Protein AF-A0A368VPU4-F1 (afdb_monomer)

InterPro domains:
  IPR011051 RmlC-like cupin domain superfamily [SSF51182] (398-524)
  IPR011701 Major facilitator superfamily [PF07690] (20-214)
  IPR011701 Major facilitator superfamily [PF07690] (249-413)
  IPR013096 Cupin 2, conserved barrel [PF07883] (443-518)
  IPR014710 RmlC-like jelly roll fold [G3DSA:2.60.120.10] (418-542)
  IPR020846 Major facilitator superfamily domain [PS50850] (16-403)
  IPR036259 MFS transporter superfamily [G3DSA:1.20.1250.20] (12-404)
  IPR036259 MFS transporter superfamily [SSF103473] (14-403)

Structure (mmCIF, N/CA/C/O backbone):
data_AF-A0A368VPU4-F1
#
_entry.id   AF-A0A368VPU4-F1
#
loop_
_atom_site.group_PDB
_atom_site.id
_atom_site.type_symbol
_atom_site.label_atom_id
_atom_site.label_alt_id
_atom_site.label_comp_id
_atom_site.label_asym_id
_atom_site.label_entity_id
_atom_site.label_seq_id
_atom_site.pdbx_PDB_ins_code
_atom_site.Cartn_x
_atom_site.Cartn_y
_atom_site.Cartn_z
_atom_site.occupancy
_atom_site.B_iso_or_equiv
_atom_site.auth_seq_id
_atom_site.auth_comp_id
_atom_site.auth_asym_id
_atom_site.auth_atom_id
_atom_site.pdbx_PDB_model_num
ATOM 1 N N . MET A 1 1 ? -54.080 15.780 4.382 1.00 40.06 1 MET A N 1
ATOM 2 C CA . MET A 1 1 ? -53.018 16.771 4.091 1.00 40.06 1 MET A CA 1
ATOM 3 C C . MET A 1 1 ? -51.752 15.990 3.740 1.00 40.06 1 MET A C 1
ATOM 5 O O . MET A 1 1 ? -51.430 15.048 4.447 1.00 40.06 1 MET A O 1
ATOM 9 N N . ASN A 1 2 ? -51.154 16.267 2.579 1.00 31.62 2 ASN A N 1
ATOM 10 C CA . ASN A 1 2 ? -50.218 15.400 1.842 1.00 31.62 2 ASN A CA 1
ATOM 11 C C . ASN A 1 2 ? -48.952 14.969 2.616 1.00 31.62 2 ASN A C 1
ATOM 13 O O . ASN A 1 2 ? -48.070 15.789 2.865 1.00 31.62 2 ASN A O 1
ATOM 17 N N . ILE A 1 3 ? -48.799 13.660 2.850 1.00 39.38 3 ILE A N 1
ATOM 18 C CA . ILE A 1 3 ? -47.520 13.011 3.174 1.00 39.38 3 ILE A CA 1
ATOM 19 C C . ILE A 1 3 ? -46.849 12.678 1.841 1.00 39.38 3 ILE A C 1
ATOM 21 O O . ILE A 1 3 ? -47.060 11.616 1.267 1.00 39.38 3 ILE A O 1
ATOM 25 N N . ASN A 1 4 ? -46.083 13.619 1.295 1.00 35.97 4 ASN A N 1
ATOM 26 C CA . ASN A 1 4 ? -45.327 13.396 0.063 1.00 35.97 4 ASN A CA 1
ATOM 27 C C . ASN A 1 4 ? -43.886 13.886 0.234 1.00 35.97 4 ASN A C 1
ATOM 29 O O . ASN A 1 4 ? -43.395 14.747 -0.493 1.00 35.97 4 ASN A O 1
ATOM 33 N N . ASN A 1 5 ? -43.197 13.337 1.237 1.00 37.19 5 ASN A N 1
ATOM 34 C CA . ASN A 1 5 ? -41.771 13.560 1.421 1.00 37.19 5 ASN A CA 1
ATOM 35 C C . ASN A 1 5 ? -41.010 12.542 0.559 1.00 37.19 5 ASN A C 1
ATOM 37 O O . ASN A 1 5 ? -40.563 11.496 1.028 1.00 37.19 5 ASN A O 1
ATOM 41 N N . LYS A 1 6 ? -40.901 12.830 -0.746 1.00 39.28 6 LYS A N 1
ATOM 42 C CA . LYS A 1 6 ? -39.971 12.124 -1.634 1.00 39.28 6 LYS A CA 1
ATOM 43 C C . LYS A 1 6 ? -38.581 12.215 -1.001 1.00 39.28 6 LYS A C 1
ATOM 45 O O . LYS A 1 6 ? -37.962 13.278 -1.042 1.00 39.28 6 LYS A O 1
ATOM 50 N N . ARG A 1 7 ? -38.071 11.109 -0.442 1.00 38.50 7 ARG A N 1
ATOM 51 C CA . ARG A 1 7 ? -36.641 10.940 -0.152 1.00 38.50 7 ARG A CA 1
ATOM 52 C C . ARG A 1 7 ? -35.905 11.145 -1.476 1.00 38.50 7 ARG A C 1
ATOM 54 O O . ARG A 1 7 ? -35.788 10.218 -2.270 1.00 38.50 7 ARG A O 1
ATOM 61 N N . LYS A 1 8 ? -35.455 12.373 -1.758 1.00 38.94 8 LYS A N 1
ATOM 62 C CA . LYS A 1 8 ? -34.494 12.630 -2.832 1.00 38.94 8 LYS A CA 1
ATOM 63 C C . LYS A 1 8 ? -33.251 11.835 -2.456 1.00 38.94 8 LYS A C 1
ATOM 65 O O . LYS A 1 8 ? -32.478 12.262 -1.604 1.00 38.94 8 LYS A O 1
ATOM 70 N N . THR A 1 9 ? -33.082 10.662 -3.052 1.00 43.06 9 THR A N 1
ATOM 71 C CA . THR A 1 9 ? -31.816 9.940 -3.040 1.00 43.06 9 THR A CA 1
ATOM 72 C C . THR A 1 9 ? -30.791 10.871 -3.668 1.00 43.06 9 THR A C 1
ATOM 74 O O . THR A 1 9 ? -30.765 11.046 -4.886 1.00 43.06 9 THR A O 1
ATOM 77 N N . VAL A 1 10 ? -30.011 11.558 -2.835 1.00 54.53 10 VAL A N 1
ATOM 78 C CA . VAL A 1 10 ? -28.905 12.391 -3.299 1.00 54.53 10 VAL A CA 1
ATOM 79 C C . VAL A 1 10 ? -27.974 11.459 -4.066 1.00 54.53 10 VAL A C 1
ATOM 81 O O . VAL A 1 10 ? -27.393 10.547 -3.479 1.00 54.53 10 VAL A O 1
ATOM 84 N N . SER A 1 11 ? -27.901 11.635 -5.388 1.00 70.81 11 SER A N 1
ATOM 85 C CA . SER A 1 11 ? -26.999 10.855 -6.234 1.00 70.81 11 SER A CA 1
ATOM 86 C C . SER A 1 11 ? -25.580 10.994 -5.688 1.00 70.81 11 SER A C 1
ATOM 88 O O . SER A 1 11 ? -25.086 12.109 -5.515 1.00 70.81 11 SER A O 1
ATOM 90 N N . PHE A 1 12 ? -24.928 9.868 -5.390 1.00 80.31 12 PHE A N 1
ATOM 91 C CA . PHE A 1 12 ? -23.546 9.865 -4.899 1.00 80.31 12 PHE A CA 1
ATOM 92 C C . PHE A 1 12 ? -22.552 10.329 -5.982 1.00 80.31 12 PHE A C 1
ATOM 94 O O . PHE A 1 12 ? -21.440 10.745 -5.666 1.00 80.31 12 PHE A O 1
ATOM 101 N N . LEU A 1 13 ? -22.968 10.307 -7.254 1.00 86.56 13 LEU A N 1
ATOM 102 C CA . LEU A 1 13 ? -22.205 10.778 -8.407 1.00 86.56 13 LEU A CA 1
ATOM 103 C C . LEU A 1 13 ? -22.398 12.285 -8.594 1.00 86.56 13 LEU A C 1
ATOM 105 O O . LEU A 1 13 ? -23.125 12.743 -9.477 1.00 86.56 13 LEU A O 1
ATOM 109 N N . SER A 1 14 ? -21.744 13.077 -7.746 1.00 90.31 14 SER A N 1
ATOM 110 C CA . SER A 1 14 ? -21.662 14.518 -7.985 1.00 90.31 14 SER A CA 1
ATOM 111 C C . SER A 1 14 ? -20.741 14.817 -9.175 1.00 90.31 14 SER A C 1
ATOM 113 O O . SER A 1 14 ? -19.855 14.030 -9.513 1.00 90.31 14 SER A O 1
ATOM 115 N N . ARG A 1 15 ? -20.892 16.002 -9.779 1.00 90.19 15 ARG A N 1
ATOM 116 C CA . ARG A 1 15 ? -19.979 16.474 -10.835 1.00 90.19 15 ARG A CA 1
ATOM 117 C C . ARG A 1 15 ? -18.511 16.383 -10.407 1.00 90.19 15 ARG A C 1
ATOM 119 O O . ARG A 1 15 ? -17.682 15.980 -11.211 1.00 90.19 15 ARG A O 1
ATOM 126 N N . ASN A 1 16 ? -18.190 16.751 -9.166 1.00 91.19 16 ASN A N 1
ATOM 127 C CA . ASN A 1 16 ? -16.813 16.693 -8.675 1.00 91.19 16 ASN A CA 1
ATOM 128 C C . ASN A 1 16 ? -16.313 15.254 -8.554 1.00 91.19 16 ASN A C 1
ATOM 130 O O . ASN A 1 16 ? -15.166 15.014 -8.901 1.00 91.19 16 ASN A O 1
ATOM 134 N N . VAL A 1 17 ? -17.157 14.309 -8.125 1.00 94.00 17 VAL A N 1
ATOM 135 C CA . VAL A 1 17 ? -16.782 12.886 -8.081 1.00 94.00 17 VAL A CA 1
ATOM 136 C C . VAL A 1 17 ? -16.424 12.405 -9.484 1.00 94.00 17 VAL A C 1
ATOM 138 O O . VAL A 1 17 ? -15.311 11.944 -9.690 1.00 94.00 17 VAL A O 1
ATOM 141 N N . ILE A 1 18 ? -17.303 12.623 -10.467 1.00 95.38 18 ILE A N 1
ATOM 142 C CA . ILE A 1 18 ? -17.067 12.203 -11.858 1.00 95.38 18 ILE A CA 1
ATOM 143 C C . ILE A 1 18 ? -15.795 12.844 -12.424 1.00 95.38 18 ILE A C 1
ATOM 145 O O . ILE A 1 18 ? -14.941 12.147 -12.962 1.00 95.38 18 ILE A O 1
ATOM 149 N N . VAL A 1 19 ? -15.649 14.166 -12.288 1.00 95.94 19 VAL A N 1
ATOM 150 C CA . VAL A 1 19 ? -14.487 14.883 -12.829 1.00 95.94 19 VAL A CA 1
ATOM 151 C C . VAL A 1 19 ? -13.194 14.402 -12.171 1.00 95.94 19 VAL A C 1
ATOM 153 O O . VAL A 1 19 ? -12.248 14.087 -12.882 1.00 95.94 19 VAL A O 1
ATOM 156 N N . LEU A 1 20 ? -13.140 14.292 -10.840 1.00 95.06 20 LEU A N 1
ATOM 157 C CA . LEU A 1 20 ? -11.938 13.829 -10.137 1.00 95.06 20 LEU A CA 1
ATOM 158 C C . LEU A 1 20 ? -11.579 12.383 -10.507 1.00 95.06 20 LEU A C 1
ATOM 160 O O . LEU A 1 20 ? -10.395 12.084 -10.656 1.00 95.06 20 LEU A O 1
ATOM 164 N N . SER A 1 21 ? -12.578 11.522 -10.722 1.00 96.50 21 SER A N 1
ATOM 165 C CA . SER A 1 21 ? -12.373 10.154 -11.205 1.00 96.50 21 SER A CA 1
ATOM 166 C C . SER A 1 21 ? -11.826 10.117 -12.635 1.00 96.50 21 SER A C 1
ATOM 168 O O . SER A 1 21 ? -10.875 9.387 -12.886 1.00 96.50 21 SER A O 1
ATOM 170 N N . ILE A 1 22 ? -12.334 10.949 -13.553 1.00 97.31 22 ILE A N 1
ATOM 171 C CA . ILE A 1 22 ? -11.803 11.063 -14.928 1.00 97.31 22 ILE A CA 1
ATOM 172 C C . ILE A 1 22 ? -10.349 11.549 -14.920 1.00 97.31 22 ILE A C 1
ATOM 174 O O . ILE A 1 22 ? -9.497 10.985 -15.604 1.00 97.31 22 ILE A O 1
ATOM 178 N N . VAL A 1 23 ? -10.055 12.594 -14.141 1.00 96.56 23 VAL A N 1
ATOM 179 C CA . VAL A 1 23 ? -8.697 13.146 -14.028 1.00 96.56 23 VAL A CA 1
ATOM 180 C C . VAL A 1 23 ? -7.719 12.071 -13.550 1.00 96.56 23 VAL A C 1
ATOM 182 O O . VAL A 1 23 ? -6.613 11.942 -14.077 1.00 96.56 23 VAL A O 1
ATOM 185 N N . SER A 1 24 ? -8.127 11.297 -12.548 1.00 93.75 24 SER A N 1
ATOM 186 C CA . SER A 1 24 ? -7.280 10.279 -11.938 1.00 93.75 24 SER A CA 1
ATOM 187 C C . SER A 1 24 ? -7.116 9.051 -12.836 1.00 93.75 24 SER A C 1
ATOM 189 O O . SER A 1 24 ? -5.983 8.636 -13.046 1.00 93.75 24 SER A O 1
ATOM 191 N N . PHE A 1 25 ? -8.184 8.602 -13.509 1.00 97.69 25 PHE A N 1
ATOM 192 C CA . PHE A 1 25 ? -8.136 7.578 -14.562 1.00 97.69 25 PHE A CA 1
ATOM 193 C C . PHE A 1 25 ? -7.068 7.881 -15.619 1.00 97.69 25 PHE A C 1
ATOM 195 O O . PHE A 1 25 ? -6.172 7.071 -15.849 1.00 97.69 25 PHE A O 1
ATOM 202 N N . PHE A 1 26 ? -7.105 9.070 -16.230 1.00 98.25 26 PHE A N 1
ATOM 203 C CA . PHE A 1 26 ? -6.112 9.440 -17.241 1.00 98.25 26 PHE A CA 1
ATOM 204 C C . PHE A 1 26 ? -4.705 9.575 -16.651 1.00 98.25 26 PHE A C 1
ATOM 206 O O . PHE A 1 26 ? -3.722 9.164 -17.264 1.00 98.25 26 PHE A O 1
ATOM 213 N N . THR A 1 27 ? -4.581 10.120 -15.442 1.00 96.50 27 THR A N 1
ATOM 214 C CA . THR A 1 27 ? -3.265 10.261 -14.808 1.00 96.50 27 THR A CA 1
ATOM 215 C C . THR A 1 27 ? -2.631 8.909 -14.483 1.00 96.50 27 THR A C 1
ATOM 217 O O . THR A 1 27 ? -1.411 8.767 -14.608 1.00 96.50 27 THR A O 1
ATOM 220 N N . ASP A 1 28 ? -3.435 7.927 -14.083 1.00 95.62 28 ASP A N 1
ATOM 221 C CA . ASP A 1 28 ? -2.963 6.578 -13.787 1.00 95.62 28 ASP A CA 1
ATOM 222 C C . ASP A 1 28 ? -2.645 5.805 -15.072 1.00 95.62 28 ASP A C 1
ATOM 224 O O . ASP A 1 28 ? -1.607 5.154 -15.100 1.00 95.62 28 ASP A O 1
ATOM 228 N N . ILE A 1 29 ? -3.378 6.008 -16.183 1.00 97.94 29 ILE A N 1
ATOM 229 C CA . ILE A 1 29 ? -2.933 5.537 -17.515 1.00 97.94 29 ILE A CA 1
ATOM 230 C C . ILE A 1 29 ? -1.523 6.051 -17.811 1.00 97.94 29 ILE A C 1
ATOM 232 O O . ILE A 1 29 ? -0.619 5.265 -18.077 1.00 97.94 29 ILE A O 1
ATOM 236 N N . ALA A 1 30 ? -1.308 7.368 -17.725 1.00 96.94 30 ALA A N 1
ATOM 237 C CA . ALA A 1 30 ? -0.009 7.969 -18.028 1.00 96.94 30 ALA A CA 1
ATOM 238 C C . ALA A 1 30 ? 1.111 7.443 -17.114 1.00 96.94 30 ALA A C 1
ATOM 240 O O . ALA A 1 30 ? 2.269 7.367 -17.515 1.00 96.94 30 ALA A O 1
ATOM 241 N N . THR A 1 31 ? 0.786 7.146 -15.854 1.00 95.31 31 THR A N 1
ATOM 242 C CA . THR A 1 31 ? 1.756 6.681 -14.856 1.00 95.31 31 THR A CA 1
ATOM 243 C C . THR A 1 31 ? 2.115 5.218 -15.075 1.00 95.31 31 THR A C 1
ATOM 245 O O . THR A 1 31 ? 3.301 4.889 -15.103 1.00 95.31 31 THR A O 1
ATOM 248 N N . GLU A 1 32 ? 1.117 4.368 -15.292 1.00 95.12 32 GLU A N 1
ATOM 249 C CA . GLU A 1 32 ? 1.308 2.930 -15.466 1.00 95.12 32 GLU A CA 1
ATOM 250 C C . GLU A 1 32 ? 1.738 2.544 -16.885 1.00 95.12 32 GLU A C 1
ATOM 252 O O . GLU A 1 32 ? 2.310 1.477 -17.078 1.00 95.12 32 GLU A O 1
ATOM 257 N N . MET A 1 33 ? 1.598 3.433 -17.876 1.00 96.75 33 MET A N 1
ATOM 258 C CA . MET A 1 33 ? 2.313 3.280 -19.150 1.00 96.75 33 MET A CA 1
ATOM 259 C C . MET A 1 33 ? 3.836 3.234 -18.942 1.00 96.75 33 MET A C 1
ATOM 261 O O . MET A 1 33 ? 4.537 2.501 -19.637 1.00 96.75 33 MET A O 1
ATOM 265 N N . LEU A 1 34 ? 4.350 4.022 -17.990 1.00 95.44 34 LEU A N 1
ATOM 266 C CA . LEU A 1 34 ? 5.784 4.153 -17.735 1.00 95.44 34 LEU A CA 1
ATOM 267 C C . LEU A 1 34 ? 6.295 3.149 -16.709 1.00 95.44 34 LEU A C 1
ATOM 269 O O . LEU A 1 34 ? 7.399 2.637 -16.859 1.00 95.44 34 LEU A O 1
ATOM 273 N N . TYR A 1 35 ? 5.536 2.890 -15.645 1.00 93.62 35 TYR A N 1
ATOM 274 C CA . TYR A 1 35 ? 6.039 2.151 -14.488 1.00 93.62 35 TYR A CA 1
ATOM 275 C C . TYR A 1 35 ? 6.778 0.836 -14.830 1.00 93.62 35 TYR A C 1
ATOM 277 O O . TYR A 1 35 ? 7.925 0.707 -14.386 1.00 93.62 35 TYR A O 1
ATOM 285 N N . PRO A 1 36 ? 6.230 -0.086 -15.654 1.00 94.44 36 PRO A N 1
ATOM 286 C CA . PRO A 1 36 ? 6.902 -1.350 -15.952 1.00 94.44 36 PRO A CA 1
ATOM 287 C C . PRO A 1 36 ? 8.071 -1.228 -16.942 1.00 94.44 36 PRO A C 1
ATOM 289 O O . PRO A 1 36 ? 8.993 -2.037 -16.881 1.00 94.44 36 PRO A O 1
ATOM 292 N N . ILE A 1 37 ? 8.084 -0.215 -17.818 1.00 94.56 37 ILE A N 1
ATOM 293 C CA . ILE A 1 37 ? 9.183 -0.005 -18.780 1.00 94.56 37 ILE A CA 1
ATOM 294 C C . ILE A 1 37 ? 10.348 0.777 -18.181 1.00 94.56 37 ILE A C 1
ATOM 296 O O . ILE A 1 37 ? 11.486 0.599 -18.598 1.00 94.56 37 ILE A O 1
ATOM 300 N N . MET A 1 38 ? 10.096 1.649 -17.200 1.00 92.62 38 MET A N 1
ATOM 301 C CA . MET A 1 38 ? 11.127 2.532 -16.663 1.00 92.62 38 MET A CA 1
ATOM 302 C C . MET A 1 38 ? 12.357 1.800 -16.115 1.00 92.62 38 MET A C 1
ATOM 304 O O . MET A 1 38 ? 13.455 2.247 -16.429 1.00 92.62 38 MET A O 1
ATOM 308 N N . PRO A 1 39 ? 12.263 0.733 -15.299 1.00 93.81 39 PRO A N 1
ATOM 309 C CA . PRO A 1 39 ? 13.475 0.076 -14.809 1.00 93.81 39 PRO A CA 1
ATOM 310 C C . PRO A 1 39 ? 14.276 -0.606 -15.923 1.00 93.81 39 PRO A C 1
ATOM 312 O O . PRO A 1 39 ? 15.502 -0.593 -15.872 1.00 93.81 39 PRO A O 1
ATOM 315 N N . LEU A 1 40 ? 13.590 -1.132 -16.939 1.00 93.12 40 LEU A N 1
ATOM 316 C CA . LEU A 1 40 ? 14.185 -1.754 -18.121 1.00 93.12 40 LEU A CA 1
ATOM 317 C C . LEU A 1 40 ? 14.939 -0.699 -18.952 1.00 93.12 40 LEU A C 1
ATOM 319 O O . LEU A 1 40 ? 16.148 -0.797 -19.140 1.00 93.12 40 LEU A O 1
ATOM 323 N N . TYR A 1 41 ? 14.262 0.404 -19.282 1.00 91.38 41 TYR A N 1
ATOM 324 C CA . TYR A 1 41 ? 14.842 1.545 -19.991 1.00 91.38 41 TYR A CA 1
ATOM 325 C C . TYR A 1 41 ? 16.033 2.176 -19.258 1.00 91.38 41 TYR A C 1
ATOM 327 O O . TYR A 1 41 ? 17.060 2.475 -19.864 1.00 91.38 41 TYR A O 1
ATOM 335 N N . LEU A 1 42 ? 15.913 2.378 -17.940 1.00 91.38 42 LEU A N 1
ATOM 336 C CA . LEU A 1 42 ? 17.002 2.909 -17.119 1.00 91.38 42 LEU A CA 1
ATOM 337 C C . LEU A 1 42 ? 18.217 1.973 -17.151 1.00 91.38 42 LEU A C 1
ATOM 339 O O . LEU A 1 42 ? 19.346 2.447 -17.255 1.00 91.38 42 LEU A O 1
ATOM 343 N N . SER A 1 43 ? 17.994 0.658 -17.096 1.00 91.81 43 SER A N 1
ATOM 344 C CA . SER A 1 43 ? 19.070 -0.324 -17.227 1.00 91.81 43 SER A CA 1
ATOM 345 C C . SER A 1 43 ? 19.758 -0.231 -18.594 1.00 91.81 43 SER A C 1
ATOM 347 O O . SER A 1 43 ? 20.984 -0.289 -18.643 1.00 91.81 43 SER A O 1
ATOM 349 N N . ASP A 1 44 ? 19.007 -0.035 -19.682 1.00 90.56 44 ASP A N 1
ATOM 350 C CA . ASP A 1 44 ? 19.552 0.026 -21.050 1.00 90.56 44 ASP A CA 1
ATOM 351 C C . ASP A 1 44 ? 20.434 1.252 -21.282 1.00 90.56 44 ASP A C 1
ATOM 353 O O . ASP A 1 44 ? 21.484 1.165 -21.917 1.00 90.56 44 ASP A O 1
ATOM 357 N N . ILE A 1 45 ? 20.055 2.397 -20.714 1.00 88.44 45 ILE A N 1
ATOM 358 C CA . ILE A 1 45 ? 20.863 3.621 -20.790 1.00 88.44 45 ILE A CA 1
ATOM 359 C C . ILE A 1 45 ? 22.019 3.632 -19.773 1.00 88.44 45 ILE A C 1
ATOM 361 O O . ILE A 1 45 ? 22.724 4.635 -19.667 1.00 88.44 45 ILE A O 1
ATOM 365 N N . GLY A 1 46 ? 22.237 2.533 -19.038 1.00 88.50 46 GLY A N 1
ATOM 366 C CA . GLY A 1 46 ? 23.417 2.282 -18.203 1.00 88.50 46 GLY A CA 1
ATOM 367 C C . GLY A 1 46 ? 23.247 2.549 -16.704 1.00 88.50 46 GLY A C 1
ATOM 368 O O . GLY A 1 46 ? 24.241 2.627 -15.980 1.00 88.50 46 GLY A O 1
ATOM 369 N N . TYR A 1 47 ? 22.019 2.693 -16.194 1.00 90.94 47 TYR A N 1
ATOM 370 C CA . TYR A 1 47 ? 21.817 2.785 -14.747 1.00 90.94 47 TYR A CA 1
ATOM 371 C C . TYR A 1 47 ? 22.068 1.434 -14.083 1.00 90.94 47 TYR A C 1
ATOM 373 O O . TYR A 1 47 ? 21.406 0.441 -14.375 1.00 90.94 47 TYR A O 1
ATOM 381 N N . GLY A 1 48 ? 22.958 1.427 -13.093 1.00 92.44 48 GLY A N 1
ATOM 382 C CA . GLY A 1 48 ? 23.111 0.284 -12.201 1.00 92.44 48 GLY A CA 1
ATOM 383 C C . GLY A 1 48 ? 21.885 0.071 -11.306 1.00 92.44 48 GLY A C 1
ATOM 384 O O . GLY A 1 48 ? 21.152 1.006 -10.968 1.00 92.44 48 GLY A O 1
ATOM 385 N N . ILE A 1 49 ? 21.719 -1.165 -10.840 1.00 93.75 49 ILE A N 1
ATOM 386 C CA . ILE A 1 49 ? 20.605 -1.622 -9.990 1.00 93.75 49 ILE A CA 1
ATOM 387 C C . ILE A 1 49 ? 20.464 -0.775 -8.711 1.00 93.75 49 ILE A C 1
ATOM 389 O O . ILE A 1 49 ? 19.347 -0.460 -8.293 1.00 93.75 49 ILE A O 1
ATOM 393 N N . ILE A 1 50 ? 21.586 -0.350 -8.112 1.00 95.00 50 ILE A N 1
ATOM 394 C CA . ILE A 1 50 ? 21.602 0.546 -6.942 1.00 95.00 50 ILE A CA 1
ATOM 395 C C . ILE A 1 50 ? 20.919 1.874 -7.267 1.00 95.00 50 ILE A C 1
ATOM 397 O O . ILE A 1 50 ? 20.079 2.338 -6.499 1.00 95.00 50 ILE A O 1
ATOM 401 N N . LEU A 1 51 ? 21.263 2.487 -8.403 1.00 92.94 51 LEU A N 1
ATOM 402 C CA . LEU A 1 51 ? 20.731 3.792 -8.774 1.00 92.94 51 LEU A CA 1
ATOM 403 C C . LEU A 1 51 ? 19.245 3.689 -9.128 1.00 92.94 51 LEU A C 1
ATOM 405 O O . LEU A 1 51 ? 18.468 4.510 -8.658 1.00 92.94 51 LEU A O 1
ATOM 409 N N . ILE A 1 52 ? 18.821 2.649 -9.856 1.00 94.19 52 ILE A N 1
ATOM 410 C CA . ILE A 1 52 ? 17.394 2.386 -10.121 1.00 94.19 52 ILE A CA 1
ATOM 411 C C . ILE A 1 52 ? 16.610 2.273 -8.800 1.00 94.19 52 ILE A C 1
ATOM 413 O O . ILE A 1 52 ? 15.570 2.915 -8.628 1.00 94.19 52 ILE A O 1
ATOM 417 N N . GLY A 1 53 ? 17.145 1.514 -7.840 1.00 93.75 53 GLY A N 1
ATOM 418 C CA . GLY A 1 53 ? 16.578 1.355 -6.501 1.00 93.75 53 GLY A CA 1
ATOM 419 C C . GLY A 1 53 ? 16.501 2.641 -5.686 1.00 93.75 53 GLY A C 1
ATOM 420 O O . GLY A 1 53 ? 15.483 2.927 -5.051 1.00 93.75 53 GLY A O 1
ATOM 421 N N . LEU A 1 54 ? 17.575 3.430 -5.712 1.00 93.50 54 LEU A N 1
ATOM 422 C CA . LEU A 1 54 ? 17.664 4.712 -5.023 1.00 93.50 54 LEU A CA 1
ATOM 423 C C . LEU A 1 54 ? 16.645 5.704 -5.584 1.00 93.50 54 LEU A C 1
ATOM 425 O O . LEU A 1 54 ? 15.960 6.386 -4.826 1.00 93.50 54 LEU A O 1
ATOM 429 N N . ILE A 1 55 ? 16.510 5.751 -6.909 1.00 92.88 55 ILE A N 1
ATOM 430 C CA . ILE A 1 55 ? 15.527 6.592 -7.585 1.00 92.88 55 ILE A CA 1
ATOM 431 C C . ILE A 1 55 ? 14.120 6.220 -7.140 1.00 92.88 55 ILE A C 1
ATOM 433 O O . ILE A 1 55 ? 13.361 7.102 -6.740 1.00 92.88 55 ILE A O 1
ATOM 437 N N . GLU A 1 56 ? 13.776 4.932 -7.146 1.00 92.06 56 GLU A N 1
ATOM 438 C CA . GLU A 1 56 ? 12.466 4.493 -6.669 1.00 92.06 56 GLU A CA 1
ATOM 439 C C . GLU A 1 56 ? 12.244 4.885 -5.202 1.00 92.06 56 GLU A C 1
ATOM 441 O O . GLU A 1 56 ? 11.251 5.538 -4.878 1.00 92.06 56 GLU A O 1
ATOM 446 N N . GLY A 1 57 ? 13.207 4.591 -4.329 1.00 93.88 57 GLY A N 1
ATOM 447 C CA . GLY A 1 57 ? 13.132 4.926 -2.910 1.00 93.88 57 GLY A CA 1
ATOM 448 C C . GLY A 1 57 ? 12.915 6.421 -2.652 1.00 93.88 57 GLY A C 1
ATOM 449 O O . GLY A 1 57 ? 11.991 6.806 -1.931 1.00 93.88 57 GLY A O 1
ATOM 450 N N . ILE A 1 58 ? 13.725 7.282 -3.279 1.00 95.19 58 ILE A N 1
ATOM 451 C CA . ILE A 1 58 ? 13.623 8.740 -3.122 1.00 95.19 58 ILE A CA 1
ATOM 452 C C . ILE A 1 58 ? 12.291 9.235 -3.684 1.00 95.19 58 ILE A C 1
ATOM 454 O O . ILE A 1 58 ? 11.636 10.068 -3.060 1.00 95.19 58 ILE A O 1
ATOM 458 N N . THR A 1 59 ? 11.853 8.722 -4.834 1.00 93.31 59 THR A N 1
ATOM 459 C CA . THR A 1 59 ? 10.590 9.161 -5.437 1.00 93.31 59 THR A CA 1
ATOM 460 C C . THR A 1 59 ? 9.377 8.880 -4.553 1.00 93.31 59 THR A C 1
ATOM 462 O O . THR A 1 59 ? 8.498 9.739 -4.438 1.00 93.31 59 THR A O 1
ATOM 465 N N . GLN A 1 60 ? 9.341 7.726 -3.884 1.00 92.06 60 GLN A N 1
ATOM 466 C CA . GLN A 1 60 ? 8.274 7.385 -2.940 1.00 92.06 60 GLN A CA 1
ATOM 467 C C . GLN A 1 60 ? 8.341 8.252 -1.679 1.00 92.06 60 GLN A C 1
ATOM 469 O O . GLN A 1 60 ? 7.311 8.751 -1.215 1.00 92.06 60 GLN A O 1
ATOM 474 N N . LEU A 1 61 ? 9.550 8.508 -1.167 1.00 93.88 61 LEU A N 1
ATOM 475 C CA . LEU A 1 61 ? 9.756 9.396 -0.026 1.00 93.88 61 LEU A CA 1
ATOM 476 C C . LEU A 1 61 ? 9.290 10.826 -0.322 1.00 93.88 61 LEU A C 1
ATOM 478 O O . LEU A 1 61 ? 8.526 11.395 0.459 1.00 93.88 61 LEU A O 1
ATOM 482 N N . VAL A 1 62 ? 9.684 11.387 -1.468 1.00 95.25 62 VAL A N 1
ATOM 483 C CA . VAL A 1 62 ? 9.265 12.727 -1.904 1.00 95.25 62 VAL A CA 1
ATOM 484 C C . VAL A 1 62 ? 7.748 12.791 -2.050 1.00 95.25 62 VAL A C 1
ATOM 486 O O . VAL A 1 62 ? 7.126 13.688 -1.485 1.00 95.25 62 VAL A O 1
ATOM 489 N N . ALA A 1 63 ? 7.122 11.827 -2.731 1.00 93.06 63 ALA A N 1
ATOM 490 C CA . ALA A 1 63 ? 5.667 11.807 -2.872 1.00 93.06 63 ALA A CA 1
ATOM 491 C C . ALA A 1 63 ? 4.952 11.774 -1.507 1.00 93.06 63 ALA A C 1
ATOM 493 O O . ALA A 1 63 ? 3.975 12.499 -1.311 1.00 93.06 63 ALA A O 1
ATOM 494 N N . GLY A 1 64 ? 5.451 10.978 -0.555 1.00 90.00 64 GLY A N 1
ATOM 495 C CA . GLY A 1 64 ? 4.908 10.887 0.802 1.00 90.00 64 GLY A CA 1
ATOM 496 C C . GLY A 1 64 ? 5.052 12.185 1.602 1.00 90.00 64 GLY A C 1
ATOM 497 O O . GLY A 1 64 ? 4.068 12.690 2.146 1.00 90.00 64 GLY A O 1
ATOM 498 N N . VAL A 1 65 ? 6.253 12.769 1.633 1.00 90.62 65 VAL A N 1
ATOM 499 C CA . VAL A 1 65 ? 6.537 14.018 2.363 1.00 90.62 65 VAL A CA 1
ATOM 500 C C . VAL A 1 65 ? 5.743 15.189 1.785 1.00 90.62 65 VAL A C 1
ATOM 502 O O . VAL A 1 65 ? 5.109 15.941 2.528 1.00 90.62 65 VAL A O 1
ATOM 505 N N . ILE A 1 66 ? 5.712 15.324 0.458 1.00 94.06 66 ILE A N 1
ATOM 506 C CA . ILE A 1 66 ? 4.973 16.401 -0.208 1.00 94.06 66 ILE A CA 1
ATOM 507 C C . ILE A 1 66 ? 3.458 16.214 -0.051 1.00 94.06 66 ILE A C 1
ATOM 509 O O . ILE A 1 66 ? 2.741 17.202 0.092 1.00 94.06 66 ILE A O 1
ATOM 513 N N . LYS A 1 67 ? 2.950 14.975 0.012 1.00 90.75 67 LYS A N 1
ATOM 514 C CA . LYS A 1 67 ? 1.542 14.702 0.355 1.00 90.75 67 LYS A CA 1
ATOM 515 C C . LYS A 1 67 ? 1.183 15.204 1.754 1.00 90.75 67 LYS A C 1
ATOM 517 O O . LYS A 1 67 ? 0.141 15.830 1.924 1.00 90.75 67 LYS A O 1
ATOM 522 N N . LEU A 1 68 ? 2.041 14.959 2.744 1.00 86.19 68 LEU A N 1
ATOM 523 C CA . LEU A 1 68 ? 1.840 15.454 4.108 1.00 86.19 68 LEU A CA 1
ATOM 524 C C . LEU A 1 68 ? 1.847 16.990 4.158 1.00 86.19 68 LEU A C 1
ATOM 526 O O . LEU A 1 68 ? 0.951 17.596 4.743 1.00 86.19 68 LEU A O 1
ATOM 530 N N . ALA A 1 69 ? 2.826 17.622 3.504 1.00 88.00 69 ALA A N 1
ATOM 531 C CA . ALA A 1 69 ? 2.947 19.077 3.467 1.00 88.00 69 ALA A CA 1
ATOM 532 C C . ALA A 1 69 ? 1.788 19.750 2.710 1.00 88.00 69 ALA A C 1
ATOM 534 O O . ALA A 1 69 ? 1.239 20.747 3.180 1.00 88.00 69 ALA A O 1
ATOM 535 N N . SER A 1 70 ? 1.385 19.198 1.562 1.00 88.56 70 SER A N 1
ATOM 536 C CA . SER A 1 70 ? 0.295 19.745 0.747 1.00 88.56 70 SER A CA 1
ATOM 537 C C . SER A 1 70 ? -1.064 19.627 1.425 1.00 88.56 70 SER A C 1
ATOM 539 O O . SER A 1 70 ? -1.866 20.540 1.276 1.00 88.56 70 SER A O 1
ATOM 541 N N . GLY A 1 71 ? -1.312 18.573 2.213 1.00 85.19 71 GLY A N 1
ATOM 542 C CA . GLY A 1 71 ? -2.527 18.459 3.024 1.00 85.19 71 GLY A CA 1
ATOM 543 C C . GLY A 1 71 ? -2.661 19.624 4.005 1.00 85.19 71 GLY A C 1
ATOM 544 O O . GLY A 1 71 ? -3.647 20.352 3.970 1.00 85.19 71 GLY A O 1
ATOM 545 N N . VAL A 1 72 ? -1.607 19.884 4.785 1.00 82.88 72 VAL A N 1
ATOM 546 C CA . VAL A 1 72 ? -1.560 21.012 5.732 1.00 82.88 72 VAL A CA 1
ATOM 547 C C . VAL A 1 72 ? -1.742 22.349 5.023 1.00 82.88 72 VAL A C 1
ATOM 549 O O . VAL A 1 72 ? -2.532 23.185 5.454 1.00 82.88 72 VAL A O 1
ATOM 552 N N . TYR A 1 73 ? -1.007 22.557 3.931 1.00 84.00 73 TYR A N 1
ATOM 553 C CA . TYR A 1 73 ? -1.074 23.799 3.170 1.00 84.00 73 TYR A CA 1
ATOM 554 C C . TYR A 1 73 ? -2.466 24.023 2.563 1.00 84.00 73 TYR A C 1
ATOM 556 O O . TYR A 1 73 ? -3.004 25.127 2.604 1.00 84.00 73 TYR A O 1
ATOM 564 N N . SER A 1 74 ? -3.081 22.957 2.057 1.00 83.94 74 SER A N 1
ATOM 565 C CA . SER A 1 74 ? -4.427 22.968 1.493 1.00 83.94 74 SER A CA 1
ATOM 566 C C . SER A 1 74 ? -5.502 23.265 2.529 1.00 83.94 74 SER A C 1
ATOM 568 O O . SER A 1 74 ? -6.450 23.989 2.229 1.00 83.94 74 SER A O 1
ATOM 570 N N . ASP A 1 75 ? -5.369 22.721 3.736 1.00 81.00 75 ASP A N 1
ATOM 571 C CA . ASP A 1 75 ? -6.291 23.001 4.833 1.00 81.00 75 ASP A CA 1
ATOM 572 C C . ASP A 1 75 ? -6.120 24.435 5.352 1.00 81.00 75 ASP A C 1
ATOM 574 O O . ASP A 1 75 ? -7.100 25.081 5.712 1.00 81.00 75 ASP A O 1
ATOM 578 N N . HIS A 1 76 ? -4.903 24.986 5.314 1.00 75.44 76 HIS A N 1
ATOM 579 C CA . HIS A 1 76 ? -4.638 26.383 5.680 1.00 75.44 76 HIS A CA 1
ATOM 580 C C . HIS A 1 76 ? -5.210 27.378 4.671 1.00 75.44 76 HIS A C 1
ATOM 582 O O . HIS A 1 76 ? -5.824 28.367 5.063 1.00 75.44 76 HIS A O 1
ATOM 588 N N . LEU A 1 77 ? -5.026 27.121 3.374 1.00 75.31 77 LEU A N 1
ATOM 589 C CA . LEU A 1 77 ? -5.526 28.001 2.318 1.00 75.31 77 LEU A CA 1
ATOM 590 C C . LEU A 1 77 ? -7.025 27.851 2.053 1.00 75.31 77 LEU A C 1
ATOM 592 O O . LEU A 1 77 ? -7.621 28.753 1.467 1.00 75.31 77 LEU A O 1
ATOM 596 N N . GLN A 1 78 ? -7.620 26.706 2.409 1.00 74.81 78 GLN A N 1
ATOM 597 C CA . GLN A 1 78 ? -8.994 26.334 2.036 1.00 74.81 78 GLN A CA 1
ATOM 598 C C . GLN A 1 78 ? -9.245 26.424 0.511 1.00 74.81 78 GLN A C 1
ATOM 600 O O . GLN A 1 78 ? -10.376 26.578 0.056 1.00 74.81 78 GLN A O 1
ATOM 605 N N . GLN A 1 79 ? -8.178 26.329 -0.290 1.00 79.19 79 GLN A N 1
ATOM 606 C CA . GLN A 1 79 ? -8.202 26.344 -1.752 1.00 79.19 79 GLN A CA 1
ATOM 607 C C . GLN A 1 79 ? -7.595 25.041 -2.257 1.00 79.19 79 GLN A C 1
ATOM 609 O O . GLN A 1 79 ? -6.375 24.884 -2.339 1.00 79.19 79 GLN A O 1
ATOM 614 N N . ARG A 1 80 ? -8.459 24.077 -2.571 1.00 87.00 80 ARG A N 1
ATOM 615 C CA . ARG A 1 80 ? -8.052 22.708 -2.898 1.00 87.00 80 ARG A CA 1
ATOM 616 C C . ARG A 1 80 ? -7.880 22.538 -4.401 1.00 87.00 80 ARG A C 1
ATOM 618 O O . ARG A 1 80 ? -6.930 21.896 -4.844 1.00 87.00 80 ARG A O 1
ATOM 625 N N . LYS A 1 81 ? -8.738 23.175 -5.208 1.00 90.88 81 LYS A N 1
ATOM 626 C CA . LYS A 1 81 ? -8.721 23.062 -6.676 1.00 90.88 81 LYS A CA 1
ATOM 627 C C . LYS A 1 81 ? -7.374 23.472 -7.275 1.00 90.88 81 LYS A C 1
ATOM 629 O O . LYS A 1 81 ? -6.871 22.783 -8.161 1.00 90.88 81 LYS A O 1
ATOM 634 N N . GLY A 1 82 ? -6.814 24.595 -6.820 1.00 90.56 82 GLY A N 1
ATOM 635 C CA . GLY A 1 82 ? -5.557 25.133 -7.346 1.00 90.56 82 GLY A CA 1
ATOM 636 C C . GLY A 1 82 ? -4.405 24.144 -7.183 1.00 90.56 82 GLY A C 1
ATOM 637 O O . GLY A 1 82 ? -3.745 23.801 -8.160 1.00 90.56 82 GLY A O 1
ATOM 638 N N . LEU A 1 83 ? -4.234 23.611 -5.970 1.00 92.06 83 LEU A N 1
ATOM 639 C CA . LEU A 1 83 ? -3.206 22.615 -5.662 1.00 92.06 83 LEU A CA 1
ATOM 640 C C . LEU A 1 83 ? -3.397 21.323 -6.455 1.00 92.06 83 LEU A C 1
ATOM 642 O O . LEU A 1 83 ? -2.433 20.803 -7.013 1.00 92.06 83 LEU A O 1
ATOM 646 N N . VAL A 1 84 ? -4.639 20.840 -6.567 1.00 93.75 84 VAL A N 1
ATOM 647 C CA . VAL A 1 84 ? -4.952 19.660 -7.379 1.00 93.75 84 VAL A CA 1
ATOM 648 C C . VAL A 1 84 ? -4.515 19.862 -8.831 1.00 93.75 84 VAL A C 1
ATOM 650 O O . VAL A 1 84 ? -3.763 19.042 -9.356 1.00 93.75 84 VAL A O 1
ATOM 653 N N . ASN A 1 85 ? -4.924 20.964 -9.464 1.00 93.69 85 ASN A N 1
ATOM 654 C CA . ASN A 1 85 ? -4.595 21.229 -10.865 1.00 93.69 85 ASN A CA 1
ATOM 655 C C . ASN A 1 85 ? -3.098 21.462 -11.082 1.00 93.69 85 ASN A C 1
ATOM 657 O O . ASN A 1 85 ? -2.548 20.922 -12.035 1.00 93.69 85 ASN A O 1
ATOM 661 N N . ILE A 1 86 ? -2.425 22.200 -10.194 1.00 95.12 86 ILE A N 1
ATOM 662 C CA . ILE A 1 86 ? -0.970 22.398 -10.265 1.00 95.12 86 ILE A CA 1
ATOM 663 C C . ILE A 1 86 ? -0.248 21.052 -10.179 1.00 95.12 86 ILE A C 1
ATOM 665 O O . ILE A 1 86 ? 0.600 20.760 -11.018 1.00 95.12 86 ILE A O 1
ATOM 669 N N . GLY A 1 87 ? -0.605 20.207 -9.209 1.00 95.62 87 GLY A N 1
ATOM 670 C CA . GLY A 1 87 ? 0.025 18.899 -9.045 1.00 95.62 87 GLY A CA 1
ATOM 671 C C . GLY A 1 87 ? -0.185 17.986 -10.257 1.00 95.62 87 GLY A C 1
ATOM 672 O O . GLY A 1 87 ? 0.769 17.355 -10.711 1.00 95.62 87 GLY A O 1
ATOM 673 N N . TYR A 1 88 ? -1.394 17.957 -10.834 1.00 95.88 88 TYR A N 1
ATOM 674 C CA . TYR A 1 88 ? -1.656 17.217 -12.075 1.00 95.88 88 TYR A CA 1
ATOM 675 C C . TYR A 1 88 ? -0.867 17.768 -13.267 1.00 95.88 88 TYR A C 1
ATOM 677 O O . TYR A 1 88 ? -0.272 16.979 -13.997 1.00 95.88 88 TYR A O 1
ATOM 685 N N . SER A 1 89 ? -0.799 19.090 -13.442 1.00 96.75 89 SER A N 1
ATOM 686 C CA . SER A 1 89 ? -0.035 19.722 -14.525 1.00 96.75 89 SER A CA 1
ATOM 687 C C . SER A 1 89 ? 1.460 19.432 -14.431 1.00 96.75 89 SER A C 1
ATOM 689 O O . SER A 1 89 ? 2.083 19.103 -15.437 1.00 96.75 89 SER A O 1
ATOM 691 N N . ILE A 1 90 ? 2.029 19.498 -13.223 1.00 97.31 90 ILE A N 1
ATOM 692 C CA . ILE A 1 90 ? 3.435 19.158 -12.982 1.00 97.31 90 ILE A CA 1
ATOM 693 C C . ILE A 1 90 ? 3.700 17.700 -13.385 1.00 97.31 90 ILE A C 1
ATOM 695 O O . ILE A 1 90 ? 4.628 17.438 -14.148 1.00 97.31 90 ILE A O 1
ATOM 699 N N . SER A 1 91 ? 2.868 16.755 -12.932 1.00 95.75 91 SER A N 1
ATOM 700 C CA . SER A 1 91 ? 3.014 15.339 -13.296 1.00 95.75 91 SER A CA 1
ATOM 701 C C . SER A 1 91 ? 2.816 15.080 -14.793 1.00 95.75 91 SER A C 1
ATOM 703 O O . SER A 1 91 ? 3.532 14.261 -15.366 1.00 95.75 91 SER A O 1
ATOM 705 N N . ALA A 1 92 ? 1.854 15.750 -15.431 1.00 95.94 92 ALA A N 1
ATOM 706 C CA . ALA A 1 92 ? 1.567 15.601 -16.857 1.00 95.94 92 ALA A CA 1
ATOM 707 C C . ALA A 1 92 ? 2.712 16.120 -17.736 1.00 95.94 92 ALA A C 1
ATOM 709 O O . ALA A 1 92 ? 3.031 15.497 -18.743 1.00 95.94 92 ALA A O 1
ATOM 710 N N . LEU A 1 93 ? 3.352 17.225 -17.340 1.00 96.38 93 LEU A N 1
ATOM 711 C CA . LEU A 1 93 ? 4.495 17.783 -18.057 1.00 96.38 93 LEU A CA 1
ATOM 712 C C . LEU A 1 93 ? 5.769 16.961 -17.830 1.00 96.38 93 LEU A C 1
ATOM 714 O O . LEU A 1 93 ? 6.523 16.738 -18.767 1.00 96.38 93 LEU A O 1
ATOM 718 N N . ALA A 1 94 ? 6.012 16.491 -16.605 1.00 96.62 94 ALA A N 1
ATOM 719 C CA . ALA A 1 94 ? 7.256 15.808 -16.255 1.00 96.62 94 ALA A CA 1
ATOM 720 C C . ALA A 1 94 ? 7.475 14.491 -17.024 1.00 96.62 94 ALA A C 1
ATOM 722 O O . ALA A 1 94 ? 8.602 14.180 -17.401 1.00 96.62 94 ALA A O 1
ATOM 723 N N . LYS A 1 95 ? 6.409 13.726 -17.281 1.00 95.06 95 LYS A N 1
ATOM 724 C CA . LYS A 1 95 ? 6.475 12.414 -17.948 1.00 95.06 95 LYS A CA 1
ATOM 725 C C . LYS A 1 95 ? 7.073 12.445 -19.364 1.00 95.06 95 LYS A C 1
ATOM 727 O O . LYS A 1 95 ? 8.104 11.804 -19.556 1.00 95.06 95 LYS A O 1
ATOM 732 N N . PRO A 1 96 ? 6.528 13.202 -20.336 1.00 94.88 96 PRO A N 1
ATOM 733 C CA . PRO A 1 96 ? 7.092 13.253 -21.686 1.00 94.88 96 PRO A CA 1
ATOM 734 C C . PRO A 1 96 ? 8.507 13.850 -21.718 1.00 94.88 96 PRO A C 1
ATOM 736 O O . PRO A 1 96 ? 9.310 13.482 -22.574 1.00 94.88 96 PRO A O 1
ATOM 739 N N . MET A 1 97 ? 8.860 14.717 -20.759 1.00 94.38 97 MET A N 1
ATOM 740 C CA . MET A 1 97 ? 10.210 15.285 -20.671 1.00 94.38 97 MET A CA 1
ATOM 741 C C . MET A 1 97 ? 11.288 14.227 -20.396 1.00 94.38 97 MET A C 1
ATOM 743 O O . MET A 1 97 ? 12.423 14.403 -20.832 1.00 94.38 97 MET A O 1
ATOM 747 N N . MET A 1 98 ? 10.946 13.100 -19.755 1.00 91.12 98 MET A N 1
ATOM 748 C CA . MET A 1 98 ? 11.885 11.981 -19.573 1.00 91.12 98 MET A CA 1
ATOM 749 C C . MET A 1 98 ? 12.318 11.355 -20.908 1.00 91.12 98 MET A C 1
ATOM 751 O O . MET A 1 98 ? 13.423 10.828 -21.002 1.00 91.12 98 MET A O 1
ATOM 755 N N . GLY A 1 99 ? 11.463 11.418 -21.935 1.00 87.38 99 GLY A N 1
ATOM 756 C CA . GLY A 1 99 ? 11.754 10.903 -23.275 1.00 87.38 99 GLY A CA 1
ATOM 757 C C . GLY A 1 99 ? 12.485 11.920 -24.149 1.00 87.38 99 GLY A C 1
ATOM 758 O O . GLY A 1 99 ? 13.340 11.543 -24.942 1.00 87.38 99 GLY A O 1
ATOM 759 N N . LEU A 1 100 ? 12.190 13.213 -23.974 1.00 88.44 100 LEU A N 1
ATOM 760 C CA . LEU A 1 100 ? 12.851 14.298 -24.711 1.00 88.44 100 LEU A CA 1
ATOM 761 C C . LEU A 1 100 ? 14.287 14.555 -24.241 1.00 88.44 100 LEU A C 1
ATOM 763 O O . LEU A 1 100 ? 15.128 14.968 -25.036 1.00 88.44 100 LEU A O 1
ATOM 767 N N . PHE A 1 101 ? 14.572 14.305 -22.962 1.00 89.19 101 PHE A N 1
ATOM 768 C CA . PHE A 1 101 ? 15.888 14.514 -22.364 1.00 89.19 101 PHE A CA 1
ATOM 769 C C . PHE A 1 101 ? 16.422 13.202 -21.766 1.00 89.19 101 PHE A C 1
ATOM 771 O O . PHE A 1 101 ? 16.414 13.039 -20.543 1.00 89.19 101 PHE A O 1
ATOM 778 N N . PRO A 1 102 ? 16.911 12.261 -22.596 1.00 81.31 102 PRO A N 1
ATOM 779 C CA . PRO A 1 102 ? 17.320 10.924 -22.166 1.00 81.31 102 PRO A CA 1
ATOM 780 C C . PRO A 1 102 ? 18.719 10.921 -21.518 1.00 81.31 102 PRO A C 1
ATOM 782 O O . PRO A 1 102 ? 19.609 10.179 -21.917 1.00 81.31 102 PRO A O 1
ATOM 785 N N . THR A 1 103 ? 18.945 11.786 -20.527 1.00 86.69 103 THR A N 1
ATOM 786 C CA . THR A 1 103 ? 20.194 11.831 -19.750 1.00 86.69 103 THR A CA 1
ATOM 787 C C . THR A 1 103 ? 19.950 11.439 -18.299 1.00 86.69 103 THR A C 1
ATOM 789 O O . THR A 1 103 ? 18.842 11.607 -17.778 1.00 86.69 103 THR A O 1
ATOM 792 N N . TYR A 1 104 ? 21.010 10.976 -17.626 1.00 84.06 104 TYR A N 1
ATOM 793 C CA . TYR A 1 104 ? 20.926 10.461 -16.259 1.00 84.06 104 TYR A CA 1
ATOM 794 C C . TYR A 1 104 ? 20.229 11.431 -15.281 1.00 84.06 104 TYR A C 1
ATOM 796 O O . TYR A 1 104 ? 19.324 11.088 -14.514 1.00 84.06 104 TYR A O 1
ATOM 804 N N . TRP A 1 105 ? 20.650 12.692 -15.315 1.00 87.00 105 TRP A N 1
ATOM 805 C CA . TRP A 1 105 ? 20.155 13.710 -14.394 1.00 87.00 105 TRP A CA 1
ATOM 806 C C . TRP A 1 105 ? 18.789 14.257 -14.792 1.00 87.00 105 TRP A C 1
ATOM 808 O O . TRP A 1 105 ? 17.986 14.577 -13.915 1.00 87.00 105 TRP A O 1
ATOM 818 N N . ALA A 1 106 ? 18.493 14.314 -16.092 1.00 91.38 106 ALA A N 1
ATOM 819 C CA . ALA A 1 106 ? 17.196 14.765 -16.571 1.00 91.38 106 ALA A CA 1
ATOM 820 C C . ALA A 1 106 ? 16.088 13.776 -16.194 1.00 91.38 106 ALA A C 1
ATOM 822 O O . ALA A 1 106 ? 15.105 14.182 -15.578 1.00 91.38 106 ALA A O 1
ATOM 823 N N . ILE A 1 107 ? 16.260 12.476 -16.468 1.00 90.69 107 ILE A N 1
ATOM 824 C CA . ILE A 1 107 ? 15.251 11.464 -16.114 1.00 90.69 107 ILE A CA 1
ATOM 825 C C . ILE A 1 107 ? 15.039 11.429 -14.600 1.00 90.69 107 ILE A C 1
ATOM 827 O O . ILE A 1 107 ? 13.898 11.407 -14.141 1.00 90.69 107 ILE A O 1
ATOM 831 N N . PHE A 1 108 ? 16.118 11.487 -13.813 1.00 91.06 108 PHE A N 1
ATOM 832 C CA . PHE A 1 108 ? 16.016 11.574 -12.358 1.00 91.06 108 PHE A CA 1
ATOM 833 C C . PHE A 1 108 ? 15.208 12.799 -11.908 1.00 91.06 108 PHE A C 1
ATOM 835 O O . PHE A 1 108 ? 14.234 12.656 -11.168 1.00 91.06 108 PHE A O 1
ATOM 842 N N . GLY A 1 109 ? 15.572 13.991 -12.390 1.00 94.88 109 GLY A N 1
ATOM 843 C CA . GLY A 1 109 ? 14.906 15.244 -12.040 1.00 94.88 109 GLY A CA 1
ATOM 844 C C . GLY A 1 109 ? 13.430 15.256 -12.434 1.00 94.88 109 GLY A C 1
ATOM 845 O O . GLY A 1 109 ? 12.575 15.596 -11.616 1.00 94.88 109 GLY A O 1
ATOM 846 N N . PHE A 1 110 ? 13.101 14.809 -13.646 1.00 95.81 110 PHE A N 1
ATOM 847 C CA . PHE A 1 110 ? 11.716 14.723 -14.101 1.00 95.81 110 PHE A CA 1
ATOM 848 C C . PHE A 1 110 ? 10.924 13.647 -13.356 1.00 95.81 110 PHE A C 1
ATOM 850 O O . PHE A 1 110 ? 9.749 13.854 -13.059 1.00 95.81 110 PHE A O 1
ATOM 857 N N . ARG A 1 111 ? 11.538 12.524 -12.970 1.00 94.06 111 ARG A N 1
ATOM 858 C CA . ARG A 1 111 ? 10.862 11.512 -12.147 1.00 94.06 111 ARG A CA 1
ATOM 859 C C . ARG A 1 111 ? 10.586 12.031 -10.739 1.00 94.06 111 ARG A C 1
ATOM 861 O O . ARG A 1 111 ? 9.501 11.794 -10.214 1.00 94.06 111 ARG A O 1
ATOM 868 N N . LEU A 1 112 ? 11.499 12.798 -10.143 1.00 96.00 112 LEU A N 1
ATOM 869 C CA . LEU A 1 112 ? 11.220 13.510 -8.894 1.00 96.00 112 LEU A CA 1
ATOM 870 C C . LEU A 1 112 ? 10.103 14.541 -9.067 1.00 96.00 112 LEU A C 1
ATOM 872 O O . LEU A 1 112 ? 9.220 14.617 -8.216 1.00 96.00 112 LEU A O 1
ATOM 876 N N . LEU A 1 113 ? 10.102 15.288 -10.171 1.00 97.00 113 LEU A N 1
ATOM 877 C CA . LEU A 1 113 ? 9.084 16.293 -10.466 1.00 97.00 113 LEU A CA 1
ATOM 878 C C . LEU A 1 113 ? 7.690 15.668 -10.639 1.00 97.00 113 LEU A C 1
ATOM 880 O O . LEU A 1 113 ? 6.720 16.161 -10.065 1.00 97.00 113 LEU A O 1
ATOM 884 N N . ASP A 1 114 ? 7.590 14.531 -11.334 1.00 96.25 114 ASP A N 1
ATOM 885 C CA . ASP A 1 114 ? 6.354 13.745 -11.441 1.00 96.25 114 ASP A CA 1
ATOM 886 C C . ASP A 1 114 ? 5.794 13.385 -10.055 1.00 96.25 114 ASP A C 1
ATOM 888 O O . ASP A 1 114 ? 4.596 13.508 -9.782 1.00 96.25 114 ASP A O 1
ATOM 892 N N . ARG A 1 115 ? 6.682 12.981 -9.146 1.00 95.62 115 ARG A N 1
ATOM 893 C CA . ARG A 1 115 ? 6.337 12.447 -7.822 1.00 95.62 115 ARG A CA 1
ATOM 894 C C . ARG A 1 115 ? 6.047 13.560 -6.829 1.00 95.62 115 ARG A C 1
ATOM 896 O O . ARG A 1 115 ? 5.140 13.424 -6.010 1.00 95.62 115 ARG A O 1
ATOM 903 N N . PHE A 1 116 ? 6.721 14.695 -6.983 1.00 96.88 116 PHE A N 1
ATOM 904 C CA . PHE A 1 116 ? 6.357 15.959 -6.362 1.00 96.88 116 PHE A CA 1
ATOM 905 C C . PHE A 1 116 ? 4.930 16.361 -6.759 1.00 96.88 116 PHE A C 1
ATOM 907 O O . PHE A 1 116 ? 4.101 16.581 -5.879 1.00 96.88 116 PHE A O 1
ATOM 914 N N . GLY A 1 117 ? 4.597 16.353 -8.057 1.00 96.62 117 GLY A N 1
ATOM 915 C CA . GLY A 1 117 ? 3.241 16.631 -8.549 1.00 96.62 117 GLY A CA 1
ATOM 916 C C . GLY A 1 117 ? 2.180 15.700 -7.946 1.00 96.62 117 GLY A C 1
ATOM 917 O O . GLY A 1 117 ? 1.154 16.168 -7.442 1.00 96.62 117 GLY A O 1
ATOM 918 N N . LYS A 1 118 ? 2.467 14.388 -7.880 1.00 94.94 118 LYS A N 1
ATOM 919 C CA . LYS A 1 118 ? 1.632 13.386 -7.183 1.00 94.94 118 LYS A CA 1
ATOM 920 C C . LYS A 1 118 ? 1.443 13.724 -5.699 1.00 94.94 118 LYS A C 1
ATOM 922 O O . LYS A 1 118 ? 0.324 13.638 -5.191 1.00 94.94 118 LYS A O 1
ATOM 927 N N . GLY A 1 119 ? 2.508 14.134 -5.014 1.00 93.44 119 GLY A N 1
ATOM 928 C CA . GLY A 1 119 ? 2.452 14.592 -3.629 1.00 93.44 119 GLY A CA 1
ATOM 929 C C . GLY A 1 119 ? 1.547 15.813 -3.454 1.00 93.44 119 GLY A C 1
ATOM 930 O O . GLY A 1 119 ? 0.692 15.805 -2.575 1.00 93.44 119 GLY A O 1
ATOM 931 N N . VAL A 1 120 ? 1.676 16.826 -4.317 1.00 95.12 120 VAL A N 1
ATOM 932 C CA . VAL A 1 120 ? 0.902 18.079 -4.235 1.00 95.12 120 VAL A CA 1
ATOM 933 C C . VAL A 1 120 ? -0.598 17.843 -4.430 1.00 95.12 120 VAL A C 1
ATOM 935 O O . VAL A 1 120 ? -1.405 18.466 -3.747 1.00 95.12 120 VAL A O 1
ATOM 938 N N . ARG A 1 121 ? -0.991 16.946 -5.345 1.00 94.00 121 ARG A N 1
ATOM 939 C CA . ARG A 1 121 ? -2.408 16.748 -5.700 1.00 94.00 121 ARG A CA 1
ATOM 940 C C . ARG A 1 121 ? -3.175 15.797 -4.786 1.00 94.00 121 ARG A C 1
ATOM 942 O O . ARG A 1 121 ? -4.380 15.972 -4.635 1.00 94.00 121 ARG A O 1
ATOM 949 N N . ASN A 1 122 ? -2.531 14.781 -4.207 1.00 92.12 122 ASN A N 1
ATOM 950 C CA . ASN A 1 122 ? -3.251 13.655 -3.597 1.00 92.12 122 ASN A CA 1
ATOM 951 C C . ASN A 1 122 ? -4.070 14.045 -2.360 1.00 92.12 122 ASN A C 1
ATOM 953 O O . ASN A 1 122 ? -5.264 13.763 -2.318 1.00 92.12 122 ASN A O 1
ATOM 957 N N . ALA A 1 123 ? -3.461 14.705 -1.368 1.00 89.75 123 ALA A N 1
ATOM 958 C CA . ALA A 1 123 ? -4.190 15.097 -0.159 1.00 89.75 123 ALA A CA 1
ATOM 959 C C . ALA A 1 123 ? -5.317 16.117 -0.452 1.00 89.75 123 ALA A C 1
ATOM 961 O O . ALA A 1 123 ? -6.449 15.869 -0.032 1.00 89.75 123 ALA A O 1
ATOM 962 N N . PRO A 1 124 ? -5.090 17.185 -1.245 1.00 90.38 124 PRO A N 1
ATOM 963 C CA . PRO A 1 124 ? -6.160 18.112 -1.630 1.00 90.38 124 PRO A CA 1
ATOM 964 C C . PRO A 1 124 ? -7.289 17.455 -2.444 1.00 90.38 124 PRO A C 1
ATOM 966 O O . PRO A 1 124 ? -8.462 17.781 -2.253 1.00 90.38 124 PRO A O 1
ATOM 969 N N . ARG A 1 125 ? -6.961 16.500 -3.328 1.00 93.44 125 ARG A N 1
ATOM 970 C CA . ARG A 1 125 ? -7.939 15.714 -4.103 1.00 93.44 125 ARG A CA 1
ATOM 971 C C . ARG A 1 125 ? -8.830 14.880 -3.189 1.00 93.44 125 ARG A C 1
ATOM 973 O O . ARG A 1 125 ? -10.051 14.920 -3.328 1.00 93.44 125 ARG A O 1
ATOM 980 N N . ASP A 1 126 ? -8.224 14.135 -2.267 1.00 91.12 126 ASP A N 1
ATOM 981 C CA . ASP A 1 126 ? -8.956 13.278 -1.332 1.00 91.12 126 ASP A CA 1
ATOM 982 C C . ASP A 1 126 ? -9.878 14.126 -0.437 1.00 91.12 126 ASP A C 1
ATOM 984 O O . ASP A 1 126 ? -11.011 13.736 -0.152 1.00 91.12 126 ASP A O 1
ATOM 988 N N . ALA A 1 127 ? -9.442 15.335 -0.077 1.00 87.56 127 ALA A N 1
ATOM 989 C CA . ALA A 1 127 ? -10.242 16.290 0.679 1.00 87.56 127 ALA A CA 1
ATOM 990 C C . ALA A 1 127 ? -11.440 16.842 -0.130 1.00 87.56 127 ALA A C 1
ATOM 992 O O . ALA A 1 127 ? -12.554 16.901 0.389 1.00 87.56 127 ALA A O 1
ATOM 993 N N . LEU A 1 128 ? -11.270 17.151 -1.425 1.00 90.19 128 LEU A N 1
ATOM 994 C CA . LEU A 1 128 ? -12.387 17.529 -2.312 1.00 90.19 128 LEU A CA 1
ATOM 995 C C . LEU A 1 128 ? -13.434 16.417 -2.466 1.00 90.19 128 LEU A C 1
ATOM 997 O O . LEU A 1 128 ? -14.629 16.710 -2.525 1.00 90.19 128 LEU A O 1
ATOM 1001 N N . LEU A 1 129 ? -13.006 15.150 -2.533 1.00 90.88 129 LEU A N 1
ATOM 1002 C CA . LEU A 1 129 ? -13.916 13.997 -2.538 1.00 90.88 129 LEU A CA 1
ATOM 1003 C C . LEU A 1 129 ? -14.648 13.862 -1.199 1.00 90.88 129 LEU A C 1
ATOM 1005 O O . LEU A 1 129 ? -15.853 13.601 -1.173 1.00 90.88 129 LEU A O 1
ATOM 1009 N N . ALA A 1 130 ? -13.939 14.075 -0.088 1.00 87.75 130 ALA A N 1
ATOM 1010 C CA . ALA A 1 130 ? -14.523 14.033 1.244 1.00 87.75 130 ALA A CA 1
ATOM 1011 C C . ALA A 1 130 ? -15.587 15.126 1.450 1.00 87.75 130 ALA A C 1
ATOM 1013 O O . ALA A 1 130 ? -16.628 14.833 2.039 1.00 87.75 130 ALA A O 1
ATOM 1014 N N . ASP A 1 131 ? -15.380 16.334 0.920 1.00 86.06 131 ASP A N 1
ATOM 1015 C CA . ASP A 1 131 ? -16.309 17.468 1.055 1.00 86.06 131 ASP A CA 1
ATOM 1016 C C . ASP A 1 131 ? -17.666 17.249 0.387 1.00 86.06 131 ASP A C 1
ATOM 1018 O O . ASP A 1 131 ? -18.691 17.741 0.867 1.00 86.06 131 ASP A O 1
ATOM 1022 N N . VAL A 1 132 ? -17.678 16.523 -0.733 1.00 87.00 132 VAL A N 1
ATOM 1023 C CA . VAL A 1 132 ? -18.902 16.184 -1.475 1.00 87.00 132 VAL A CA 1
ATOM 1024 C C . VAL A 1 132 ? -19.520 14.863 -1.011 1.00 87.00 132 VAL A C 1
ATOM 1026 O O . VAL A 1 132 ? -20.527 14.426 -1.570 1.00 87.00 132 VAL A O 1
ATOM 1029 N N . SER A 1 133 ? -18.931 14.235 0.011 1.00 86.69 133 SER A N 1
ATOM 1030 C CA . SER A 1 133 ? -19.411 12.997 0.619 1.00 86.69 133 SER A CA 1
ATOM 1031 C C . SER A 1 133 ? -20.130 13.240 1.949 1.00 86.69 133 SER A C 1
ATOM 1033 O O . SER A 1 133 ? -19.821 14.163 2.700 1.00 86.69 133 SER A O 1
ATOM 1035 N N . THR A 1 134 ? -21.078 12.367 2.268 1.00 85.44 134 THR A N 1
ATOM 1036 C CA . THR A 1 134 ? -21.710 12.233 3.584 1.00 85.44 134 THR A CA 1
ATOM 1037 C C . THR A 1 134 ? -21.187 10.968 4.270 1.00 85.44 134 THR A C 1
ATOM 1039 O O . THR A 1 134 ? -20.707 10.067 3.577 1.00 85.44 134 THR A O 1
ATOM 1042 N N . PRO A 1 135 ? -21.313 10.824 5.604 1.00 78.25 135 PRO A N 1
ATOM 1043 C CA . PRO A 1 135 ? -20.931 9.588 6.295 1.00 78.25 135 PRO A CA 1
ATOM 1044 C C . PRO A 1 135 ? -21.554 8.323 5.678 1.00 78.25 135 PRO A C 1
ATOM 1046 O O . PRO A 1 135 ? -20.898 7.291 5.602 1.00 78.25 135 PRO A O 1
ATOM 1049 N N . VAL A 1 136 ? -22.780 8.434 5.150 1.00 83.31 136 VAL A N 1
ATOM 1050 C CA . VAL A 1 136 ? -23.528 7.326 4.534 1.00 83.31 136 VAL A CA 1
ATOM 1051 C C . VAL A 1 136 ? -23.009 6.958 3.137 1.00 83.31 136 VAL A C 1
ATOM 1053 O O . VAL A 1 136 ? -23.009 5.786 2.772 1.00 83.31 136 VAL A O 1
ATOM 1056 N N . ASN A 1 137 ? -22.573 7.929 2.323 1.00 87.25 137 ASN A N 1
ATOM 1057 C CA . ASN A 1 137 ? -22.170 7.675 0.930 1.00 87.25 137 ASN A CA 1
ATOM 1058 C C . ASN A 1 137 ? -20.650 7.725 0.684 1.00 87.25 137 ASN A C 1
ATOM 1060 O O . ASN A 1 137 ? -20.215 7.404 -0.423 1.00 87.25 137 ASN A O 1
ATOM 1064 N N . ARG A 1 138 ? -19.841 8.073 1.695 1.00 83.75 138 ARG A N 1
ATOM 1065 C CA . ARG A 1 138 ? -18.382 8.228 1.583 1.00 83.75 138 ARG A CA 1
ATOM 1066 C C . ARG A 1 138 ? -17.701 6.997 0.996 1.00 83.75 138 ARG A C 1
ATOM 1068 O O . ARG A 1 138 ? -16.901 7.140 0.077 1.00 83.75 138 ARG A O 1
ATOM 1075 N N . GLY A 1 139 ? -18.072 5.798 1.445 1.00 83.81 139 GLY A N 1
ATOM 1076 C CA . GLY A 1 139 ? -17.539 4.552 0.886 1.00 83.81 139 GLY A CA 1
ATOM 1077 C C . GLY A 1 139 ? -17.814 4.401 -0.615 1.00 83.81 139 GLY A C 1
ATOM 1078 O O . GLY A 1 139 ? -16.917 4.040 -1.367 1.00 83.81 139 GLY A O 1
ATOM 1079 N N . ARG A 1 140 ? -19.018 4.764 -1.082 1.00 87.88 140 ARG A N 1
ATOM 1080 C CA . ARG A 1 140 ? -19.387 4.701 -2.509 1.00 87.88 140 ARG A CA 1
ATOM 1081 C C . ARG A 1 140 ? -18.637 5.735 -3.347 1.00 87.88 140 ARG A C 1
ATOM 1083 O O . ARG A 1 140 ? -18.204 5.416 -4.447 1.00 87.88 140 ARG A O 1
ATOM 1090 N N . VAL A 1 141 ? -18.461 6.950 -2.824 1.00 91.38 141 VAL A N 1
ATOM 1091 C CA . VAL A 1 141 ? -17.713 8.025 -3.498 1.00 91.38 141 VAL A CA 1
ATOM 1092 C C . VAL A 1 141 ? -16.246 7.638 -3.686 1.00 91.38 141 VAL A C 1
ATOM 1094 O O . VAL A 1 141 ? -15.742 7.665 -4.807 1.00 91.38 141 VAL A O 1
ATOM 1097 N N . PHE A 1 142 ? -15.572 7.235 -2.606 1.00 89.81 142 PHE A N 1
ATOM 1098 C CA . PHE A 1 142 ? -14.174 6.809 -2.677 1.00 89.81 142 PHE A CA 1
ATOM 1099 C C . PHE A 1 142 ? -14.009 5.497 -3.453 1.00 89.81 142 PHE A C 1
ATOM 1101 O O . PHE A 1 142 ? -13.015 5.341 -4.153 1.00 89.81 142 PHE A O 1
ATOM 1108 N N . GLY A 1 143 ? -14.985 4.586 -3.380 1.00 88.75 143 GLY A N 1
ATOM 1109 C CA . GLY A 1 143 ? -15.000 3.344 -4.153 1.00 88.75 143 GLY A CA 1
ATOM 1110 C C . GLY A 1 143 ? -15.108 3.582 -5.660 1.00 88.75 143 GLY A C 1
ATOM 1111 O O . GLY A 1 143 ? -14.322 3.022 -6.416 1.00 88.75 143 GLY A O 1
ATOM 1112 N N . PHE A 1 144 ? -16.014 4.463 -6.102 1.00 93.69 144 PHE A N 1
ATOM 1113 C CA . PHE A 1 144 ? -16.126 4.845 -7.515 1.00 93.69 144 PHE A CA 1
ATOM 1114 C C . PHE A 1 144 ? -14.843 5.508 -8.024 1.00 93.69 144 PHE A C 1
ATOM 1116 O O . PHE A 1 144 ? -14.333 5.153 -9.084 1.00 93.69 144 PHE A O 1
ATOM 1123 N N . HIS A 1 145 ? -14.285 6.428 -7.232 1.00 94.12 145 HIS A N 1
ATOM 1124 C CA . HIS A 1 145 ? -13.010 7.065 -7.548 1.00 94.12 145 HIS A CA 1
ATOM 1125 C C . HIS A 1 145 ? -11.870 6.049 -7.669 1.00 94.12 145 HIS A C 1
ATOM 1127 O O . HIS A 1 145 ? -11.129 6.063 -8.646 1.00 94.12 145 HIS A O 1
ATOM 1133 N N . ARG A 1 146 ? -11.768 5.120 -6.715 1.00 90.62 146 ARG A N 1
ATOM 1134 C CA . ARG A 1 146 ? -10.759 4.058 -6.738 1.00 90.62 146 ARG A CA 1
ATOM 1135 C C . ARG A 1 146 ? -10.919 3.131 -7.942 1.00 90.62 146 ARG A C 1
ATOM 1137 O O . ARG A 1 146 ? -9.914 2.726 -8.508 1.00 90.62 146 ARG A O 1
ATOM 1144 N N . ALA A 1 147 ? -12.147 2.814 -8.347 1.00 91.06 147 ALA A N 1
ATOM 1145 C CA . ALA A 1 147 ? -12.386 2.003 -9.537 1.00 91.06 147 ALA A CA 1
ATOM 1146 C C . ALA A 1 147 ? -11.833 2.681 -10.802 1.00 91.06 147 ALA A C 1
ATOM 1148 O O . ALA A 1 147 ? -11.236 2.011 -11.640 1.00 91.06 147 ALA A O 1
ATOM 1149 N N . ALA A 1 148 ? -11.971 4.005 -10.917 1.00 94.56 148 ALA A N 1
ATOM 1150 C CA . ALA A 1 148 ? -11.382 4.766 -12.017 1.00 94.56 148 ALA A CA 1
ATOM 1151 C C . ALA A 1 148 ? -9.840 4.731 -11.994 1.00 94.56 148 ALA A C 1
ATOM 1153 O O . ALA A 1 148 ? -9.235 4.513 -13.042 1.00 94.56 148 ALA A O 1
ATOM 1154 N N . ASP A 1 149 ? -9.220 4.864 -10.814 1.00 90.75 149 ASP A N 1
ATOM 1155 C CA . ASP A 1 149 ? -7.764 4.708 -10.629 1.00 90.75 149 ASP A CA 1
ATOM 1156 C C . ASP A 1 149 ? -7.300 3.319 -11.108 1.00 90.75 149 ASP A C 1
ATOM 1158 O O . ASP A 1 149 ? -6.415 3.199 -11.952 1.00 90.75 149 ASP A O 1
ATOM 1162 N N . THR A 1 150 ? -7.960 2.254 -10.641 1.00 90.56 150 THR A N 1
ATOM 1163 C CA . THR A 1 150 ? -7.628 0.866 -11.000 1.00 90.56 150 THR A CA 1
ATOM 1164 C C . THR A 1 150 ? -7.817 0.577 -12.490 1.00 90.56 150 THR A C 1
ATOM 1166 O O . THR A 1 150 ? -6.984 -0.098 -13.096 1.00 90.56 150 THR A O 1
ATOM 1169 N N . LEU A 1 151 ? -8.878 1.101 -13.110 1.00 93.25 151 LEU A N 1
ATOM 1170 C CA . LEU A 1 151 ? -9.090 0.967 -14.554 1.00 93.25 151 LEU A CA 1
ATOM 1171 C C . LEU A 1 151 ? -7.971 1.651 -15.343 1.00 93.25 151 LEU A C 1
ATOM 1173 O O . LEU A 1 151 ? -7.449 1.065 -16.290 1.00 93.25 151 LEU A O 1
ATOM 1177 N N . GLY A 1 152 ? -7.572 2.860 -14.939 1.00 95.06 152 GLY A N 1
ATOM 1178 C CA . GLY A 1 152 ? -6.463 3.566 -15.573 1.00 95.06 152 GLY A CA 1
ATOM 1179 C C . GLY A 1 152 ? -5.142 2.815 -15.413 1.00 95.06 152 GLY A C 1
ATOM 1180 O O . GLY A 1 152 ? -4.421 2.613 -16.390 1.00 95.06 152 GLY A O 1
ATOM 1181 N N . ALA A 1 153 ? -4.883 2.315 -14.204 1.00 91.62 153 ALA A N 1
ATOM 1182 C CA . ALA A 1 153 ? -3.697 1.533 -13.885 1.00 91.62 153 ALA A CA 1
ATOM 1183 C C . ALA A 1 153 ? -3.620 0.191 -14.632 1.00 91.62 153 ALA A C 1
ATOM 1185 O O . ALA A 1 153 ? -2.536 -0.293 -14.931 1.00 91.62 153 ALA A O 1
ATOM 1186 N N . THR A 1 154 ? -4.767 -0.392 -14.986 1.00 92.12 154 THR A N 1
ATOM 1187 C CA . THR A 1 154 ? -4.837 -1.615 -15.801 1.00 92.12 154 THR A CA 1
ATOM 1188 C C . THR A 1 154 ? -4.630 -1.314 -17.287 1.00 92.12 154 THR A C 1
ATOM 1190 O O . THR A 1 154 ? -3.935 -2.050 -17.986 1.00 92.12 154 THR A O 1
ATOM 1193 N N . LEU A 1 155 ? -5.222 -0.226 -17.793 1.00 95.75 155 LEU A N 1
ATOM 1194 C CA . LEU A 1 155 ? -5.125 0.145 -19.206 1.00 95.75 155 LEU A CA 1
ATOM 1195 C C . LEU A 1 155 ? -3.743 0.679 -19.593 1.00 95.75 155 LEU A C 1
ATOM 1197 O O . LEU A 1 155 ? -3.314 0.443 -20.718 1.00 95.75 155 LEU A O 1
ATOM 1201 N N . GLY A 1 156 ? -3.034 1.369 -18.695 1.00 96.75 156 GLY A N 1
ATOM 1202 C CA . GLY A 1 156 ? -1.702 1.917 -18.975 1.00 96.75 156 GLY A CA 1
ATOM 1203 C C . GLY A 1 156 ? -0.698 0.866 -19.481 1.00 96.75 156 GLY A C 1
ATOM 1204 O O . GLY A 1 156 ? -0.209 1.000 -20.604 1.00 96.75 156 GLY A O 1
ATOM 1205 N N . PRO A 1 157 ? -0.438 -0.219 -18.730 1.00 95.94 157 PRO A N 1
ATOM 1206 C CA . PRO A 1 157 ? 0.473 -1.283 -19.143 1.00 95.94 157 PRO A CA 1
ATOM 1207 C C . PRO A 1 157 ? -0.011 -2.037 -20.389 1.00 95.94 157 PRO A C 1
ATOM 1209 O O . PRO A 1 157 ? 0.813 -2.464 -21.193 1.00 95.94 157 PRO A O 1
ATOM 1212 N N . LEU A 1 158 ? -1.330 -2.161 -20.598 1.00 96.38 158 LEU A N 1
ATOM 1213 C CA . LEU A 1 158 ? -1.902 -2.741 -21.822 1.00 96.38 158 LEU A CA 1
ATOM 1214 C C . LEU A 1 158 ? -1.627 -1.873 -23.058 1.00 96.38 158 LEU A C 1
ATOM 1216 O O . LEU A 1 158 ? -1.284 -2.403 -24.113 1.00 96.38 158 LEU A O 1
ATOM 1220 N N . ILE A 1 159 ? -1.742 -0.547 -22.932 1.00 96.75 159 ILE A N 1
ATOM 1221 C CA . ILE A 1 159 ? -1.387 0.403 -23.996 1.00 96.75 159 ILE A CA 1
ATOM 1222 C C . ILE A 1 159 ? 0.110 0.303 -24.301 1.00 96.75 159 ILE A C 1
ATOM 1224 O O . ILE A 1 159 ? 0.487 0.205 -25.466 1.00 96.75 159 ILE A O 1
ATOM 1228 N N . THR A 1 160 ? 0.955 0.272 -23.270 1.00 96.94 160 THR A N 1
ATOM 1229 C CA . THR A 1 160 ? 2.402 0.065 -23.417 1.00 96.94 160 THR A CA 1
ATOM 1230 C C . THR A 1 160 ? 2.708 -1.235 -24.152 1.00 96.94 160 THR A C 1
ATOM 1232 O O . THR A 1 160 ? 3.455 -1.216 -25.127 1.00 96.94 160 THR A O 1
ATOM 1235 N N . LEU A 1 161 ? 2.079 -2.343 -23.754 1.00 95.75 161 LEU A N 1
ATOM 1236 C CA . LEU A 1 161 ? 2.259 -3.643 -24.394 1.00 95.75 161 LEU A CA 1
ATOM 1237 C C . LEU A 1 161 ? 1.846 -3.619 -25.875 1.00 95.75 161 LEU A C 1
ATOM 1239 O O . LEU A 1 161 ? 2.578 -4.120 -26.726 1.00 95.75 161 LEU A O 1
ATOM 1243 N N . ALA A 1 162 ? 0.709 -2.994 -26.195 1.00 95.94 162 ALA A N 1
ATOM 1244 C CA . ALA A 1 162 ? 0.248 -2.844 -27.571 1.00 95.94 162 ALA A CA 1
ATOM 1245 C C . ALA A 1 162 ? 1.231 -2.015 -28.413 1.00 95.94 162 ALA A C 1
ATOM 1247 O O . ALA A 1 162 ? 1.589 -2.420 -29.517 1.00 95.94 162 ALA A O 1
ATOM 1248 N N . ILE A 1 163 ? 1.711 -0.882 -27.891 1.00 95.81 163 ILE A N 1
ATOM 1249 C CA . ILE A 1 163 ? 2.679 -0.042 -28.607 1.00 95.81 163 ILE A CA 1
ATOM 1250 C C . ILE A 1 163 ? 3.986 -0.805 -28.829 1.00 95.81 163 ILE A C 1
ATOM 1252 O O . ILE A 1 163 ? 4.522 -0.770 -29.932 1.00 95.81 163 ILE A O 1
ATOM 1256 N N . MET A 1 164 ? 4.483 -1.527 -27.825 1.00 94.81 164 MET A N 1
ATOM 1257 C CA . MET A 1 164 ? 5.703 -2.322 -27.971 1.00 94.81 164 MET A CA 1
ATOM 1258 C C . MET A 1 164 ? 5.574 -3.395 -29.046 1.00 94.81 164 MET A C 1
ATOM 1260 O O . MET A 1 164 ? 6.489 -3.550 -29.851 1.00 94.81 164 MET A O 1
ATOM 1264 N N . TYR A 1 165 ? 4.428 -4.076 -29.099 1.00 94.56 165 TYR A N 1
ATOM 1265 C CA . TYR A 1 165 ? 4.153 -5.092 -30.108 1.00 94.56 165 TYR A CA 1
ATOM 1266 C C . TYR A 1 165 ? 4.071 -4.511 -31.530 1.00 94.56 165 TYR A C 1
ATOM 1268 O O . TYR A 1 165 ? 4.662 -5.064 -32.454 1.00 94.56 165 TYR A O 1
ATOM 1276 N N . PHE A 1 166 ? 3.365 -3.390 -31.721 1.00 95.62 166 PHE A N 1
ATOM 1277 C CA . PHE A 1 166 ? 3.133 -2.817 -33.056 1.00 95.62 166 PHE A CA 1
ATOM 1278 C C . PHE A 1 166 ? 4.247 -1.887 -33.559 1.00 95.62 166 PHE A C 1
ATOM 1280 O O . PHE A 1 166 ? 4.373 -1.697 -34.767 1.00 95.62 166 PHE A O 1
ATOM 1287 N N . TYR A 1 167 ? 5.043 -1.297 -32.665 1.00 93.31 167 TYR A N 1
ATOM 1288 C CA . TYR A 1 167 ? 6.056 -0.284 -32.992 1.00 93.31 167 TYR A CA 1
ATOM 1289 C C . TYR A 1 167 ? 7.469 -0.696 -32.557 1.00 93.31 167 TYR A C 1
ATOM 1291 O O . TYR A 1 167 ? 8.274 0.164 -32.198 1.00 93.31 167 TYR A O 1
ATOM 1299 N N . SER A 1 168 ? 7.772 -1.997 -32.589 1.00 89.25 168 SER A N 1
ATOM 1300 C CA . SER A 1 168 ? 9.117 -2.549 -32.360 1.00 89.25 168 SER A CA 1
ATOM 1301 C C . SER A 1 168 ? 9.780 -2.037 -31.076 1.00 89.25 168 SER A C 1
ATOM 1303 O O . SER A 1 168 ? 10.916 -1.571 -31.102 1.00 89.25 168 SER A O 1
ATOM 1305 N N . GLU A 1 169 ? 9.043 -2.071 -29.963 1.00 89.06 169 GLU A N 1
ATOM 1306 C CA . GLU A 1 169 ? 9.545 -1.683 -28.635 1.00 89.06 169 GLU A CA 1
ATOM 1307 C C . GLU A 1 169 ? 10.074 -0.233 -28.541 1.00 89.06 169 GLU A C 1
ATOM 1309 O O . GLU A 1 169 ? 10.974 0.076 -27.764 1.00 89.06 169 GLU A O 1
ATOM 1314 N N . ASN A 1 170 ? 9.501 0.704 -29.309 1.00 89.44 170 ASN A N 1
ATOM 1315 C CA . ASN A 1 170 ? 9.907 2.114 -29.296 1.00 89.44 170 ASN A CA 1
ATOM 1316 C C . ASN A 1 170 ? 9.563 2.826 -27.965 1.00 89.44 170 ASN A C 1
ATOM 1318 O O . ASN A 1 170 ? 8.511 3.453 -27.814 1.00 89.44 170 ASN A O 1
ATOM 1322 N N . ILE A 1 171 ? 10.479 2.754 -26.994 1.00 90.12 171 ILE A N 1
ATOM 1323 C CA . ILE A 1 171 ? 10.341 3.361 -25.661 1.00 90.12 171 ILE A CA 1
ATOM 1324 C C . ILE A 1 171 ? 10.154 4.892 -25.709 1.00 90.12 171 ILE A C 1
ATOM 1326 O O . ILE A 1 171 ? 9.235 5.383 -25.043 1.00 90.12 171 ILE A O 1
ATOM 1330 N N . PRO A 1 172 ? 10.930 5.678 -26.489 1.00 90.06 172 PRO A N 1
ATOM 1331 C CA . PRO A 1 172 ? 10.709 7.123 -26.597 1.00 90.06 172 PRO A CA 1
ATOM 1332 C C . PRO A 1 172 ? 9.293 7.494 -27.053 1.00 90.06 172 PRO A C 1
ATOM 1334 O O . PRO A 1 172 ? 8.718 8.451 -26.531 1.00 90.06 172 PRO A O 1
ATOM 1337 N N . LEU A 1 173 ? 8.703 6.721 -27.975 1.00 92.19 173 LEU A N 1
ATOM 1338 C CA . LEU A 1 173 ? 7.316 6.907 -28.403 1.00 92.19 173 LEU A CA 1
ATOM 1339 C C . LEU A 1 173 ? 6.342 6.682 -27.240 1.00 92.19 173 LEU A C 1
ATOM 1341 O O . LEU A 1 173 ? 5.464 7.512 -27.023 1.00 92.19 173 LEU A O 1
ATOM 1345 N N . ILE A 1 174 ? 6.514 5.608 -26.463 1.00 95.31 174 ILE A N 1
ATOM 1346 C CA . ILE A 1 174 ? 5.660 5.314 -25.298 1.00 95.31 174 ILE A CA 1
ATOM 1347 C C . ILE A 1 174 ? 5.745 6.451 -24.277 1.00 95.31 174 ILE A C 1
ATOM 1349 O O . ILE A 1 174 ? 4.712 6.935 -23.810 1.00 95.31 174 ILE A O 1
ATOM 1353 N N . ILE A 1 175 ? 6.961 6.929 -23.981 1.00 93.81 175 ILE A N 1
ATOM 1354 C CA . ILE A 1 175 ? 7.170 8.051 -23.061 1.00 93.81 175 ILE A CA 1
ATOM 1355 C C . ILE A 1 175 ? 6.515 9.329 -23.592 1.00 93.81 175 ILE A C 1
ATOM 1357 O O . ILE A 1 175 ? 5.802 10.006 -22.850 1.00 93.81 175 ILE A O 1
ATOM 1361 N N . GLY A 1 176 ? 6.697 9.644 -24.875 1.00 93.56 176 GLY A N 1
ATOM 1362 C CA . GLY A 1 176 ? 6.086 10.808 -25.515 1.00 93.56 176 GLY A CA 1
ATOM 1363 C C . GLY A 1 176 ? 4.557 10.762 -25.491 1.00 93.56 176 GLY A C 1
ATOM 1364 O O . GLY A 1 176 ? 3.916 11.755 -25.146 1.00 93.56 176 GLY A O 1
ATOM 1365 N N . LEU A 1 177 ? 3.961 9.599 -25.769 1.00 95.94 177 LEU A N 1
ATOM 1366 C CA . LEU A 1 177 ? 2.508 9.417 -25.812 1.00 95.94 177 LEU A CA 1
ATOM 1367 C C . LEU A 1 177 ? 1.825 9.604 -24.454 1.00 95.94 177 LEU A C 1
ATOM 1369 O O . LEU A 1 177 ? 0.626 9.881 -24.428 1.00 95.94 177 LEU A O 1
ATOM 1373 N N . THR A 1 178 ? 2.559 9.565 -23.335 1.00 96.75 178 THR A N 1
ATOM 1374 C CA . THR A 1 178 ? 2.002 9.900 -22.009 1.00 96.75 178 THR A CA 1
ATOM 1375 C C . THR A 1 178 ? 1.467 11.330 -21.909 1.00 96.75 178 THR A C 1
ATOM 1377 O O . THR A 1 178 ? 0.633 11.617 -21.044 1.00 96.75 178 THR A O 1
ATOM 1380 N N . VAL A 1 179 ? 1.879 12.224 -22.817 1.00 96.44 179 VAL A N 1
ATOM 1381 C CA . VAL A 1 179 ? 1.353 13.590 -22.900 1.00 96.44 179 VAL A CA 1
ATOM 1382 C C . VAL A 1 179 ? -0.151 13.612 -23.184 1.00 96.44 179 VAL A C 1
ATOM 1384 O O . VAL A 1 179 ? -0.846 14.485 -22.676 1.00 96.44 179 VAL A O 1
ATOM 1387 N N . ILE A 1 180 ? -0.675 12.639 -23.940 1.00 97.44 180 ILE A N 1
ATOM 1388 C CA . ILE A 1 180 ? -2.090 12.579 -24.330 1.00 97.44 180 ILE A CA 1
ATOM 1389 C C . ILE A 1 180 ? -2.985 12.404 -23.091 1.00 97.44 180 ILE A C 1
ATOM 1391 O O . ILE A 1 180 ? -3.766 13.315 -22.798 1.00 97.44 180 ILE A O 1
ATOM 1395 N N . PRO A 1 181 ? -2.863 11.313 -22.304 1.00 97.75 181 PRO A N 1
ATOM 1396 C CA . PRO A 1 181 ? -3.622 11.183 -21.068 1.00 97.75 181 PRO A CA 1
ATOM 1397 C C . PRO A 1 181 ? -3.286 12.299 -20.061 1.00 97.75 181 PRO A C 1
ATOM 1399 O O . PRO A 1 181 ? -4.179 12.771 -19.359 1.00 97.75 181 PRO A O 1
ATOM 1402 N N . GLY A 1 182 ? -2.045 12.799 -20.027 1.00 96.56 182 GLY A N 1
ATOM 1403 C CA . GLY A 1 182 ? -1.668 13.946 -19.193 1.00 96.56 182 GLY A CA 1
ATOM 1404 C C . GLY A 1 182 ? -2.479 15.216 -19.492 1.00 96.56 182 GLY A C 1
ATOM 1405 O O . GLY A 1 182 ? -3.038 15.822 -18.577 1.00 96.56 182 GLY A O 1
ATOM 1406 N N . ILE A 1 183 ? -2.606 15.596 -20.767 1.00 97.06 183 ILE A N 1
ATOM 1407 C CA . ILE A 1 183 ? -3.420 16.740 -21.204 1.00 97.06 183 ILE A CA 1
ATOM 1408 C C . ILE A 1 183 ? -4.895 16.494 -20.884 1.00 97.06 183 ILE A C 1
ATOM 1410 O O . ILE A 1 183 ? -5.548 17.381 -20.335 1.00 97.06 183 ILE A O 1
ATOM 1414 N N . CYS A 1 184 ? -5.419 15.293 -21.159 1.00 97.56 184 CYS A N 1
ATOM 1415 C CA . CYS A 1 184 ? -6.800 14.941 -20.822 1.00 97.56 184 CYS A CA 1
ATOM 1416 C C . CYS A 1 184 ? -7.087 15.127 -19.324 1.00 97.56 184 CYS A C 1
ATOM 1418 O O . CYS A 1 184 ? -8.111 15.711 -18.964 1.00 97.56 184 CYS A O 1
ATOM 1420 N N . ALA A 1 185 ? -6.169 14.698 -18.451 1.00 96.25 185 ALA A N 1
ATOM 1421 C CA . ALA A 1 185 ? -6.281 14.886 -17.008 1.00 96.25 185 ALA A CA 1
ATOM 1422 C C . ALA A 1 185 ? -6.270 16.372 -16.610 1.00 96.25 185 ALA A C 1
ATOM 1424 O O . ALA A 1 185 ? -7.124 16.809 -15.838 1.00 96.25 185 ALA A O 1
ATOM 1425 N N . VAL A 1 186 ? -5.348 17.172 -17.153 1.00 96.06 186 VAL A N 1
ATOM 1426 C CA . VAL A 1 186 ? -5.243 18.610 -16.840 1.00 96.06 186 VAL A CA 1
ATOM 1427 C C . VAL A 1 186 ? -6.486 19.376 -17.297 1.00 96.06 186 VAL A C 1
ATOM 1429 O O . VAL A 1 186 ? -7.054 20.149 -16.521 1.00 96.06 186 VAL A O 1
ATOM 1432 N N . VAL A 1 187 ? -6.958 19.116 -18.519 1.00 96.38 187 VAL A N 1
ATOM 1433 C CA . VAL A 1 187 ? -8.172 19.731 -19.075 1.00 96.38 187 VAL A CA 1
ATOM 1434 C C . VAL A 1 187 ? -9.399 19.339 -18.253 1.00 96.38 187 VAL A C 1
ATOM 1436 O O . VAL A 1 187 ? -10.187 20.206 -17.874 1.00 96.38 187 VAL A O 1
ATOM 1439 N N . ALA A 1 188 ? -9.546 18.057 -17.901 1.00 95.25 188 ALA A N 1
ATOM 1440 C CA . ALA A 1 188 ? -10.620 17.607 -17.018 1.00 95.25 188 ALA A CA 1
ATOM 1441 C C . ALA A 1 188 ? -10.550 18.302 -15.641 1.00 95.25 188 ALA A C 1
ATOM 1443 O O . ALA A 1 188 ? -11.578 18.728 -15.107 1.00 95.25 188 ALA A O 1
ATOM 1444 N N . GLY A 1 189 ? -9.345 18.516 -15.102 1.00 92.75 189 GLY A N 1
ATOM 1445 C CA . GLY A 1 189 ? -9.111 19.189 -13.821 1.00 92.75 189 GLY A CA 1
ATOM 1446 C C . GLY A 1 189 ? -9.631 20.630 -13.767 1.00 92.75 189 GLY A C 1
ATOM 1447 O O . GLY A 1 189 ? -10.088 21.114 -12.725 1.00 92.75 189 GLY A O 1
ATOM 1448 N N . TRP A 1 190 ? -9.683 21.338 -14.897 1.00 91.81 190 TRP A N 1
ATOM 1449 C CA . TRP A 1 190 ? -10.267 22.683 -14.944 1.00 91.81 190 TRP A CA 1
ATOM 1450 C C . TRP A 1 190 ? -11.762 22.706 -14.611 1.00 91.81 190 TRP A C 1
ATOM 1452 O O . TRP A 1 190 ? -12.250 23.692 -14.041 1.00 91.81 190 TRP A O 1
ATOM 1462 N N . PHE A 1 191 ? -12.472 21.603 -14.861 1.00 93.62 191 PHE A N 1
ATOM 1463 C CA . PHE A 1 191 ? -13.899 21.462 -14.573 1.00 93.62 191 PHE A CA 1
ATOM 1464 C C . PHE A 1 191 ? -14.219 21.119 -13.114 1.00 93.62 191 PHE A C 1
ATOM 1466 O O . PHE A 1 191 ? -15.411 21.105 -12.768 1.00 93.62 191 PHE A O 1
ATOM 1473 N N . ILE A 1 192 ? -13.202 20.897 -12.269 1.00 92.50 192 ILE A N 1
ATOM 1474 C CA . ILE A 1 192 ? -13.350 20.746 -10.817 1.00 92.50 192 ILE A CA 1
ATOM 1475 C C . ILE A 1 192 ? -13.956 22.033 -10.251 1.00 92.50 192 ILE A C 1
ATOM 1477 O O . ILE A 1 192 ? -13.523 23.147 -10.575 1.00 92.50 192 ILE A O 1
ATOM 1481 N N . LYS A 1 193 ? -14.971 21.897 -9.395 1.00 89.31 193 LYS A N 1
ATOM 1482 C CA . LYS A 1 193 ? -15.528 23.018 -8.633 1.00 89.31 193 LYS A CA 1
ATOM 1483 C C . LYS A 1 193 ? -14.907 23.058 -7.245 1.00 89.31 193 LYS A C 1
ATOM 1485 O O . LYS A 1 193 ? -14.833 22.028 -6.582 1.00 89.31 193 LYS A O 1
ATOM 1490 N N . GLU A 1 194 ? -14.505 24.250 -6.819 1.00 86.31 194 GLU A N 1
ATOM 1491 C CA . GLU A 1 194 ? -14.012 24.463 -5.459 1.00 86.31 194 GLU A CA 1
ATOM 1492 C C . GLU A 1 194 ? -15.131 24.213 -4.442 1.00 86.31 194 GLU A C 1
ATOM 1494 O O . GLU A 1 194 ? -16.292 24.578 -4.671 1.00 86.31 194 GLU A O 1
ATOM 1499 N N . SER A 1 195 ? -14.776 23.582 -3.326 1.00 72.56 195 SER A N 1
ATOM 1500 C CA . SER A 1 195 ? -15.696 23.381 -2.213 1.00 72.56 195 SER A CA 1
ATOM 1501 C C . SER A 1 195 ? -15.845 24.694 -1.445 1.00 72.56 195 SER A C 1
ATOM 1503 O O . SER A 1 195 ? -14.871 25.256 -0.961 1.00 72.56 195 SER A O 1
ATOM 1505 N N . LYS A 1 196 ? -17.072 25.219 -1.340 1.00 65.50 196 LYS A N 1
ATOM 1506 C CA . LYS A 1 196 ? -17.351 26.470 -0.605 1.00 65.50 196 LYS A CA 1
ATOM 1507 C C . LYS A 1 196 ? -17.520 26.267 0.906 1.00 65.50 196 LYS A C 1
ATOM 1509 O O . LYS A 1 196 ? -17.804 27.234 1.611 1.00 65.50 196 LYS A O 1
ATOM 1514 N N . LYS A 1 197 ? -17.404 25.034 1.413 1.00 62.56 197 LYS A N 1
ATOM 1515 C CA . LYS A 1 197 ? -17.498 24.764 2.852 1.00 62.56 197 LYS A CA 1
ATOM 1516 C C . LYS A 1 197 ? -16.225 25.271 3.526 1.00 62.56 197 LYS A C 1
ATOM 1518 O O . LYS A 1 197 ? -15.208 24.594 3.492 1.00 62.56 197 LYS A O 1
ATOM 1523 N N . LYS A 1 198 ? -16.296 26.448 4.153 1.00 55.69 198 LYS A N 1
ATOM 1524 C CA . LYS A 1 198 ? -15.313 26.839 5.166 1.00 55.69 198 LYS A CA 1
ATOM 1525 C C . LYS A 1 198 ? -15.499 25.903 6.354 1.00 55.69 198 LYS A C 1
ATOM 1527 O O . LYS A 1 198 ? -16.536 25.948 7.010 1.00 55.69 198 LYS A O 1
ATOM 1532 N N . THR A 1 199 ? -14.541 25.021 6.590 1.00 56.75 199 THR A N 1
ATOM 1533 C CA . THR A 1 199 ? -14.438 24.324 7.873 1.00 56.75 199 THR A CA 1
ATOM 1534 C C . THR A 1 199 ? -13.745 25.256 8.854 1.00 56.75 199 THR A C 1
ATOM 1536 O O . THR A 1 199 ? -12.606 25.651 8.606 1.00 56.75 199 THR A O 1
ATOM 1539 N N . ASP A 1 200 ? -14.409 25.605 9.955 1.00 48.78 200 ASP A N 1
ATOM 1540 C CA . ASP A 1 200 ? -13.741 26.238 11.092 1.00 48.78 200 ASP A CA 1
ATOM 1541 C C . ASP A 1 200 ? -12.803 25.206 11.726 1.00 48.78 200 ASP A C 1
ATOM 1543 O O . ASP A 1 200 ? -13.221 24.344 12.496 1.00 48.78 200 ASP A O 1
ATOM 1547 N N . LEU A 1 201 ? -11.528 25.241 11.332 1.00 54.56 201 LEU A N 1
ATOM 1548 C CA . LEU A 1 201 ? -10.507 24.368 11.903 1.00 54.56 201 LEU A CA 1
ATOM 1549 C C . LEU A 1 201 ? -10.203 24.837 13.342 1.00 54.56 201 LEU A C 1
ATOM 1551 O O . LEU A 1 201 ? -9.879 26.021 13.532 1.00 54.56 201 LEU A O 1
ATOM 1555 N N . PRO A 1 202 ? -10.275 23.962 14.364 1.00 49.00 202 PRO A N 1
ATOM 1556 C CA . PRO A 1 202 ? -9.897 24.317 15.729 1.00 49.00 202 PRO A CA 1
ATOM 1557 C C . PRO A 1 202 ? -8.455 24.850 15.799 1.00 49.00 202 PRO A C 1
ATOM 1559 O O . PRO A 1 202 ? -7.584 24.471 15.017 1.00 49.00 202 PRO A O 1
ATOM 1562 N N . ALA A 1 203 ? -8.174 25.741 16.759 1.00 46.12 203 ALA A N 1
ATOM 1563 C CA . ALA A 1 203 ? -6.916 26.500 16.853 1.00 46.12 203 ALA A CA 1
ATOM 1564 C C . ALA A 1 203 ? -5.630 25.637 16.857 1.00 46.12 203 ALA A C 1
ATOM 1566 O O . ALA A 1 203 ? -4.575 26.108 16.429 1.00 46.12 203 ALA A O 1
ATOM 1567 N N . ALA A 1 204 ? -5.720 24.366 17.263 1.00 47.03 204 ALA A N 1
ATOM 1568 C CA . ALA A 1 204 ? -4.629 23.390 17.214 1.00 47.03 204 ALA A CA 1
ATOM 1569 C C . ALA A 1 204 ? -4.191 22.999 15.781 1.00 47.03 204 ALA A C 1
ATOM 1571 O O . ALA A 1 204 ? -3.060 22.553 15.582 1.00 47.03 204 ALA A O 1
ATOM 1572 N N . GLU A 1 205 ? -5.041 23.200 14.769 1.00 51.69 205 GLU A N 1
ATOM 1573 C CA . GLU A 1 205 ? -4.772 22.876 13.357 1.00 51.69 205 GLU A CA 1
ATOM 1574 C C . GLU A 1 205 ? -4.123 24.035 12.577 1.00 51.69 205 GLU A C 1
ATOM 1576 O O . GLU A 1 205 ? -3.658 23.867 11.449 1.00 51.69 205 GLU A O 1
ATOM 1581 N N . LYS A 1 206 ? -3.963 25.204 13.212 1.00 54.66 206 LYS A N 1
ATOM 1582 C CA . LYS A 1 206 ? -3.305 26.386 12.626 1.00 54.66 206 LYS A CA 1
ATOM 1583 C C . LYS A 1 206 ? -1.769 26.335 12.660 1.00 54.66 206 LYS A C 1
ATOM 1585 O O . LYS A 1 206 ? -1.117 27.230 12.138 1.00 54.66 206 LYS A O 1
ATOM 1590 N N . GLY A 1 207 ? -1.162 25.293 13.237 1.00 61.50 207 GLY A N 1
ATOM 1591 C CA . GLY A 1 207 ? 0.294 25.202 13.446 1.00 61.50 207 GLY A CA 1
ATOM 1592 C C . GLY A 1 207 ? 1.151 24.902 12.205 1.00 61.50 207 GLY A C 1
ATOM 1593 O O . GLY A 1 207 ? 2.370 24.756 12.329 1.00 61.50 207 GLY A O 1
ATOM 1594 N N . GLY A 1 208 ? 0.550 24.754 11.022 1.00 76.94 208 GLY A N 1
ATOM 1595 C CA . GLY A 1 208 ? 1.266 24.452 9.781 1.00 76.94 208 GLY A CA 1
ATOM 1596 C C . GLY A 1 208 ? 2.061 23.145 9.879 1.00 76.94 208 GLY A C 1
ATOM 1597 O O . GLY A 1 208 ? 1.674 22.213 10.586 1.00 76.94 208 GLY A O 1
ATOM 1598 N N . ILE A 1 209 ? 3.206 23.076 9.191 1.00 78.00 209 ILE A N 1
ATOM 1599 C CA . ILE A 1 209 ? 4.075 21.883 9.181 1.00 78.00 209 ILE A CA 1
ATOM 1600 C C . ILE A 1 209 ? 4.568 21.537 10.598 1.00 78.00 209 ILE A C 1
ATOM 1602 O O . ILE A 1 209 ? 4.619 20.363 10.964 1.00 78.00 209 ILE A O 1
ATOM 1606 N N . LYS A 1 210 ? 4.872 22.545 11.431 1.00 81.50 210 LYS A N 1
ATOM 1607 C CA . LYS A 1 210 ? 5.281 22.334 12.833 1.00 81.50 210 LYS A CA 1
ATOM 1608 C C . LYS A 1 210 ? 4.157 21.695 13.657 1.00 81.50 210 LYS A C 1
ATOM 1610 O O . LYS A 1 210 ? 4.415 20.788 14.446 1.00 81.50 210 LYS A O 1
ATOM 1615 N N . GLY A 1 211 ? 2.914 22.132 13.445 1.00 78.88 211 GLY A N 1
ATOM 1616 C CA . GLY A 1 211 ? 1.721 21.547 14.059 1.00 78.88 211 GLY A CA 1
ATOM 1617 C C . GLY A 1 211 ? 1.496 20.096 13.634 1.00 78.88 211 GLY A C 1
ATOM 1618 O O . GLY A 1 211 ? 1.254 19.244 14.487 1.00 78.88 211 GLY A O 1
ATOM 1619 N N . LEU A 1 212 ? 1.661 19.788 12.342 1.00 79.56 212 LEU A N 1
ATOM 1620 C CA . LEU A 1 212 ? 1.586 18.415 11.836 1.00 79.56 212 LEU A CA 1
ATOM 1621 C C . LEU A 1 212 ? 2.662 17.519 12.461 1.00 79.56 212 LEU A C 1
ATOM 1623 O O . LEU A 1 212 ? 2.342 16.446 12.966 1.00 79.56 212 LEU A O 1
ATOM 1627 N N . TYR A 1 213 ? 3.922 17.960 12.469 1.00 81.50 213 TYR A N 1
ATOM 1628 C CA . TYR A 1 213 ? 5.017 17.206 13.083 1.00 81.50 213 TYR A CA 1
ATOM 1629 C C . TYR A 1 213 ? 4.734 16.909 14.561 1.00 81.50 213 TYR A C 1
ATOM 1631 O O . TYR A 1 213 ? 4.878 15.770 15.012 1.00 81.50 213 TYR A O 1
ATOM 1639 N N . ARG A 1 214 ? 4.252 17.909 15.311 1.00 83.00 214 ARG A N 1
ATOM 1640 C CA . ARG A 1 214 ? 3.841 17.728 16.706 1.00 83.00 214 ARG A CA 1
ATOM 1641 C C . ARG A 1 214 ? 2.710 16.704 16.829 1.00 83.00 214 ARG A C 1
ATOM 1643 O O . ARG A 1 214 ? 2.819 15.806 17.647 1.00 83.00 214 ARG A O 1
ATOM 1650 N N . ARG A 1 215 ? 1.671 16.768 15.990 1.00 81.44 215 ARG A N 1
ATOM 1651 C CA . ARG A 1 215 ? 0.561 15.795 15.997 1.00 81.44 215 ARG A CA 1
ATOM 1652 C C . ARG A 1 215 ? 1.033 14.363 15.748 1.00 81.44 215 ARG A C 1
ATOM 1654 O O . ARG A 1 215 ? 0.670 13.469 16.504 1.00 81.44 215 ARG A O 1
ATOM 1661 N N . LEU A 1 216 ? 1.849 14.149 14.715 1.00 84.06 216 LEU A N 1
ATOM 1662 C CA . LEU A 1 216 ? 2.356 12.818 14.363 1.00 84.06 216 LEU A CA 1
ATOM 1663 C C . LEU A 1 216 ? 3.245 12.245 15.476 1.00 84.06 216 LEU A C 1
ATOM 1665 O O . LEU A 1 216 ? 3.098 11.084 15.854 1.00 84.06 216 LEU A O 1
ATOM 1669 N N . THR A 1 217 ? 4.132 13.067 16.041 1.00 82.56 217 THR A N 1
ATOM 1670 C CA . THR A 1 217 ? 5.029 12.641 17.128 1.00 82.56 217 THR A CA 1
ATOM 1671 C C . THR A 1 217 ? 4.293 12.419 18.448 1.00 82.56 217 THR A C 1
ATOM 1673 O O . THR A 1 217 ? 4.576 11.438 19.134 1.00 82.56 217 THR A O 1
ATOM 1676 N N . THR A 1 218 ? 3.326 13.271 18.797 1.00 84.50 218 THR A N 1
ATOM 1677 C CA . THR A 1 218 ? 2.464 13.083 19.972 1.00 84.50 218 THR A CA 1
ATOM 1678 C C . THR A 1 218 ? 1.640 11.806 19.841 1.00 84.50 218 THR A C 1
ATOM 1680 O O . THR A 1 218 ? 1.654 11.002 20.770 1.00 84.50 218 THR A O 1
ATOM 1683 N N . HIS A 1 219 ? 1.011 11.570 18.685 1.00 84.69 219 HIS A N 1
ATOM 1684 C CA . HIS A 1 219 ? 0.249 10.346 18.442 1.00 84.69 219 HIS A CA 1
ATOM 1685 C C . HIS A 1 219 ? 1.135 9.101 18.571 1.00 84.69 219 HIS A C 1
ATOM 1687 O O . HIS A 1 219 ? 0.810 8.201 19.334 1.00 84.69 219 HIS A O 1
ATOM 1693 N N . TYR A 1 220 ? 2.303 9.066 17.915 1.00 85.06 220 TYR A N 1
ATOM 1694 C CA . TYR A 1 220 ? 3.219 7.924 18.028 1.00 85.06 220 TYR A CA 1
ATOM 1695 C C . TYR A 1 220 ? 3.633 7.634 19.481 1.00 85.06 220 TYR A C 1
ATOM 1697 O O . TYR A 1 220 ? 3.705 6.474 19.887 1.00 85.06 220 TYR A O 1
ATOM 1705 N N . ARG A 1 221 ? 3.883 8.674 20.289 1.00 85.38 221 ARG A N 1
ATOM 1706 C CA . AR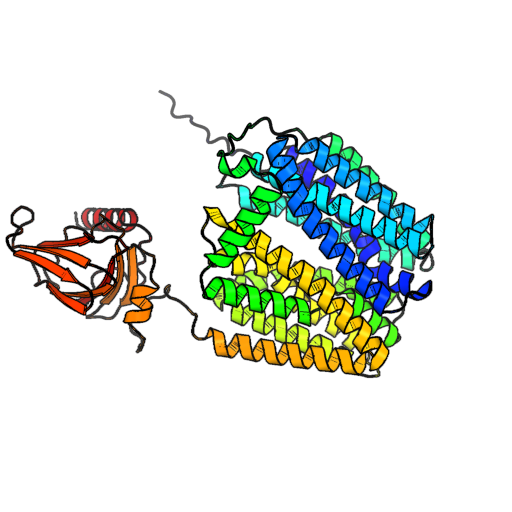G A 1 221 ? 4.240 8.511 21.707 1.00 85.38 221 ARG A CA 1
ATOM 1707 C C . ARG A 1 221 ? 3.079 7.938 22.521 1.00 85.38 221 ARG A C 1
ATOM 1709 O O . ARG A 1 221 ? 3.294 6.956 23.230 1.00 85.38 221 ARG A O 1
ATOM 1716 N N . ALA A 1 222 ? 1.883 8.503 22.365 1.00 83.19 222 ALA A N 1
ATOM 1717 C CA . ALA A 1 222 ? 0.671 8.113 23.088 1.00 83.19 222 ALA A CA 1
ATOM 1718 C C . ALA A 1 222 ? 0.029 6.804 22.588 1.00 83.19 222 ALA A C 1
ATOM 1720 O O . ALA A 1 222 ? -0.826 6.245 23.269 1.00 83.19 222 ALA A O 1
ATOM 1721 N N . ALA A 1 223 ? 0.428 6.304 21.415 1.00 83.38 223 ALA A N 1
ATOM 1722 C CA . ALA A 1 223 ? -0.180 5.127 20.813 1.00 83.38 223 ALA A CA 1
ATOM 1723 C C . ALA A 1 223 ? 0.009 3.849 21.647 1.00 83.38 223 ALA A C 1
ATOM 1725 O O . ALA A 1 223 ? 1.061 3.633 22.270 1.00 83.38 223 ALA A O 1
ATOM 1726 N N . SER A 1 224 ? -1.005 2.981 21.582 1.00 82.19 224 SER A N 1
ATOM 1727 C CA . SER A 1 224 ? -1.050 1.703 22.291 1.00 82.19 224 SER A CA 1
ATOM 1728 C C . SER A 1 224 ? 0.092 0.760 21.869 1.00 82.19 224 SER A C 1
ATOM 1730 O O . SER A 1 224 ? 0.606 0.858 20.744 1.00 82.19 224 SER A O 1
ATOM 1732 N N . PRO A 1 225 ? 0.493 -0.191 22.733 1.00 81.88 225 PRO A N 1
ATOM 1733 C CA . PRO A 1 225 ? 1.472 -1.218 22.373 1.00 81.88 225 PRO A CA 1
ATOM 1734 C C . PRO A 1 225 ? 1.082 -2.006 21.111 1.00 81.88 225 PRO A C 1
ATOM 1736 O O . PRO A 1 225 ? 1.933 -2.252 20.256 1.00 81.88 225 PRO A O 1
ATOM 1739 N N . ASN A 1 226 ? -0.209 -2.313 20.940 1.00 81.75 226 ASN A N 1
ATOM 1740 C CA . ASN A 1 226 ? -0.724 -3.044 19.777 1.00 81.75 226 ASN A CA 1
ATOM 1741 C C . ASN A 1 226 ? -0.568 -2.253 18.472 1.00 81.75 226 ASN A C 1
ATOM 1743 O O . ASN A 1 226 ? -0.086 -2.800 17.479 1.00 81.75 226 ASN A O 1
ATOM 1747 N N . TYR A 1 227 ? -0.872 -0.949 18.485 1.00 86.69 227 TYR A N 1
ATOM 1748 C CA . TYR A 1 227 ? -0.617 -0.071 17.340 1.00 86.69 227 TYR A CA 1
ATOM 1749 C C . TYR A 1 227 ? 0.868 -0.077 16.950 1.00 86.69 227 TYR A C 1
ATOM 1751 O O . TYR A 1 227 ? 1.208 -0.247 15.779 1.00 86.69 227 TYR A O 1
ATOM 1759 N N . LYS A 1 228 ? 1.772 0.065 17.930 1.00 89.81 228 LYS A N 1
ATOM 1760 C CA . LYS A 1 228 ? 3.226 0.086 17.691 1.00 89.81 228 LYS A CA 1
ATOM 1761 C C . LYS A 1 228 ? 3.732 -1.252 17.144 1.00 89.81 228 LYS A C 1
ATOM 1763 O O . LYS A 1 228 ? 4.561 -1.255 16.236 1.00 89.81 228 LYS A O 1
ATOM 1768 N N . ARG A 1 229 ? 3.203 -2.377 17.639 1.00 89.44 229 ARG A N 1
ATOM 1769 C CA . ARG A 1 229 ? 3.508 -3.721 17.125 1.00 89.44 229 ARG A CA 1
ATOM 1770 C C . ARG A 1 229 ? 3.084 -3.872 15.664 1.00 89.44 229 ARG A C 1
ATOM 1772 O O . ARG A 1 229 ? 3.889 -4.305 14.848 1.00 89.44 229 ARG A O 1
ATOM 1779 N N . ILE A 1 230 ? 1.861 -3.476 15.311 1.00 90.88 230 ILE A N 1
ATOM 1780 C CA . ILE A 1 230 ? 1.363 -3.560 13.926 1.00 90.88 230 ILE A CA 1
ATOM 1781 C C . ILE A 1 230 ? 2.148 -2.622 13.005 1.00 90.88 230 ILE A C 1
ATOM 1783 O O . ILE A 1 230 ? 2.549 -3.028 11.916 1.00 90.88 230 ILE A O 1
ATOM 1787 N N . LEU A 1 231 ? 2.448 -1.402 13.458 1.00 94.31 231 LEU A N 1
ATOM 1788 C CA . LEU A 1 231 ? 3.301 -0.464 12.730 1.00 94.31 231 LEU A CA 1
ATOM 1789 C C . LEU A 1 231 ? 4.681 -1.062 12.440 1.00 94.31 231 LEU A C 1
ATOM 1791 O O . LEU A 1 231 ? 5.161 -0.975 11.309 1.00 94.31 231 LEU A O 1
ATOM 1795 N N . TYR A 1 232 ? 5.308 -1.687 13.440 1.00 94.38 232 TYR A N 1
ATOM 1796 C CA . TYR A 1 232 ? 6.582 -2.380 13.270 1.00 94.38 232 TYR A CA 1
ATOM 1797 C C . TYR A 1 232 ? 6.475 -3.501 12.230 1.00 94.38 232 TYR A C 1
ATOM 1799 O O . TYR A 1 232 ? 7.304 -3.566 11.326 1.00 94.38 232 TYR A O 1
ATOM 1807 N N . LEU A 1 233 ? 5.424 -4.324 12.290 1.00 93.56 233 LEU A N 1
ATOM 1808 C CA . LEU A 1 233 ? 5.209 -5.410 11.329 1.00 93.56 233 LEU A CA 1
ATOM 1809 C C . LEU A 1 233 ? 5.008 -4.900 9.901 1.00 93.56 233 LEU A C 1
ATOM 1811 O O . LEU A 1 233 ? 5.646 -5.407 8.985 1.00 93.56 233 LEU A O 1
ATOM 1815 N N . ILE A 1 234 ? 4.185 -3.869 9.703 1.00 94.81 234 ILE A N 1
ATOM 1816 C CA . ILE A 1 234 ? 3.983 -3.241 8.388 1.00 94.81 234 ILE A CA 1
ATOM 1817 C C . ILE A 1 234 ? 5.299 -2.651 7.871 1.00 94.81 234 ILE A C 1
ATOM 1819 O O . ILE A 1 234 ? 5.631 -2.809 6.696 1.00 94.81 234 ILE A O 1
ATOM 1823 N N . THR A 1 235 ? 6.075 -2.000 8.738 1.00 95.56 235 THR A N 1
ATOM 1824 C CA . THR A 1 235 ? 7.390 -1.442 8.384 1.00 95.56 235 THR A CA 1
ATOM 1825 C C . THR A 1 235 ? 8.354 -2.550 7.959 1.00 95.56 235 THR A C 1
ATOM 1827 O O . THR A 1 235 ? 8.999 -2.431 6.920 1.00 95.56 235 THR A O 1
ATOM 1830 N N . LEU A 1 236 ? 8.396 -3.658 8.704 1.00 95.12 236 LEU A N 1
ATOM 1831 C CA . LEU A 1 236 ? 9.224 -4.821 8.395 1.00 95.12 236 LEU A CA 1
ATOM 1832 C C . LEU A 1 236 ? 8.805 -5.488 7.078 1.00 95.12 236 LEU A C 1
ATOM 1834 O O . LEU A 1 236 ? 9.661 -5.757 6.241 1.00 95.12 236 LEU A O 1
ATOM 1838 N N . ILE A 1 237 ? 7.501 -5.680 6.847 1.00 95.31 237 ILE A N 1
ATOM 1839 C CA . ILE A 1 237 ? 6.972 -6.161 5.560 1.00 95.31 237 ILE A CA 1
ATOM 1840 C C . ILE A 1 237 ? 7.449 -5.257 4.426 1.00 95.31 237 ILE A C 1
ATOM 1842 O O . ILE A 1 237 ? 7.908 -5.742 3.400 1.00 95.31 237 ILE A O 1
ATOM 1846 N N . THR A 1 238 ? 7.361 -3.940 4.614 1.00 95.00 238 THR A N 1
ATOM 1847 C CA . THR A 1 238 ? 7.757 -2.957 3.598 1.00 95.00 238 THR A CA 1
ATOM 1848 C C . THR A 1 238 ? 9.248 -3.035 3.278 1.00 95.00 238 THR A C 1
ATOM 1850 O O . THR A 1 238 ? 9.626 -2.920 2.115 1.00 95.00 238 THR A O 1
ATOM 1853 N N . LEU A 1 239 ? 10.080 -3.269 4.296 1.00 93.88 239 LEU A N 1
ATOM 1854 C CA . LEU A 1 239 ? 11.519 -3.459 4.145 1.00 93.88 239 LEU A CA 1
ATOM 1855 C C . LEU A 1 239 ? 11.845 -4.744 3.361 1.00 93.88 239 LEU A C 1
ATOM 1857 O O . LEU A 1 239 ? 12.706 -4.715 2.488 1.00 93.88 239 LEU A O 1
ATOM 1861 N N . ILE A 1 240 ? 11.145 -5.849 3.658 1.00 92.81 240 ILE A N 1
ATOM 1862 C CA . ILE A 1 240 ? 11.362 -7.167 3.034 1.00 92.81 240 ILE A CA 1
ATOM 1863 C C . ILE A 1 240 ? 10.856 -7.187 1.588 1.00 92.81 240 ILE A C 1
ATOM 1865 O O . ILE A 1 240 ? 11.585 -7.607 0.694 1.00 92.81 240 ILE A O 1
ATOM 1869 N N . LYS A 1 241 ? 9.614 -6.743 1.343 1.00 86.00 241 LYS A N 1
ATOM 1870 C CA . LYS A 1 241 ? 8.943 -6.908 0.040 1.00 86.00 241 LYS A CA 1
ATOM 1871 C C . LYS A 1 241 ? 9.637 -6.174 -1.100 1.00 86.00 241 LYS A C 1
ATOM 1873 O O . LYS A 1 241 ? 9.462 -6.555 -2.244 1.00 86.00 241 LYS A O 1
ATOM 1878 N N . SER A 1 242 ? 10.358 -5.100 -0.780 1.00 74.81 242 SER A N 1
ATOM 1879 C CA . SER A 1 242 ? 10.948 -4.187 -1.754 1.00 74.81 242 SER A CA 1
ATOM 1880 C C . SER A 1 242 ? 9.942 -3.611 -2.760 1.00 74.81 242 SER A C 1
ATOM 1882 O O . SER A 1 242 ? 8.778 -3.361 -2.417 1.00 74.81 242 SER A O 1
ATOM 1884 N N . THR A 1 243 ? 10.408 -3.261 -3.956 1.00 86.44 243 THR A N 1
ATOM 1885 C CA . THR A 1 243 ? 9.609 -2.634 -5.012 1.00 86.44 243 THR A CA 1
ATOM 1886 C C . THR A 1 243 ? 9.521 -3.551 -6.218 1.00 86.44 243 THR A C 1
ATOM 1888 O O . THR A 1 243 ? 10.475 -4.257 -6.550 1.00 86.44 243 THR A O 1
ATOM 1891 N N . ASP A 1 244 ? 8.384 -3.487 -6.910 1.00 89.12 244 ASP A N 1
ATOM 1892 C CA . ASP A 1 244 ? 8.061 -4.379 -8.027 1.00 89.12 244 ASP A CA 1
ATOM 1893 C C . ASP A 1 244 ? 9.094 -4.297 -9.168 1.00 89.12 244 ASP A C 1
ATOM 1895 O O . ASP A 1 244 ? 9.292 -5.248 -9.918 1.00 89.12 244 ASP A O 1
ATOM 1899 N N . ILE A 1 245 ? 9.831 -3.186 -9.246 1.00 93.25 245 ILE A N 1
ATOM 1900 C CA . ILE A 1 245 ? 10.957 -2.970 -10.160 1.00 93.25 245 ILE A CA 1
ATOM 1901 C C . ILE A 1 245 ? 11.982 -4.113 -10.121 1.00 93.25 245 ILE A C 1
ATOM 1903 O O . ILE A 1 245 ? 12.480 -4.521 -11.169 1.00 93.25 245 ILE A O 1
ATOM 1907 N N . TYR A 1 246 ? 12.292 -4.655 -8.944 1.00 95.00 246 TYR A N 1
ATOM 1908 C CA . TYR A 1 246 ? 13.279 -5.728 -8.825 1.00 95.00 246 TYR A CA 1
ATOM 1909 C C . TYR A 1 246 ? 12.794 -7.053 -9.409 1.00 95.00 246 TYR A C 1
ATOM 1911 O O . TYR A 1 246 ? 13.605 -7.800 -9.949 1.00 95.00 246 TYR A O 1
ATOM 1919 N N . LEU A 1 247 ? 11.486 -7.326 -9.360 1.00 95.44 247 LEU A N 1
ATOM 1920 C CA . LEU A 1 247 ? 10.888 -8.491 -10.018 1.00 95.44 247 LEU A CA 1
ATOM 1921 C C . LEU A 1 247 ? 11.036 -8.380 -11.540 1.00 95.44 247 LEU A C 1
ATOM 1923 O O . LEU A 1 247 ? 11.396 -9.357 -12.194 1.00 95.44 247 LEU A O 1
ATOM 1927 N N . LEU A 1 248 ? 10.825 -7.179 -12.092 1.00 96.38 248 LEU A N 1
ATOM 1928 C CA . LEU A 1 248 ? 10.977 -6.905 -13.526 1.00 96.38 248 LEU A CA 1
ATOM 1929 C C . LEU A 1 248 ? 12.434 -7.063 -13.980 1.00 96.38 248 LEU A C 1
ATOM 1931 O O . LEU A 1 248 ? 12.704 -7.757 -14.957 1.00 96.38 248 LEU A O 1
ATOM 1935 N N . LEU A 1 249 ? 13.383 -6.486 -13.237 1.00 96.44 249 LEU A N 1
ATOM 1936 C CA . LEU A 1 249 ? 14.814 -6.636 -13.524 1.00 96.44 249 LEU A CA 1
ATOM 1937 C C . LEU A 1 249 ? 15.271 -8.094 -13.397 1.00 96.44 249 LEU A C 1
ATOM 1939 O O . LEU A 1 249 ? 16.063 -8.566 -14.210 1.00 96.44 249 LEU A O 1
ATOM 1943 N N . ARG A 1 250 ? 14.738 -8.835 -12.417 1.00 96.50 250 ARG A N 1
ATOM 1944 C CA . ARG A 1 250 ? 15.077 -10.249 -12.244 1.00 96.50 250 ARG A CA 1
ATOM 1945 C C . ARG A 1 250 ? 14.546 -11.109 -13.384 1.00 96.50 250 ARG A C 1
ATOM 1947 O O . ARG A 1 250 ? 15.253 -11.997 -13.845 1.00 96.50 250 ARG A O 1
ATOM 1954 N N . ALA A 1 251 ? 13.334 -10.837 -13.859 1.00 96.50 251 ALA A N 1
ATOM 1955 C CA . ALA A 1 251 ? 12.782 -11.507 -15.031 1.00 96.50 251 ALA A CA 1
ATOM 1956 C C . ALA A 1 251 ? 13.667 -11.296 -16.273 1.00 96.50 251 ALA A C 1
ATOM 1958 O O . ALA A 1 251 ? 13.879 -12.237 -17.037 1.00 96.50 251 ALA A O 1
ATOM 1959 N N . ARG A 1 252 ? 14.251 -10.100 -16.426 1.00 95.31 252 ARG A N 1
ATOM 1960 C CA . ARG A 1 252 ? 15.213 -9.804 -17.496 1.00 95.31 252 ARG A CA 1
ATOM 1961 C C . ARG A 1 252 ? 16.511 -10.606 -17.359 1.00 95.31 252 ARG A C 1
ATOM 1963 O O . ARG A 1 252 ? 16.959 -11.193 -18.336 1.00 95.31 252 ARG A O 1
ATOM 1970 N N . GLU A 1 253 ? 17.089 -10.696 -16.157 1.00 95.44 253 GLU A N 1
ATOM 1971 C CA . GLU A 1 253 ? 18.280 -11.533 -15.905 1.00 95.44 253 GLU A CA 1
ATOM 1972 C C . GLU A 1 253 ? 18.035 -13.031 -16.146 1.00 95.44 253 GLU A C 1
ATOM 1974 O O . GLU A 1 253 ? 18.969 -13.760 -16.465 1.00 95.44 253 GLU A O 1
ATOM 1979 N N . LEU A 1 254 ? 16.788 -13.494 -16.005 1.00 96.06 254 LEU A N 1
ATOM 1980 C CA . LEU A 1 254 ? 16.372 -14.859 -16.349 1.00 96.06 254 LEU A CA 1
ATOM 1981 C C . LEU A 1 254 ? 16.168 -15.066 -17.864 1.00 96.06 254 LEU A C 1
ATOM 1983 O O . LEU A 1 254 ? 15.789 -16.159 -18.282 1.00 96.06 254 LEU A O 1
ATOM 1987 N N . GLY A 1 255 ? 16.415 -14.041 -18.685 1.00 94.06 255 GLY A N 1
ATOM 1988 C CA . GLY A 1 255 ? 16.407 -14.123 -20.145 1.00 94.06 255 GLY A CA 1
ATOM 1989 C C . GLY A 1 255 ? 15.065 -13.814 -20.812 1.00 94.06 255 GLY A C 1
ATOM 1990 O O . GLY A 1 255 ? 14.909 -14.093 -22.000 1.00 94.06 255 GLY A O 1
ATOM 1991 N N . LEU A 1 256 ? 14.083 -13.253 -20.096 1.00 96.00 256 LEU A N 1
ATOM 1992 C CA . LEU A 1 256 ? 12.829 -12.829 -20.727 1.00 96.00 256 LEU A CA 1
ATOM 1993 C C . LEU A 1 256 ? 13.044 -11.558 -21.559 1.00 96.00 256 LEU A C 1
ATOM 1995 O O . LEU A 1 256 ? 13.685 -10.612 -21.110 1.00 96.00 256 LEU A O 1
ATOM 1999 N N . SER A 1 257 ? 12.427 -11.511 -22.743 1.00 95.25 257 SER A N 1
ATOM 2000 C CA . SER A 1 257 ? 12.291 -10.279 -23.531 1.00 95.25 257 SER A CA 1
ATOM 2001 C C . SER A 1 257 ? 11.404 -9.261 -22.809 1.00 95.25 257 SER A C 1
ATOM 2003 O O . SER A 1 257 ? 10.431 -9.662 -22.162 1.00 95.25 257 SER A O 1
ATOM 2005 N N . ASP A 1 258 ? 11.630 -7.966 -23.019 1.00 95.06 258 ASP A N 1
ATOM 2006 C CA . ASP A 1 258 ? 10.874 -6.890 -22.364 1.00 95.06 258 ASP A CA 1
ATOM 2007 C C . ASP A 1 258 ? 9.357 -6.986 -22.591 1.00 95.06 258 ASP A C 1
ATOM 2009 O O . ASP A 1 258 ? 8.575 -6.804 -21.653 1.00 95.06 258 ASP A O 1
ATOM 2013 N N . LEU A 1 259 ? 8.926 -7.382 -23.795 1.00 95.38 259 LEU A N 1
ATOM 2014 C CA . LEU A 1 259 ? 7.514 -7.633 -24.106 1.00 95.38 259 LEU A CA 1
ATOM 2015 C C . LEU A 1 259 ? 6.879 -8.678 -23.164 1.00 95.38 259 LEU A C 1
ATOM 2017 O O . LEU A 1 259 ? 5.758 -8.498 -22.680 1.00 95.38 259 LEU A O 1
ATOM 2021 N N . LEU A 1 260 ? 7.597 -9.767 -22.868 1.00 96.50 260 LEU A N 1
ATOM 2022 C CA . LEU A 1 260 ? 7.137 -10.827 -21.962 1.00 96.50 260 LEU A CA 1
ATOM 2023 C C . LEU A 1 260 ? 7.147 -10.370 -20.501 1.00 96.50 260 LEU A C 1
ATOM 2025 O O . LEU A 1 260 ? 6.229 -10.716 -19.760 1.00 96.50 260 LEU A O 1
ATOM 2029 N N . ILE A 1 261 ? 8.131 -9.566 -20.092 1.00 96.56 261 ILE A N 1
ATOM 2030 C CA . ILE A 1 261 ? 8.198 -8.993 -18.738 1.00 96.56 261 ILE A CA 1
ATOM 2031 C C . ILE A 1 261 ? 6.974 -8.106 -18.479 1.00 96.56 261 ILE A C 1
ATOM 2033 O O . ILE A 1 261 ? 6.310 -8.230 -17.449 1.00 96.56 261 ILE A O 1
ATOM 2037 N N . ILE A 1 262 ? 6.623 -7.250 -19.438 1.00 95.62 262 ILE A N 1
ATOM 2038 C CA . ILE A 1 262 ? 5.466 -6.352 -19.326 1.00 95.62 262 ILE A CA 1
ATOM 2039 C C . ILE A 1 262 ? 4.159 -7.137 -19.413 1.00 95.62 262 ILE A C 1
ATOM 2041 O O . ILE A 1 262 ? 3.216 -6.833 -18.685 1.00 95.62 262 ILE A O 1
ATOM 2045 N N . SER A 1 263 ? 4.114 -8.201 -20.217 1.00 96.44 263 SER A N 1
ATOM 2046 C CA . SER A 1 263 ? 2.982 -9.136 -20.233 1.00 96.44 263 SER A CA 1
ATOM 2047 C C . SER A 1 263 ? 2.775 -9.809 -18.868 1.00 96.44 263 SER A C 1
ATOM 2049 O O . SER A 1 263 ? 1.643 -9.895 -18.390 1.00 96.44 263 SER A O 1
ATOM 2051 N N . ALA A 1 264 ? 3.851 -10.239 -18.201 1.00 96.12 264 ALA A N 1
ATOM 2052 C CA . ALA A 1 264 ? 3.784 -10.807 -16.854 1.00 96.12 264 ALA A CA 1
ATOM 2053 C C . ALA A 1 264 ? 3.326 -9.765 -15.818 1.00 96.12 264 ALA A C 1
ATOM 2055 O O . ALA A 1 264 ? 2.491 -10.069 -14.966 1.00 96.12 264 ALA A O 1
ATOM 2056 N N . TYR A 1 265 ? 3.795 -8.518 -15.932 1.00 95.62 265 TYR A N 1
ATOM 2057 C CA . TYR A 1 265 ? 3.347 -7.400 -15.096 1.00 95.62 265 TYR A CA 1
ATOM 2058 C C . TYR A 1 265 ? 1.853 -7.079 -15.279 1.00 95.62 265 TYR A C 1
ATOM 2060 O O . TYR A 1 265 ? 1.134 -6.863 -14.301 1.00 95.62 265 TYR A O 1
ATOM 2068 N N . VAL A 1 266 ? 1.357 -7.090 -16.519 1.00 95.31 266 VAL A N 1
ATOM 2069 C CA . VAL A 1 266 ? -0.076 -6.954 -16.832 1.00 95.31 266 VAL A CA 1
ATOM 2070 C C . VAL A 1 266 ? -0.874 -8.085 -16.179 1.00 95.31 266 VAL A C 1
ATOM 2072 O O . VAL A 1 266 ? -1.879 -7.829 -15.515 1.00 95.31 266 VAL A O 1
ATOM 2075 N N . ALA A 1 267 ? -0.418 -9.332 -16.327 1.00 94.94 267 ALA A N 1
ATOM 2076 C CA . ALA A 1 267 ? -1.091 -10.500 -15.764 1.00 94.94 267 ALA A CA 1
ATOM 2077 C C . ALA A 1 267 ? -1.151 -10.446 -14.226 1.00 94.94 267 ALA A C 1
ATOM 2079 O O . ALA A 1 267 ? -2.196 -10.731 -13.636 1.00 94.94 267 ALA A O 1
ATOM 2080 N N . TYR A 1 268 ? -0.066 -10.007 -13.583 1.00 92.88 268 TYR A N 1
ATOM 2081 C CA . TYR A 1 268 ? 0.006 -9.729 -12.147 1.00 92.88 268 TYR A CA 1
ATOM 2082 C C . TYR A 1 268 ? -1.047 -8.699 -11.694 1.00 92.88 268 TYR A C 1
ATOM 2084 O O . TYR A 1 268 ? -1.832 -8.990 -10.790 1.00 92.88 268 TYR A O 1
ATOM 2092 N N . ASN A 1 269 ? -1.135 -7.536 -12.351 1.00 91.81 269 ASN A N 1
ATOM 2093 C CA . ASN A 1 269 ? -2.086 -6.476 -11.980 1.00 91.81 269 ASN A CA 1
ATOM 2094 C C . ASN A 1 269 ? -3.551 -6.882 -12.185 1.00 91.81 269 ASN A C 1
ATOM 2096 O O . ASN A 1 269 ? -4.405 -6.622 -11.330 1.00 91.81 269 ASN A O 1
ATOM 2100 N N . LEU A 1 270 ? -3.847 -7.541 -13.310 1.00 93.25 270 LEU A N 1
ATOM 2101 C CA . LEU A 1 270 ? -5.182 -8.069 -13.598 1.00 93.25 270 LEU A CA 1
ATOM 2102 C C . LEU A 1 270 ? -5.598 -9.092 -12.543 1.00 93.25 270 LEU A C 1
ATOM 2104 O O . LEU A 1 270 ? -6.697 -9.006 -11.996 1.00 93.25 270 LEU A O 1
ATOM 2108 N N . THR A 1 271 ? -4.699 -10.017 -12.208 1.00 94.81 271 THR A N 1
ATOM 2109 C CA . THR A 1 271 ? -4.938 -11.013 -11.160 1.00 94.81 271 THR A CA 1
ATOM 2110 C C . THR A 1 271 ? -5.230 -10.332 -9.833 1.00 94.81 271 THR A C 1
ATOM 2112 O O . THR A 1 271 ? -6.253 -10.629 -9.220 1.00 94.81 271 THR A O 1
ATOM 2115 N N . GLY A 1 272 ? -4.389 -9.379 -9.419 1.00 92.31 272 GLY A N 1
ATOM 2116 C CA . GLY A 1 272 ? -4.564 -8.654 -8.162 1.00 92.31 272 GLY A CA 1
ATOM 2117 C C . GLY A 1 272 ? -5.919 -7.948 -8.073 1.00 92.31 272 GLY A C 1
ATOM 2118 O O . GLY A 1 272 ? -6.649 -8.087 -7.090 1.00 92.31 272 GLY A O 1
ATOM 2119 N N . THR A 1 273 ? -6.314 -7.283 -9.159 1.00 89.88 273 THR A N 1
ATOM 2120 C CA . THR A 1 273 ? -7.612 -6.602 -9.273 1.00 89.88 273 THR A CA 1
ATOM 2121 C C . THR A 1 273 ? -8.794 -7.564 -9.119 1.00 89.88 273 THR A C 1
ATOM 2123 O O . THR A 1 273 ? -9.785 -7.221 -8.476 1.00 89.88 273 THR A O 1
ATOM 2126 N N . LEU A 1 274 ? -8.700 -8.777 -9.670 1.00 91.56 274 LEU A N 1
ATOM 2127 C CA . LEU A 1 274 ? -9.765 -9.781 -9.582 1.00 91.56 274 LEU A CA 1
ATOM 2128 C C . LEU A 1 274 ? -9.864 -10.417 -8.189 1.00 91.56 274 LEU A C 1
ATOM 2130 O O . LEU A 1 274 ? -10.966 -10.722 -7.728 1.00 91.56 274 LEU A O 1
ATOM 2134 N N . ILE A 1 275 ? -8.733 -10.620 -7.508 1.00 94.69 275 ILE A N 1
ATOM 2135 C CA . ILE A 1 275 ? -8.698 -11.350 -6.232 1.00 94.69 275 ILE A CA 1
ATOM 2136 C C . ILE A 1 275 ? -8.873 -10.457 -4.997 1.00 94.69 275 ILE A C 1
ATOM 2138 O O . ILE A 1 275 ? -9.248 -10.969 -3.942 1.00 94.69 275 ILE A O 1
ATOM 2142 N N . ILE A 1 276 ? -8.645 -9.140 -5.095 1.00 90.31 276 ILE A N 1
ATOM 2143 C CA . ILE A 1 276 ? -8.636 -8.231 -3.933 1.00 90.31 276 ILE A CA 1
ATOM 2144 C C . ILE A 1 276 ? -9.934 -8.273 -3.111 1.00 90.31 276 ILE A C 1
ATOM 2146 O O . ILE A 1 276 ? -9.886 -8.257 -1.882 1.00 90.31 276 ILE A O 1
ATOM 2150 N N . TYR A 1 277 ? -11.094 -8.403 -3.766 1.00 89.19 277 TYR A N 1
ATOM 2151 C CA . TYR A 1 277 ? -12.389 -8.521 -3.086 1.00 89.19 277 TYR A CA 1
ATOM 2152 C C .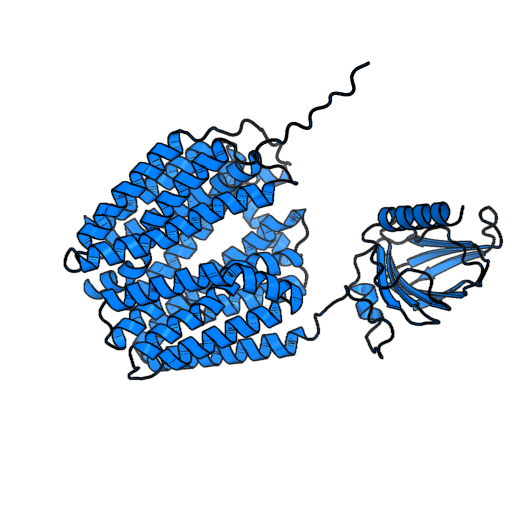 TYR A 1 277 ? -12.485 -9.799 -2.236 1.00 89.19 277 TYR A C 1
ATOM 2154 O O . TYR A 1 277 ? -12.925 -9.770 -1.081 1.00 89.19 277 TYR A O 1
ATOM 2162 N N . TYR A 1 278 ? -12.033 -10.925 -2.792 1.00 92.88 278 TYR A N 1
ATOM 2163 C CA . TYR A 1 278 ? -12.037 -12.212 -2.101 1.00 92.88 278 TYR A CA 1
ATOM 2164 C C . TYR A 1 278 ? -11.043 -12.229 -0.941 1.00 92.88 278 TYR A C 1
ATOM 2166 O O . TYR A 1 278 ? -11.360 -12.757 0.121 1.00 92.88 278 TYR A O 1
ATOM 2174 N N . LEU A 1 279 ? -9.873 -11.607 -1.108 1.00 92.38 279 LEU A N 1
ATOM 2175 C CA . LEU A 1 279 ? -8.865 -11.498 -0.050 1.00 92.38 279 LEU A CA 1
ATOM 2176 C C . LEU A 1 279 ? -9.321 -10.581 1.092 1.00 92.38 279 LEU A C 1
ATOM 2178 O O . LEU A 1 279 ? -9.063 -10.891 2.253 1.00 92.38 279 LEU A O 1
ATOM 2182 N N . GLY A 1 280 ? -10.066 -9.512 0.791 1.00 86.81 280 GLY A N 1
ATOM 2183 C CA . GLY A 1 280 ? -10.744 -8.709 1.813 1.00 86.81 280 GLY A CA 1
ATOM 2184 C C . GLY A 1 280 ? -11.753 -9.536 2.609 1.00 86.81 280 GLY A C 1
ATOM 2185 O O . GLY A 1 280 ? -11.658 -9.617 3.832 1.00 86.81 280 GLY A O 1
ATOM 2186 N N . SER A 1 281 ? -12.627 -10.262 1.909 1.00 85.19 281 SER A N 1
ATOM 2187 C CA . SER A 1 281 ? -13.611 -11.157 2.538 1.00 85.19 281 SER A CA 1
ATOM 2188 C C . SER A 1 281 ? -12.957 -12.280 3.356 1.00 85.19 281 SER A C 1
ATOM 2190 O O . SER A 1 281 ? -13.481 -12.697 4.387 1.00 85.19 281 SER A O 1
ATOM 2192 N N . LEU A 1 282 ? -11.804 -12.789 2.910 1.00 86.81 282 LEU A N 1
ATOM 2193 C CA . LEU A 1 282 ? -11.004 -13.755 3.659 1.00 86.81 282 LEU A CA 1
ATOM 2194 C C . LEU A 1 282 ? -10.477 -13.130 4.954 1.00 86.81 282 LEU A C 1
ATOM 2196 O O . LEU A 1 282 ? -10.594 -13.749 6.011 1.00 86.81 282 LEU A O 1
ATOM 2200 N N . SER A 1 283 ? -9.970 -11.897 4.892 1.00 87.06 283 SER A N 1
ATOM 2201 C CA . SER A 1 283 ? -9.463 -11.185 6.068 1.00 87.06 283 SER A CA 1
ATOM 2202 C C . SER A 1 283 ? -10.521 -10.934 7.132 1.00 87.06 283 SER A C 1
ATOM 2204 O O . SER A 1 283 ? -10.222 -11.068 8.318 1.00 87.06 283 SER A O 1
ATOM 2206 N N . ASP A 1 284 ? -11.768 -10.709 6.722 1.00 83.25 284 ASP A N 1
ATOM 2207 C CA . ASP A 1 284 ? -12.894 -10.580 7.644 1.00 83.25 284 ASP A CA 1
ATOM 2208 C C . ASP A 1 284 ? -13.223 -11.910 8.352 1.00 83.25 284 ASP A C 1
ATOM 2210 O O . ASP A 1 284 ? -13.725 -11.907 9.474 1.00 83.25 284 ASP A O 1
ATOM 2214 N N . ARG A 1 285 ? -12.919 -13.061 7.729 1.00 83.31 285 ARG A N 1
ATOM 2215 C CA . ARG A 1 285 ? -13.217 -14.404 8.265 1.00 83.31 285 ARG A CA 1
ATOM 2216 C C . ARG A 1 285 ? -12.115 -14.978 9.150 1.00 83.31 285 ARG A C 1
ATOM 2218 O O . ARG A 1 285 ? -12.414 -15.570 10.184 1.00 83.31 285 ARG A O 1
ATOM 2225 N N . ILE A 1 286 ? -10.857 -14.876 8.716 1.00 84.19 286 ILE A N 1
ATOM 2226 C CA . ILE A 1 286 ? -9.706 -15.496 9.403 1.00 84.19 286 ILE A CA 1
ATOM 2227 C C . ILE A 1 286 ? -8.808 -14.481 10.121 1.00 84.19 286 ILE A C 1
ATOM 2229 O O . ILE A 1 286 ? -7.858 -14.880 10.797 1.00 84.19 286 ILE A O 1
ATOM 2233 N N . GLY A 1 287 ? -9.088 -13.186 9.968 1.00 85.62 287 GLY A N 1
ATOM 2234 C CA . GLY A 1 287 ? -8.314 -12.085 10.529 1.00 85.62 287 GLY A CA 1
ATOM 2235 C C . GLY A 1 287 ? -7.226 -11.541 9.611 1.00 85.62 287 GLY A C 1
ATOM 2236 O O . GLY A 1 287 ? -6.703 -12.224 8.722 1.00 85.62 287 GLY A O 1
ATOM 2237 N N . PHE A 1 288 ? -6.817 -10.303 9.899 1.00 87.88 288 PHE A N 1
ATOM 2238 C CA . PHE A 1 288 ? -5.763 -9.614 9.160 1.00 87.88 288 PHE A CA 1
ATOM 2239 C C . PHE A 1 288 ? -4.417 -10.336 9.247 1.00 87.88 288 PHE A C 1
ATOM 2241 O O . PHE A 1 288 ? -3.840 -10.606 8.201 1.00 87.88 288 PHE A O 1
ATOM 2248 N N . ALA A 1 289 ? -3.919 -10.727 10.426 1.00 90.19 289 ALA A N 1
ATOM 2249 C CA . ALA A 1 289 ? -2.583 -11.331 10.492 1.00 90.19 289 ALA A CA 1
ATOM 2250 C C . ALA A 1 289 ? -2.462 -12.673 9.778 1.00 90.19 289 ALA A C 1
ATOM 2252 O O . ALA A 1 289 ? -1.464 -12.886 9.097 1.00 90.19 289 ALA A O 1
ATOM 2253 N N . LYS A 1 290 ? -3.464 -13.558 9.869 1.00 91.62 290 LYS A N 1
ATOM 2254 C CA . LYS A 1 290 ? -3.444 -14.816 9.104 1.00 91.62 290 LYS A CA 1
ATOM 2255 C C . LYS A 1 290 ? -3.492 -14.543 7.603 1.00 91.62 290 LYS A C 1
ATOM 2257 O O . LYS A 1 290 ? -2.792 -15.200 6.840 1.00 91.62 290 LYS A O 1
ATOM 2262 N N . THR A 1 291 ? -4.245 -13.528 7.185 1.00 94.25 291 THR A N 1
ATOM 2263 C CA . THR A 1 291 ? -4.271 -13.097 5.782 1.00 94.25 291 THR A CA 1
ATOM 2264 C C . THR A 1 291 ? -2.916 -12.535 5.346 1.00 94.25 291 THR A C 1
ATOM 2266 O O . THR A 1 291 ? -2.383 -12.950 4.323 1.00 94.25 291 THR A O 1
ATOM 2269 N N . PHE A 1 292 ? -2.282 -11.680 6.151 1.00 95.25 292 PHE A N 1
ATOM 2270 C CA . PHE A 1 292 ? -0.918 -11.203 5.904 1.00 95.25 292 PHE A CA 1
ATOM 2271 C C . PHE A 1 292 ? 0.123 -12.330 5.936 1.00 95.25 292 PHE A C 1
ATOM 2273 O O . PHE A 1 292 ? 1.090 -12.256 5.185 1.00 95.25 292 PHE A O 1
ATOM 2280 N N . ALA A 1 293 ? -0.075 -13.389 6.726 1.00 95.69 293 ALA A N 1
ATOM 2281 C CA . ALA A 1 293 ? 0.778 -14.577 6.707 1.00 95.69 293 ALA A CA 1
ATOM 2282 C C . ALA A 1 293 ? 0.666 -15.330 5.371 1.00 95.69 293 ALA A C 1
ATOM 2284 O O . ALA A 1 293 ? 1.689 -15.685 4.794 1.00 95.69 293 ALA A O 1
ATOM 2285 N N . ILE A 1 294 ? -0.549 -15.504 4.832 1.00 96.50 294 ILE A N 1
ATOM 2286 C CA . ILE A 1 294 ? -0.765 -16.057 3.480 1.00 96.50 294 ILE A CA 1
ATOM 2287 C C . ILE A 1 294 ? -0.068 -15.182 2.432 1.00 96.50 294 ILE A C 1
ATOM 2289 O O . ILE A 1 294 ? 0.648 -15.694 1.572 1.00 96.50 294 ILE A O 1
ATOM 2293 N N . GLY A 1 295 ? -0.215 -13.859 2.545 1.00 96.50 295 GLY A N 1
ATOM 2294 C CA . GLY A 1 295 ? 0.512 -12.908 1.710 1.00 96.50 295 GLY A CA 1
ATOM 2295 C C . GLY A 1 295 ? 2.026 -13.119 1.797 1.00 96.50 295 GLY A C 1
ATOM 2296 O O . GLY A 1 295 ? 2.683 -13.295 0.776 1.00 96.50 295 GLY A O 1
ATOM 2297 N N . ALA A 1 296 ? 2.592 -13.165 3.000 1.00 97.00 296 ALA A N 1
ATOM 2298 C CA . ALA A 1 296 ? 4.023 -13.364 3.210 1.00 97.00 296 ALA A CA 1
ATOM 2299 C C . ALA A 1 296 ? 4.524 -14.723 2.674 1.00 97.00 296 ALA A C 1
ATOM 2301 O O . ALA A 1 296 ? 5.614 -14.782 2.110 1.00 97.00 296 ALA A O 1
ATOM 2302 N N . LEU A 1 297 ? 3.721 -15.794 2.742 1.00 97.69 297 LEU A N 1
ATOM 2303 C CA . LEU A 1 297 ? 4.037 -17.067 2.078 1.00 97.69 297 LEU A CA 1
ATOM 2304 C C . LEU A 1 297 ? 4.062 -16.930 0.554 1.00 97.69 297 LEU A C 1
ATOM 2306 O O . LEU A 1 297 ? 4.975 -17.449 -0.083 1.00 97.69 297 LEU A O 1
ATOM 2310 N N . SER A 1 298 ? 3.101 -16.215 -0.039 1.00 97.81 298 SER A N 1
ATOM 2311 C CA . SER A 1 298 ? 3.089 -15.978 -1.489 1.00 97.81 298 SER A CA 1
ATOM 2312 C C . SER A 1 298 ? 4.279 -15.122 -1.952 1.00 97.81 298 SER A C 1
ATOM 2314 O O . SER A 1 298 ? 4.891 -15.419 -2.981 1.00 97.81 298 SER A O 1
ATOM 2316 N N . LEU A 1 299 ? 4.695 -14.135 -1.148 1.00 97.44 299 LEU A N 1
ATOM 2317 C CA . LEU A 1 299 ? 5.936 -13.384 -1.358 1.00 97.44 299 LEU A CA 1
ATOM 2318 C C . LEU A 1 299 ? 7.155 -14.316 -1.295 1.00 97.44 299 LEU A C 1
ATOM 2320 O O . LEU A 1 299 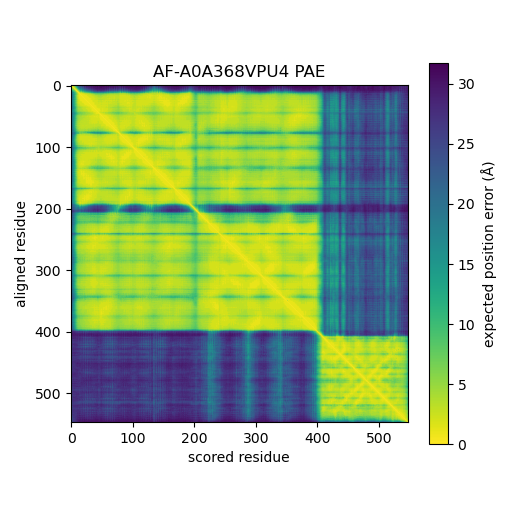? 7.978 -14.321 -2.208 1.00 97.44 299 LEU A O 1
ATOM 2324 N N . GLY A 1 300 ? 7.238 -15.150 -0.254 1.00 97.50 300 GLY A N 1
ATOM 2325 C CA . GLY A 1 300 ? 8.311 -1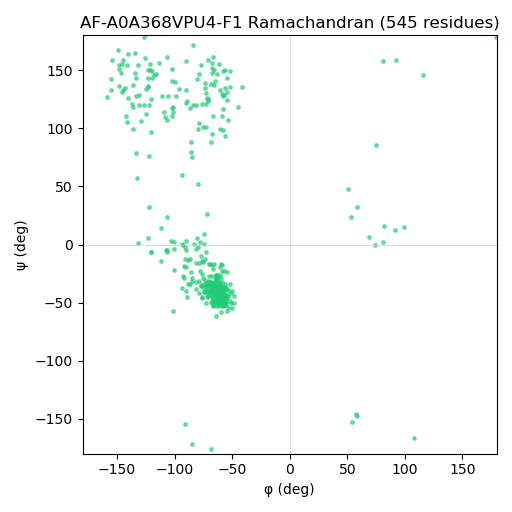6.127 -0.082 1.00 97.50 300 GLY A CA 1
ATOM 2326 C C . GLY A 1 300 ? 8.428 -17.091 -1.260 1.00 97.50 300 GLY A C 1
ATOM 2327 O O . GLY A 1 300 ? 9.516 -17.266 -1.804 1.00 97.50 300 GLY A O 1
ATOM 2328 N N . ALA A 1 301 ? 7.304 -17.652 -1.708 1.00 97.94 301 ALA A N 1
ATOM 2329 C CA . ALA A 1 301 ? 7.240 -18.546 -2.861 1.00 97.94 301 ALA A CA 1
ATOM 2330 C C . ALA A 1 301 ? 7.703 -17.858 -4.154 1.00 97.94 301 ALA A C 1
ATOM 2332 O O . ALA A 1 301 ? 8.521 -18.414 -4.884 1.00 97.94 301 ALA A O 1
ATOM 2333 N N . THR A 1 302 ? 7.240 -16.630 -4.406 1.00 97.44 302 THR A N 1
ATOM 2334 C CA . THR A 1 302 ? 7.661 -15.822 -5.563 1.00 97.44 302 THR A CA 1
ATOM 2335 C C . THR A 1 302 ? 9.176 -15.642 -5.584 1.00 97.44 302 THR A C 1
ATOM 2337 O O . THR A 1 302 ? 9.832 -15.920 -6.587 1.00 97.44 302 THR A O 1
ATOM 2340 N N . TYR A 1 303 ? 9.747 -15.200 -4.463 1.00 96.75 303 TYR A N 1
ATOM 2341 C CA . TYR A 1 303 ? 11.165 -14.874 -4.390 1.00 96.75 303 TYR A CA 1
ATOM 2342 C C . TYR A 1 303 ? 12.042 -16.134 -4.441 1.00 96.75 303 TYR A C 1
ATOM 2344 O O . TYR A 1 303 ? 13.082 -16.135 -5.095 1.00 96.75 303 TYR A O 1
ATOM 2352 N N . MET A 1 304 ? 11.586 -17.242 -3.852 1.00 96.56 304 MET A N 1
ATOM 2353 C CA . MET A 1 304 ? 12.241 -18.549 -3.968 1.00 96.56 304 MET A CA 1
ATOM 2354 C C . MET A 1 304 ? 12.269 -19.070 -5.407 1.00 96.56 304 MET A C 1
ATOM 2356 O O . MET A 1 304 ? 13.316 -19.538 -5.863 1.00 96.56 304 MET A O 1
ATOM 2360 N N . LEU A 1 305 ? 11.160 -18.955 -6.144 1.00 96.75 305 LEU A N 1
ATOM 2361 C CA . LEU A 1 305 ? 11.108 -19.319 -7.562 1.00 96.75 305 LEU A CA 1
ATOM 2362 C C . LEU A 1 305 ? 12.062 -18.458 -8.398 1.00 96.75 305 LEU A C 1
ATOM 2364 O O . LEU A 1 305 ? 12.813 -18.983 -9.212 1.00 96.75 305 LEU A O 1
ATOM 2368 N N . LEU A 1 306 ? 12.105 -17.147 -8.159 1.00 96.44 306 LEU A N 1
ATOM 2369 C CA . LEU A 1 306 ? 12.972 -16.236 -8.912 1.00 96.44 306 LEU A CA 1
ATOM 2370 C C . LEU A 1 306 ? 14.452 -16.289 -8.493 1.00 96.44 306 LEU A C 1
ATOM 2372 O O . LEU A 1 306 ? 15.311 -15.750 -9.194 1.00 96.44 306 LEU A O 1
ATOM 2376 N N . SER A 1 307 ? 14.780 -16.970 -7.392 1.00 96.88 307 SER A N 1
ATOM 2377 C CA . SER A 1 307 ? 16.168 -17.195 -6.965 1.00 96.88 307 SER A CA 1
ATOM 2378 C C . SER A 1 307 ? 16.917 -18.226 -7.822 1.00 96.88 307 SER A C 1
ATOM 2380 O O . SER A 1 307 ? 18.140 -18.321 -7.739 1.00 96.88 307 SER A O 1
ATOM 2382 N N . GLN A 1 308 ? 16.221 -18.995 -8.665 1.00 95.62 308 GLN A N 1
ATOM 2383 C CA . GLN A 1 308 ? 16.854 -20.008 -9.514 1.00 95.62 308 GLN A CA 1
ATOM 2384 C C . GLN A 1 308 ? 17.738 -19.367 -10.589 1.00 95.62 308 GLN A C 1
ATOM 2386 O O . GLN A 1 308 ? 17.494 -18.236 -10.993 1.00 95.62 308 GLN A O 1
ATOM 2391 N N . ASN A 1 309 ? 18.776 -20.076 -11.046 1.00 92.19 309 ASN A N 1
ATOM 2392 C CA . ASN A 1 309 ? 19.667 -19.564 -12.099 1.00 92.19 309 ASN A CA 1
ATOM 2393 C C . ASN A 1 309 ? 18.935 -19.425 -13.439 1.00 92.19 309 ASN A C 1
ATOM 2395 O O . ASN A 1 309 ? 19.112 -18.435 -14.135 1.00 92.19 309 ASN A O 1
ATOM 2399 N N . GLU A 1 310 ? 18.105 -20.414 -13.752 1.00 93.38 310 GLU A N 1
ATOM 2400 C CA . GLU A 1 310 ? 17.266 -20.478 -14.940 1.00 93.38 310 GLU A CA 1
ATOM 2401 C C . GLU A 1 310 ? 15.876 -20.928 -14.502 1.00 93.38 310 GLU A C 1
ATOM 2403 O O . GLU A 1 310 ? 15.734 -21.696 -13.543 1.00 93.38 310 GLU A O 1
ATOM 2408 N N . LEU A 1 311 ? 14.845 -20.445 -15.190 1.00 94.44 311 LEU A N 1
ATOM 2409 C CA . LEU A 1 311 ? 13.470 -20.798 -14.879 1.00 94.44 311 LEU A CA 1
ATOM 2410 C C . LEU A 1 311 ? 12.644 -20.862 -16.173 1.00 94.44 311 LEU A C 1
ATOM 2412 O O . LEU A 1 311 ? 12.689 -19.920 -16.963 1.00 94.44 311 LEU A O 1
ATOM 2416 N N . PRO A 1 312 ? 11.867 -21.936 -16.406 1.00 95.44 312 PRO A N 1
ATOM 2417 C CA . PRO A 1 312 ? 10.942 -21.999 -17.530 1.00 95.44 312 PRO A CA 1
ATOM 2418 C C . PRO A 1 312 ? 9.986 -20.803 -17.545 1.00 95.44 312 PRO A C 1
ATOM 2420 O O . PRO A 1 312 ? 9.483 -20.396 -16.495 1.00 95.44 312 PRO A O 1
ATOM 2423 N N . LEU A 1 313 ? 9.655 -20.308 -18.741 1.00 95.12 313 LEU A N 1
ATOM 2424 C CA . LEU A 1 313 ? 8.771 -19.152 -18.938 1.00 95.12 313 LEU A CA 1
ATOM 2425 C C . LEU A 1 313 ? 7.468 -19.248 -18.127 1.00 95.12 313 LEU A C 1
ATOM 2427 O O . LEU A 1 313 ? 7.066 -18.287 -17.474 1.00 95.12 313 LEU A O 1
ATOM 2431 N N . LEU A 1 314 ? 6.837 -20.427 -18.120 1.00 96.00 314 LEU A N 1
ATOM 2432 C CA . LEU A 1 314 ? 5.602 -20.678 -17.374 1.00 96.00 314 LEU A CA 1
ATOM 2433 C C . LEU A 1 314 ? 5.761 -20.417 -15.869 1.00 96.00 314 LEU A C 1
ATOM 2435 O O . LEU A 1 314 ? 4.864 -19.853 -15.248 1.00 96.00 314 LEU A O 1
ATOM 2439 N N . LEU A 1 315 ? 6.895 -20.805 -15.282 1.00 96.69 315 LEU A N 1
ATOM 2440 C CA . LEU A 1 315 ? 7.159 -20.617 -13.857 1.00 96.69 315 LEU A CA 1
ATOM 2441 C C . LEU A 1 315 ? 7.500 -19.160 -13.519 1.00 96.69 315 LEU A C 1
ATOM 2443 O O . LEU A 1 315 ? 7.156 -18.711 -12.427 1.00 96.69 315 LEU A O 1
ATOM 2447 N N . VAL A 1 316 ? 8.087 -18.403 -14.454 1.00 96.06 316 VAL A N 1
ATOM 2448 C CA . VAL A 1 316 ? 8.254 -16.948 -14.293 1.00 96.06 316 VAL A CA 1
ATOM 2449 C C . VAL A 1 316 ? 6.889 -16.258 -14.300 1.00 96.06 316 VAL A C 1
ATOM 2451 O O . VAL A 1 316 ? 6.588 -15.476 -13.406 1.00 96.06 316 VAL A O 1
ATOM 2454 N N . PHE A 1 317 ? 5.996 -16.590 -15.235 1.00 97.06 317 PHE A N 1
ATOM 2455 C CA . PHE A 1 317 ? 4.627 -16.056 -15.207 1.00 97.06 317 PHE A CA 1
ATOM 2456 C C . PHE A 1 317 ? 3.884 -16.458 -13.928 1.00 97.06 317 PHE A C 1
ATOM 2458 O O . PHE A 1 317 ? 3.260 -15.614 -13.286 1.00 97.06 317 PHE A O 1
ATOM 2465 N N . ALA A 1 318 ? 3.999 -17.722 -13.510 1.00 97.06 318 ALA A N 1
ATOM 2466 C CA . ALA A 1 318 ? 3.397 -18.194 -12.270 1.00 97.06 318 ALA A CA 1
ATOM 2467 C C . ALA A 1 318 ? 3.895 -17.402 -11.049 1.00 97.06 318 ALA A C 1
ATOM 2469 O O . ALA A 1 318 ? 3.081 -17.062 -10.193 1.00 97.06 318 ALA A O 1
ATOM 2470 N N . SER A 1 319 ? 5.182 -17.034 -10.978 1.00 97.00 319 SER A N 1
ATOM 2471 C CA . SER A 1 319 ? 5.689 -16.232 -9.857 1.00 97.00 319 SER A CA 1
ATOM 2472 C C . SER A 1 319 ? 5.046 -14.842 -9.798 1.00 97.00 319 SER A C 1
ATOM 2474 O O . SER A 1 319 ? 4.712 -14.384 -8.712 1.00 97.00 319 SER A O 1
ATOM 2476 N N . PHE A 1 320 ? 4.790 -14.191 -10.938 1.00 96.94 320 PHE A N 1
ATOM 2477 C CA . PHE A 1 320 ? 4.085 -12.897 -10.980 1.00 96.94 320 PHE A CA 1
ATOM 2478 C C . PHE A 1 320 ? 2.619 -13.012 -10.530 1.00 96.94 320 PHE A C 1
ATOM 2480 O O . PHE A 1 320 ? 2.117 -12.161 -9.796 1.00 96.94 320 PHE A O 1
ATOM 2487 N N . ILE A 1 321 ? 1.935 -14.091 -10.914 1.00 97.31 321 ILE A N 1
ATOM 2488 C CA . ILE A 1 321 ? 0.556 -14.373 -10.485 1.00 97.31 321 ILE A CA 1
ATOM 2489 C C . ILE A 1 321 ? 0.494 -14.659 -8.979 1.00 97.31 321 ILE A C 1
ATOM 2491 O O . ILE A 1 321 ? -0.384 -14.147 -8.288 1.00 97.31 321 ILE A O 1
ATOM 2495 N N . ILE A 1 322 ? 1.445 -15.432 -8.445 1.00 97.56 322 ILE A N 1
ATOM 2496 C CA . ILE A 1 322 ? 1.552 -15.699 -7.003 1.00 97.56 322 ILE A CA 1
ATOM 2497 C C . ILE A 1 322 ? 1.845 -14.397 -6.244 1.00 97.56 322 ILE A C 1
ATOM 2499 O O . ILE A 1 322 ? 1.209 -14.127 -5.224 1.00 97.56 322 ILE A O 1
ATOM 2503 N N . TYR A 1 323 ? 2.739 -13.552 -6.762 1.00 97.12 323 TYR A N 1
ATOM 2504 C CA . TYR A 1 323 ? 3.056 -12.244 -6.183 1.00 97.12 323 TYR A CA 1
ATOM 2505 C C . TYR A 1 323 ? 1.835 -11.318 -6.089 1.00 97.12 323 TYR A C 1
ATOM 2507 O O . TYR A 1 323 ? 1.707 -10.559 -5.126 1.00 97.12 323 TYR A O 1
ATOM 2515 N N . ALA A 1 324 ? 0.888 -11.428 -7.030 1.00 96.50 324 ALA A N 1
ATOM 2516 C CA . ALA A 1 324 ? -0.357 -10.658 -7.013 1.00 96.50 324 ALA A CA 1
ATOM 2517 C C . ALA A 1 324 ? -1.156 -10.850 -5.717 1.00 96.50 324 ALA A C 1
ATOM 2519 O O . ALA A 1 324 ? -1.784 -9.903 -5.237 1.00 96.50 324 ALA A O 1
ATOM 2520 N N . VAL A 1 325 ? -1.109 -12.049 -5.121 1.00 97.19 325 VAL A N 1
ATOM 2521 C CA . VAL A 1 325 ? -1.768 -12.350 -3.841 1.00 97.19 325 VAL A CA 1
ATOM 2522 C C . VAL A 1 325 ? -1.188 -11.481 -2.731 1.00 97.19 325 VAL A C 1
ATOM 2524 O O . VAL A 1 325 ? -1.933 -10.791 -2.031 1.00 97.19 325 VAL A O 1
ATOM 2527 N N . PHE A 1 326 ? 0.140 -11.473 -2.599 1.00 96.56 326 PHE A N 1
ATOM 2528 C CA . PHE A 1 326 ? 0.828 -10.651 -1.614 1.00 96.56 326 PHE A CA 1
ATOM 2529 C C . PHE A 1 326 ? 0.535 -9.166 -1.822 1.00 96.56 326 PHE A C 1
ATOM 2531 O O . PHE A 1 326 ? 0.124 -8.503 -0.867 1.00 96.56 326 PHE A O 1
ATOM 2538 N N . GLN A 1 327 ? 0.699 -8.649 -3.047 1.00 94.81 327 GLN A N 1
ATOM 2539 C CA . GLN A 1 327 ? 0.510 -7.219 -3.281 1.00 94.81 327 GLN A CA 1
ATOM 2540 C C . GLN A 1 327 ? -0.926 -6.787 -2.984 1.00 94.81 327 GLN A C 1
ATOM 2542 O O . GLN A 1 327 ? -1.134 -5.769 -2.328 1.00 94.81 327 GLN A O 1
ATOM 2547 N N . SER A 1 328 ? -1.919 -7.579 -3.389 1.00 94.25 328 SER A N 1
ATOM 2548 C CA . SER A 1 328 ? -3.331 -7.254 -3.151 1.00 94.25 328 SER A CA 1
ATOM 2549 C C . SER A 1 328 ? -3.658 -7.169 -1.660 1.00 94.25 328 SER A C 1
ATOM 2551 O O . SER A 1 328 ? -4.393 -6.278 -1.233 1.00 94.25 328 SER A O 1
ATOM 2553 N N . ILE A 1 329 ? -3.081 -8.062 -0.849 1.00 95.50 329 ILE A N 1
ATOM 2554 C CA . ILE A 1 329 ? -3.200 -8.020 0.615 1.00 95.50 329 ILE A CA 1
ATOM 2555 C C . ILE A 1 329 ? -2.487 -6.787 1.163 1.00 95.50 329 ILE A C 1
ATOM 2557 O O . ILE A 1 329 ? -3.068 -6.024 1.934 1.00 95.50 329 ILE A O 1
ATOM 2561 N N . TYR A 1 330 ? -1.238 -6.567 0.757 1.00 95.06 330 TYR A N 1
ATOM 2562 C CA . TYR A 1 330 ? -0.429 -5.472 1.267 1.00 95.06 330 TYR A CA 1
ATOM 2563 C C . TYR A 1 330 ? -1.042 -4.103 0.935 1.00 95.06 330 TYR A C 1
ATOM 2565 O O . TYR A 1 330 ? -1.229 -3.282 1.831 1.00 95.06 330 TYR A O 1
ATOM 2573 N N . GLU A 1 331 ? -1.425 -3.845 -0.311 1.00 89.06 331 GLU A N 1
ATOM 2574 C CA . GLU A 1 331 ? -2.026 -2.568 -0.703 1.00 89.06 331 GLU A CA 1
ATOM 2575 C C . GLU A 1 331 ? -3.463 -2.408 -0.195 1.00 89.06 331 GLU A C 1
ATOM 2577 O O . GLU A 1 331 ? -3.833 -1.332 0.284 1.00 89.06 331 GLU A O 1
ATOM 2582 N N . GLY A 1 332 ? -4.270 -3.471 -0.264 1.00 85.94 332 GLY A N 1
ATOM 2583 C CA . GLY A 1 332 ? -5.692 -3.422 0.071 1.00 85.94 332 GLY A CA 1
ATOM 2584 C C . GLY A 1 332 ? -5.982 -3.400 1.571 1.00 85.94 332 GLY A C 1
ATOM 2585 O O . GLY A 1 332 ? -6.920 -2.732 2.009 1.00 85.94 332 GLY A O 1
ATOM 2586 N N . LEU A 1 333 ? -5.182 -4.107 2.377 1.00 92.25 333 LEU A N 1
ATOM 2587 C CA . LEU A 1 333 ? -5.529 -4.420 3.767 1.00 92.25 333 LEU A CA 1
ATOM 2588 C C . LEU A 1 333 ? -4.657 -3.718 4.812 1.00 92.25 333 LEU A C 1
ATOM 2590 O O . LEU A 1 333 ? -5.064 -3.640 5.969 1.00 92.25 333 LEU A O 1
ATOM 2594 N N . THR A 1 334 ? -3.511 -3.135 4.440 1.00 93.56 334 THR A N 1
ATOM 2595 C CA . THR A 1 334 ? -2.606 -2.467 5.402 1.00 93.56 334 THR A CA 1
ATOM 2596 C C . THR A 1 334 ? -3.285 -1.305 6.130 1.00 93.56 334 THR A C 1
ATOM 2598 O O . THR A 1 334 ? -3.292 -1.245 7.361 1.00 93.56 334 THR A O 1
ATOM 2601 N N . SER A 1 335 ? -3.915 -0.392 5.380 1.00 90.06 335 SER A N 1
ATOM 2602 C CA . SER A 1 335 ? -4.614 0.754 5.982 1.00 90.06 335 SER A CA 1
ATOM 2603 C C . SER A 1 335 ? -5.839 0.317 6.786 1.00 90.06 335 SER A C 1
ATOM 2605 O O . SER A 1 335 ? -6.146 0.927 7.810 1.00 90.06 335 SER A O 1
ATOM 2607 N N . ALA A 1 336 ? -6.522 -0.747 6.351 1.00 87.19 336 ALA A N 1
ATOM 2608 C CA . ALA A 1 336 ? -7.662 -1.307 7.065 1.00 87.19 336 ALA A CA 1
ATOM 2609 C C . ALA A 1 336 ? -7.229 -1.886 8.421 1.00 87.19 336 ALA A C 1
ATOM 2611 O O . ALA A 1 336 ? -7.751 -1.449 9.448 1.00 87.19 336 ALA A O 1
ATOM 2612 N N . TRP A 1 337 ? -6.213 -2.756 8.438 1.00 89.56 337 TRP A N 1
ATOM 2613 C CA . TRP A 1 337 ? -5.687 -3.382 9.654 1.00 89.56 337 TRP A CA 1
ATOM 2614 C C . TRP A 1 337 ? -5.211 -2.351 10.677 1.00 89.56 337 TRP A C 1
ATOM 2616 O O . TRP A 1 337 ? -5.604 -2.387 11.846 1.00 89.56 337 TRP A O 1
ATOM 2626 N N . MET A 1 338 ? -4.416 -1.379 10.223 1.00 88.31 338 MET A N 1
ATOM 2627 C CA . MET A 1 338 ? -3.902 -0.318 11.083 1.00 88.31 338 MET A CA 1
ATOM 2628 C C . MET A 1 338 ? -5.036 0.513 11.689 1.00 88.31 338 MET A C 1
ATOM 2630 O O . MET A 1 338 ? -5.023 0.856 12.868 1.00 88.31 338 MET A O 1
ATOM 2634 N N . SER A 1 339 ? -6.064 0.797 10.893 1.00 84.31 339 SER A N 1
ATOM 2635 C CA . SER A 1 339 ? -7.158 1.654 11.324 1.00 84.31 339 SER A CA 1
ATOM 2636 C C . SER A 1 339 ? -8.077 1.074 12.398 1.00 84.31 339 SER A C 1
ATOM 2638 O O . SER A 1 339 ? -8.791 1.845 13.030 1.00 84.31 339 SER A O 1
ATOM 2640 N N . LEU A 1 340 ? -8.047 -0.242 12.627 1.00 82.06 340 LEU A N 1
ATOM 2641 C CA . LEU A 1 340 ? -8.769 -0.882 13.733 1.00 82.06 340 LEU A CA 1
ATOM 2642 C C . LEU A 1 340 ? -8.165 -0.556 15.106 1.00 82.06 340 LEU A C 1
ATOM 2644 O O . LEU A 1 340 ? -8.825 -0.742 16.120 1.00 82.06 340 LEU A O 1
ATOM 2648 N N . HIS A 1 341 ? -6.928 -0.057 15.134 1.00 81.06 341 HIS A N 1
ATOM 2649 C CA . HIS A 1 341 ? -6.156 0.201 16.350 1.00 81.06 341 HIS A CA 1
ATOM 2650 C C . HIS A 1 341 ? -5.942 1.701 16.593 1.00 81.06 341 HIS A C 1
ATOM 2652 O O . HIS A 1 341 ? -5.082 2.087 17.385 1.00 81.06 341 HIS A O 1
ATOM 2658 N N . ILE A 1 342 ? -6.689 2.556 15.886 1.00 80.75 342 ILE A N 1
ATOM 2659 C CA . ILE A 1 342 ? -6.615 4.012 16.005 1.00 80.75 342 ILE A CA 1
ATOM 2660 C C . ILE A 1 342 ? -8.012 4.556 16.306 1.00 80.75 342 ILE A C 1
ATOM 2662 O O . ILE A 1 342 ? -8.974 4.213 15.617 1.00 80.75 342 ILE A O 1
ATOM 2666 N N . LYS A 1 343 ? -8.114 5.458 17.290 1.00 74.81 343 LYS A N 1
ATOM 2667 C CA . LYS A 1 343 ? -9.351 6.197 17.578 1.00 74.81 343 LYS A CA 1
ATOM 2668 C C . LYS A 1 343 ? -9.815 6.986 16.354 1.00 74.81 343 LYS A C 1
ATOM 2670 O O . LYS A 1 343 ? -9.004 7.456 15.552 1.00 74.81 343 LYS A O 1
ATOM 2675 N N . GLN A 1 344 ? -11.126 7.166 16.210 1.00 69.62 344 GLN A N 1
ATOM 2676 C CA . GLN A 1 344 ? -11.696 7.810 15.028 1.00 69.62 344 GLN A CA 1
ATOM 2677 C C . GLN A 1 344 ? -11.176 9.243 14.825 1.00 69.62 344 GLN A C 1
ATOM 2679 O O . GLN A 1 344 ? -10.918 9.614 13.677 1.00 69.62 344 GLN A O 1
ATOM 2684 N N . GLU A 1 345 ? -10.943 10.011 15.899 1.00 70.56 345 GLU A N 1
ATOM 2685 C CA . GLU A 1 345 ? -10.405 11.378 15.797 1.00 70.56 345 GLU A CA 1
ATOM 2686 C C . GLU A 1 345 ? -8.932 11.414 15.354 1.00 70.56 345 GLU A C 1
ATOM 2688 O O . GLU A 1 345 ? -8.483 12.369 14.720 1.00 70.56 345 GLU A O 1
ATOM 2693 N N . GLU A 1 346 ? -8.168 10.359 15.643 1.00 73.38 346 GLU A N 1
ATOM 2694 C CA . GLU A 1 346 ? -6.723 10.304 15.394 1.00 73.38 346 GLU A CA 1
ATOM 2695 C C . GLU A 1 346 ? -6.346 9.518 14.132 1.00 73.38 346 GLU A C 1
ATOM 2697 O O . GLU A 1 346 ? -5.174 9.477 13.750 1.00 73.38 346 GLU A O 1
ATOM 2702 N N . ARG A 1 347 ? -7.328 8.918 13.445 1.00 75.62 347 ARG A N 1
ATOM 2703 C CA . ARG A 1 347 ? -7.131 7.994 12.313 1.00 75.62 347 ARG A CA 1
ATOM 2704 C C . ARG A 1 347 ? -6.235 8.564 11.216 1.00 75.62 347 ARG A C 1
ATOM 2706 O O . ARG A 1 347 ? -5.382 7.856 10.687 1.00 75.62 347 ARG A O 1
ATOM 2713 N N . ALA A 1 348 ? -6.390 9.849 10.900 1.00 78.25 348 ALA A N 1
ATOM 2714 C CA . ALA A 1 348 ? -5.554 10.531 9.915 1.00 78.25 348 ALA A CA 1
ATOM 2715 C C . ALA A 1 348 ? -4.086 10.642 10.367 1.00 78.25 348 ALA A C 1
ATOM 2717 O O . ALA A 1 348 ? -3.179 10.392 9.575 1.00 78.25 348 ALA A O 1
ATOM 2718 N N . SER A 1 349 ? -3.849 10.971 11.642 1.00 81.81 349 SER A N 1
ATOM 2719 C CA . SER A 1 349 ? -2.504 11.065 12.218 1.00 81.81 349 SER A CA 1
ATOM 2720 C C . SER A 1 349 ? -1.833 9.689 12.268 1.00 81.81 349 SER A C 1
ATOM 2722 O O . SER A 1 349 ? -0.690 9.559 11.834 1.00 81.81 349 SER A O 1
ATOM 2724 N N . GLY A 1 350 ? -2.545 8.652 12.722 1.00 86.00 350 GLY A N 1
ATOM 2725 C CA . GLY A 1 350 ? -2.003 7.292 12.801 1.00 86.00 350 GLY A CA 1
ATOM 2726 C C . GLY A 1 350 ? -1.681 6.687 11.433 1.00 86.00 350 GLY A C 1
ATOM 2727 O O . GLY A 1 350 ? -0.578 6.186 11.214 1.00 86.00 350 GLY A O 1
ATOM 2728 N N . LEU A 1 351 ? -2.578 6.830 10.450 1.00 87.88 351 LEU A N 1
ATOM 2729 C CA . LEU A 1 351 ? -2.276 6.421 9.072 1.00 87.88 351 LEU A CA 1
ATOM 2730 C C . LEU A 1 351 ? -1.138 7.255 8.459 1.00 87.88 351 LEU A C 1
ATOM 2732 O O . LEU A 1 351 ? -0.339 6.724 7.690 1.00 87.88 351 LEU A O 1
ATOM 2736 N N . GLY A 1 352 ? -1.022 8.536 8.822 1.00 87.00 352 GLY A N 1
ATOM 2737 C CA . GLY A 1 352 ? 0.088 9.397 8.410 1.00 87.00 352 GLY A CA 1
ATOM 2738 C C . GLY A 1 352 ? 1.444 8.918 8.936 1.00 87.00 352 GLY A C 1
ATOM 2739 O O . GLY A 1 352 ? 2.405 8.852 8.169 1.00 87.00 352 GLY A O 1
ATOM 2740 N N . VAL A 1 353 ? 1.519 8.525 10.214 1.00 90.75 353 VAL A N 1
ATOM 2741 C CA . VAL A 1 353 ? 2.722 7.909 10.801 1.00 90.75 353 VAL A CA 1
ATOM 2742 C C . VAL A 1 353 ? 3.064 6.616 10.061 1.00 90.75 353 VAL A C 1
ATOM 2744 O O . VAL A 1 353 ? 4.205 6.445 9.641 1.00 90.75 353 VAL A O 1
ATOM 2747 N N . MET A 1 354 ? 2.083 5.740 9.830 1.00 92.62 354 MET A N 1
ATOM 2748 C CA . MET A 1 354 ? 2.290 4.496 9.081 1.00 92.62 354 MET A CA 1
ATOM 2749 C C . MET A 1 354 ? 2.887 4.745 7.690 1.00 92.62 354 MET A C 1
ATOM 2751 O O . MET A 1 354 ? 3.909 4.153 7.349 1.00 92.62 354 MET A O 1
ATOM 2755 N N . MET A 1 355 ? 2.309 5.664 6.912 1.00 90.19 355 MET A N 1
ATOM 2756 C CA . MET A 1 355 ? 2.807 5.996 5.572 1.00 90.19 355 MET A CA 1
ATOM 2757 C C . MET A 1 355 ? 4.232 6.567 5.594 1.00 90.19 355 MET A C 1
ATOM 2759 O O . MET A 1 355 ? 5.018 6.272 4.696 1.00 90.19 355 MET A O 1
ATOM 2763 N N . ALA A 1 356 ? 4.591 7.359 6.611 1.00 91.19 356 ALA A N 1
ATOM 2764 C CA . ALA A 1 356 ? 5.947 7.887 6.756 1.00 91.19 356 ALA A CA 1
ATOM 2765 C C . ALA A 1 356 ? 6.970 6.765 6.999 1.00 91.19 356 ALA A C 1
ATOM 2767 O O . ALA A 1 356 ? 8.008 6.722 6.337 1.00 91.19 356 ALA A O 1
ATOM 2768 N N . PHE A 1 357 ? 6.652 5.824 7.892 1.00 93.44 357 PHE A N 1
ATOM 2769 C CA . PHE A 1 357 ? 7.491 4.649 8.133 1.00 93.44 357 PHE A CA 1
ATOM 2770 C C . PHE A 1 357 ? 7.609 3.771 6.883 1.00 93.44 357 PHE A C 1
ATOM 2772 O O . PHE A 1 357 ? 8.713 3.352 6.548 1.00 93.44 357 PHE A O 1
ATOM 2779 N N . GLN A 1 358 ? 6.517 3.554 6.141 1.00 93.38 358 GLN A N 1
ATOM 2780 C CA . GLN A 1 358 ? 6.555 2.812 4.876 1.00 93.38 358 GLN A CA 1
ATOM 2781 C C . GLN A 1 358 ? 7.443 3.491 3.826 1.00 93.38 358 GLN A C 1
ATOM 2783 O O . GLN A 1 358 ? 8.211 2.814 3.145 1.00 93.38 358 GLN A O 1
ATOM 2788 N N . ALA A 1 359 ? 7.374 4.817 3.691 1.00 92.56 359 ALA A N 1
ATOM 2789 C CA . ALA A 1 359 ? 8.183 5.556 2.724 1.00 92.56 359 ALA A CA 1
ATOM 2790 C C . ALA A 1 359 ? 9.687 5.454 3.032 1.00 92.56 359 ALA A C 1
ATOM 2792 O O . ALA A 1 359 ? 10.489 5.176 2.141 1.00 92.56 359 ALA A O 1
ATOM 2793 N N . VAL A 1 360 ? 10.063 5.608 4.306 1.00 94.62 360 VAL A N 1
ATOM 2794 C CA . VAL A 1 360 ? 11.453 5.439 4.758 1.00 94.62 360 VAL A CA 1
ATOM 2795 C C . VAL A 1 360 ? 11.906 3.985 4.604 1.00 94.62 360 VAL A C 1
ATOM 2797 O O . VAL A 1 360 ? 12.982 3.738 4.066 1.00 94.62 360 VAL A O 1
ATOM 2800 N N . ALA A 1 361 ? 11.077 3.017 5.005 1.00 95.31 361 ALA A N 1
ATOM 2801 C CA . ALA A 1 361 ? 11.379 1.596 4.850 1.00 95.31 361 ALA A CA 1
ATOM 2802 C C . ALA A 1 361 ? 11.534 1.191 3.380 1.00 95.31 361 ALA A C 1
ATOM 2804 O O . ALA A 1 361 ? 12.401 0.384 3.071 1.00 95.31 361 ALA A O 1
ATOM 2805 N N . THR A 1 362 ? 10.754 1.781 2.471 1.00 94.38 362 THR A N 1
ATOM 2806 C CA . THR A 1 362 ? 10.891 1.547 1.028 1.00 94.38 362 THR A CA 1
ATOM 2807 C C . THR A 1 362 ? 12.250 2.032 0.532 1.00 94.38 362 THR A C 1
ATOM 2809 O O . THR A 1 362 ? 12.946 1.270 -0.125 1.00 94.38 362 THR A O 1
ATOM 2812 N N . LEU A 1 363 ? 12.670 3.252 0.890 1.00 95.12 363 LEU A N 1
ATOM 2813 C CA . LEU A 1 363 ? 13.986 3.779 0.512 1.00 95.12 363 LEU A CA 1
ATOM 2814 C C . LEU A 1 363 ? 15.139 2.919 1.048 1.00 95.12 363 LEU A C 1
ATOM 2816 O O . LEU A 1 363 ? 16.083 2.624 0.318 1.00 95.12 363 LEU A O 1
ATOM 2820 N N . ILE A 1 364 ? 15.067 2.513 2.317 1.00 95.81 364 ILE A N 1
ATOM 2821 C CA . ILE A 1 364 ? 16.099 1.662 2.918 1.00 95.81 364 ILE A CA 1
ATOM 2822 C C . ILE A 1 364 ? 16.091 0.280 2.254 1.00 95.81 364 ILE A C 1
ATOM 2824 O O . ILE A 1 364 ? 17.147 -0.218 1.877 1.00 95.81 364 ILE A O 1
ATOM 2828 N N . GLY A 1 365 ? 14.916 -0.324 2.074 1.00 94.94 365 GLY A N 1
ATOM 2829 C CA . GLY A 1 365 ? 14.762 -1.650 1.477 1.00 94.94 365 GLY A CA 1
ATOM 2830 C C . GLY A 1 365 ? 15.277 -1.713 0.040 1.00 94.94 365 GLY A C 1
ATOM 2831 O O . GLY A 1 365 ? 16.026 -2.629 -0.297 1.00 94.94 365 GLY A O 1
ATOM 2832 N N . THR A 1 366 ? 14.957 -0.716 -0.795 1.00 94.62 366 THR A N 1
ATOM 2833 C CA . THR A 1 366 ? 15.483 -0.654 -2.168 1.00 94.62 366 THR A CA 1
ATOM 2834 C C . THR A 1 366 ? 16.997 -0.462 -2.175 1.00 94.62 366 THR A C 1
ATOM 2836 O O . THR A 1 366 ? 17.702 -1.148 -2.910 1.00 94.62 366 THR A O 1
ATOM 2839 N N . LEU A 1 367 ? 17.540 0.398 -1.311 1.00 94.50 367 LEU A N 1
ATOM 2840 C CA . LEU A 1 367 ? 18.987 0.583 -1.218 1.00 94.50 367 LEU A CA 1
ATOM 2841 C C . LEU A 1 367 ? 19.709 -0.704 -0.785 1.00 94.50 367 LEU A C 1
ATOM 2843 O O . LEU A 1 367 ? 20.705 -1.082 -1.401 1.00 94.50 367 LEU A O 1
ATOM 2847 N N . VAL A 1 368 ? 19.196 -1.398 0.236 1.00 94.88 368 VAL A N 1
ATOM 2848 C CA . VAL A 1 368 ? 19.760 -2.664 0.732 1.00 94.88 368 VAL A CA 1
ATOM 2849 C C . VAL A 1 368 ? 19.748 -3.729 -0.360 1.00 94.88 368 VAL A C 1
ATOM 2851 O O . VAL A 1 368 ? 20.769 -4.380 -0.577 1.00 94.88 368 VAL A O 1
ATOM 2854 N N . ILE A 1 369 ? 18.644 -3.882 -1.091 1.00 94.81 369 ILE A N 1
ATOM 2855 C CA . ILE A 1 369 ? 18.565 -4.833 -2.207 1.00 94.81 369 ILE A CA 1
ATOM 2856 C C . ILE A 1 369 ? 19.504 -4.448 -3.337 1.00 94.81 369 ILE A C 1
ATOM 2858 O O . ILE A 1 369 ? 20.218 -5.309 -3.833 1.00 94.81 369 ILE A O 1
ATOM 2862 N N . GLY A 1 370 ? 19.569 -3.171 -3.713 1.00 94.75 370 GLY A N 1
ATOM 2863 C CA . GLY A 1 370 ? 20.508 -2.712 -4.733 1.00 94.75 370 GLY A CA 1
ATOM 2864 C C . GLY A 1 370 ? 21.958 -3.054 -4.385 1.00 94.75 370 GLY A C 1
ATOM 2865 O O . GLY A 1 370 ? 22.664 -3.646 -5.200 1.00 94.75 370 GLY A O 1
ATOM 2866 N N . LEU A 1 371 ? 22.387 -2.727 -3.162 1.00 95.56 371 LEU A N 1
ATOM 2867 C CA . LEU A 1 371 ? 23.748 -2.981 -2.682 1.00 95.56 371 LEU A CA 1
ATOM 2868 C C . LEU A 1 371 ? 24.057 -4.478 -2.601 1.00 95.56 371 LEU A C 1
ATOM 2870 O O . LEU A 1 371 ? 25.096 -4.928 -3.083 1.00 95.56 371 LEU A O 1
ATOM 2874 N N . THR A 1 372 ? 23.150 -5.260 -2.017 1.00 95.50 372 THR A N 1
ATOM 2875 C CA . THR A 1 372 ? 23.344 -6.708 -1.873 1.00 95.50 372 THR A CA 1
ATOM 2876 C C . THR A 1 372 ? 23.282 -7.435 -3.212 1.00 95.50 372 THR A C 1
ATOM 2878 O O . THR A 1 372 ? 24.048 -8.369 -3.416 1.00 95.50 372 THR A O 1
ATOM 2881 N N . TRP A 1 373 ? 22.462 -6.979 -4.161 1.00 96.31 373 TRP A N 1
ATOM 2882 C CA . TRP A 1 373 ? 22.410 -7.548 -5.509 1.00 96.31 373 TRP A CA 1
ATOM 2883 C C . TRP A 1 373 ? 23.714 -7.280 -6.248 1.00 96.31 373 TRP A C 1
ATOM 2885 O O . TRP A 1 373 ? 24.279 -8.198 -6.830 1.00 96.31 373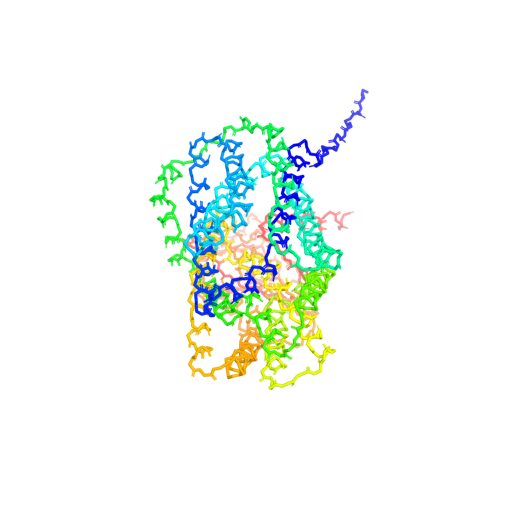 TRP A O 1
ATOM 2895 N N . THR A 1 374 ? 24.246 -6.058 -6.181 1.00 95.44 374 THR A N 1
ATOM 2896 C CA . THR A 1 374 ? 25.539 -5.745 -6.811 1.00 95.44 374 THR A CA 1
ATOM 2897 C C . THR A 1 374 ? 26.694 -6.547 -6.198 1.00 95.44 374 THR A C 1
ATOM 2899 O O . THR A 1 374 ? 27.588 -6.957 -6.929 1.00 95.44 374 THR A O 1
ATOM 2902 N N . GLY A 1 375 ? 26.677 -6.804 -4.884 1.00 95.44 375 GLY A N 1
ATOM 2903 C CA . GLY A 1 375 ? 27.744 -7.551 -4.206 1.00 95.44 375 GLY A CA 1
ATOM 2904 C C . GLY A 1 375 ? 27.648 -9.080 -4.313 1.00 95.44 375 GLY A C 1
ATOM 2905 O O . GLY A 1 375 ? 28.670 -9.746 -4.445 1.00 95.44 375 GLY A O 1
ATOM 2906 N N . PHE A 1 376 ? 26.438 -9.642 -4.245 1.00 96.12 376 PHE A N 1
ATOM 2907 C CA . PHE A 1 376 ? 26.205 -11.089 -4.103 1.00 96.12 376 PHE A CA 1
ATOM 2908 C C . PHE A 1 376 ? 25.379 -11.706 -5.246 1.00 96.12 376 PHE A C 1
ATOM 2910 O O . PHE A 1 376 ? 25.219 -12.925 -5.305 1.00 96.12 376 PHE A O 1
ATOM 2917 N N . GLY A 1 377 ? 24.851 -10.888 -6.159 1.00 96.06 377 GLY A N 1
ATOM 2918 C CA . GLY A 1 377 ? 23.978 -11.309 -7.254 1.00 96.06 377 GLY A CA 1
ATOM 2919 C C . GLY A 1 377 ? 22.516 -11.498 -6.838 1.00 96.06 377 GLY A C 1
ATOM 2920 O O . GLY A 1 377 ? 22.190 -11.735 -5.672 1.00 96.06 377 GLY A O 1
ATOM 2921 N N . ALA A 1 378 ? 21.610 -11.429 -7.817 1.00 95.25 378 ALA A N 1
ATOM 2922 C CA . ALA A 1 378 ? 20.169 -11.480 -7.570 1.00 95.25 378 ALA A CA 1
ATOM 2923 C C . ALA A 1 378 ? 19.725 -12.767 -6.877 1.00 95.25 378 ALA A C 1
ATOM 2925 O O . ALA A 1 378 ? 18.905 -12.733 -5.968 1.00 95.25 378 ALA A O 1
ATOM 2926 N N . LYS A 1 379 ? 20.291 -13.910 -7.275 1.00 95.50 379 LYS A N 1
ATOM 2927 C CA . LYS A 1 379 ? 19.946 -15.224 -6.722 1.00 95.50 379 LYS A CA 1
ATOM 2928 C C . LYS A 1 379 ? 19.986 -15.245 -5.197 1.00 95.50 379 LYS A C 1
ATOM 2930 O O . LYS A 1 379 ? 19.024 -15.675 -4.564 1.00 95.50 379 LYS A O 1
ATOM 2935 N N . ILE A 1 380 ? 21.087 -14.769 -4.615 1.00 96.06 380 ILE A N 1
ATOM 2936 C CA . ILE A 1 380 ? 21.278 -14.768 -3.162 1.00 96.06 380 ILE A CA 1
ATOM 2937 C C . ILE A 1 380 ? 20.289 -13.805 -2.507 1.00 96.06 380 ILE A C 1
ATOM 2939 O O . ILE A 1 380 ? 19.651 -14.168 -1.522 1.00 96.06 380 ILE A O 1
ATOM 2943 N N . VAL A 1 381 ? 20.104 -12.614 -3.080 1.00 96.12 381 VAL A N 1
ATOM 2944 C CA . VAL A 1 381 ? 19.157 -11.618 -2.559 1.00 96.12 381 VAL A CA 1
ATOM 2945 C C . VAL A 1 381 ? 17.730 -12.158 -2.549 1.00 96.12 381 VAL A C 1
ATOM 2947 O O . VAL A 1 381 ? 17.076 -12.134 -1.510 1.00 96.12 381 VAL A O 1
ATOM 2950 N N . PHE A 1 382 ? 17.268 -12.716 -3.667 1.00 96.50 382 PHE A N 1
ATOM 2951 C CA . PHE A 1 382 ? 15.933 -13.296 -3.781 1.00 96.50 382 PHE A CA 1
ATOM 2952 C C . PHE A 1 382 ? 15.743 -14.486 -2.832 1.00 96.50 382 PHE A C 1
ATOM 2954 O O . PHE A 1 382 ? 14.707 -14.582 -2.177 1.00 96.50 382 PHE A O 1
ATOM 2961 N N . ALA A 1 383 ? 16.750 -15.349 -2.668 1.00 96.94 383 ALA A N 1
ATOM 2962 C CA . ALA A 1 383 ? 16.691 -16.431 -1.688 1.00 96.94 383 ALA A CA 1
ATOM 2963 C C . ALA A 1 383 ? 16.593 -15.899 -0.243 1.00 96.94 383 ALA A C 1
ATOM 2965 O O . ALA A 1 383 ? 15.736 -16.332 0.525 1.00 96.94 383 ALA A O 1
ATOM 2966 N N . ILE A 1 384 ? 17.416 -14.920 0.140 1.00 96.31 384 ILE A N 1
ATOM 2967 C CA . ILE A 1 384 ? 17.373 -14.340 1.491 1.00 96.31 384 ILE A CA 1
ATOM 2968 C C . ILE A 1 384 ? 16.017 -13.678 1.750 1.00 96.31 384 ILE A C 1
ATOM 2970 O O . ILE A 1 384 ? 15.393 -13.950 2.776 1.00 96.31 384 ILE A O 1
ATOM 2974 N N . THR A 1 385 ? 15.523 -12.861 0.819 1.00 95.81 385 THR A N 1
ATOM 2975 C CA . THR A 1 385 ? 14.216 -12.207 0.951 1.00 95.81 385 THR A CA 1
ATOM 2976 C C . THR A 1 385 ? 13.078 -13.226 1.013 1.00 95.81 385 THR A C 1
ATOM 2978 O O . THR A 1 385 ? 12.164 -13.074 1.823 1.00 95.81 385 THR A O 1
ATOM 2981 N N . GLY A 1 386 ? 13.149 -14.309 0.233 1.00 96.88 386 GLY A N 1
ATOM 2982 C CA . GLY A 1 386 ? 12.167 -15.387 0.304 1.00 96.88 386 GLY A CA 1
ATOM 2983 C C . GLY A 1 386 ? 12.154 -16.088 1.669 1.00 96.88 386 GLY A C 1
ATOM 2984 O O . GLY A 1 386 ? 11.082 -16.308 2.231 1.00 96.88 386 GLY A O 1
ATOM 2985 N N . LEU A 1 387 ? 13.326 -16.361 2.259 1.00 97.31 387 LEU A N 1
ATOM 2986 C CA . LEU A 1 387 ? 13.433 -16.926 3.613 1.00 97.31 387 LEU A CA 1
ATOM 2987 C C . LEU A 1 387 ? 12.900 -15.961 4.677 1.00 97.31 387 LEU A C 1
ATOM 2989 O O . LEU A 1 387 ? 12.173 -16.380 5.578 1.00 97.31 387 LEU A O 1
ATOM 2993 N N . GLN A 1 388 ? 13.218 -14.669 4.564 1.00 97.19 388 GLN A N 1
ATOM 2994 C CA . GLN A 1 388 ? 12.696 -13.630 5.455 1.00 97.19 388 GLN A CA 1
ATOM 2995 C C . GLN A 1 388 ? 11.165 -13.563 5.400 1.00 97.19 388 GLN A C 1
ATOM 2997 O O . GLN A 1 388 ? 10.519 -13.469 6.443 1.00 97.19 388 GLN A O 1
ATOM 3002 N N . ALA A 1 389 ? 10.578 -13.662 4.205 1.00 96.94 389 ALA A N 1
ATOM 3003 C CA . ALA A 1 389 ? 9.133 -13.666 4.019 1.00 96.94 389 ALA A CA 1
ATOM 3004 C C . ALA A 1 389 ? 8.467 -14.907 4.644 1.00 96.94 389 ALA A C 1
ATOM 3006 O O . ALA A 1 389 ? 7.446 -14.777 5.319 1.00 96.94 389 ALA A O 1
ATOM 3007 N N . VAL A 1 390 ? 9.071 -16.095 4.514 1.00 96.50 390 VAL A N 1
ATOM 3008 C CA . VAL A 1 390 ? 8.590 -17.319 5.186 1.00 96.50 390 VAL A CA 1
ATOM 3009 C C . VAL A 1 390 ? 8.701 -17.201 6.710 1.00 96.50 390 VAL A C 1
ATOM 3011 O O . VAL A 1 390 ? 7.753 -17.534 7.422 1.00 96.50 390 VAL A O 1
ATOM 3014 N N . GLY A 1 391 ? 9.817 -16.678 7.225 1.00 96.31 391 GLY A N 1
ATOM 3015 C CA . GLY A 1 391 ? 9.997 -16.434 8.659 1.00 96.31 391 GLY A CA 1
ATOM 3016 C C . GLY A 1 391 ? 8.972 -15.442 9.215 1.00 96.31 391 GLY A C 1
ATOM 3017 O O . GLY A 1 391 ? 8.385 -15.674 10.272 1.00 96.31 391 GLY A O 1
ATOM 3018 N N . LEU A 1 392 ? 8.683 -14.377 8.465 1.00 95.19 392 LEU A N 1
ATOM 3019 C CA . LEU A 1 392 ? 7.623 -13.432 8.795 1.00 95.19 392 LEU A CA 1
ATOM 3020 C C . LEU A 1 392 ? 6.240 -14.098 8.780 1.00 95.19 392 LEU A C 1
ATOM 3022 O O . LEU A 1 392 ? 5.439 -13.846 9.678 1.00 95.19 392 LEU A O 1
ATOM 3026 N N . ALA A 1 393 ? 5.952 -14.948 7.793 1.00 95.38 393 ALA A N 1
ATOM 3027 C CA . ALA A 1 393 ? 4.690 -15.676 7.738 1.00 95.38 393 ALA A CA 1
ATOM 3028 C C . ALA A 1 393 ? 4.504 -16.576 8.964 1.00 95.38 393 ALA A C 1
ATOM 3030 O O . ALA A 1 393 ? 3.443 -16.547 9.585 1.00 95.38 393 ALA A O 1
ATOM 3031 N N . ALA A 1 394 ? 5.547 -17.315 9.358 1.00 93.44 394 ALA A N 1
ATOM 3032 C CA . ALA A 1 394 ? 5.538 -18.124 10.572 1.00 93.44 394 ALA A CA 1
ATOM 3033 C C . ALA A 1 394 ? 5.302 -17.250 11.814 1.00 93.44 394 ALA A C 1
ATOM 3035 O O . ALA A 1 394 ? 4.419 -17.545 12.619 1.00 93.44 394 ALA A O 1
ATOM 3036 N N . TYR A 1 395 ? 6.016 -16.127 11.935 1.00 92.44 395 TYR A N 1
ATOM 3037 C CA . TYR A 1 395 ? 5.806 -15.178 13.027 1.00 92.44 395 TYR A CA 1
ATOM 3038 C C . TYR A 1 395 ? 4.350 -14.691 13.089 1.00 92.44 395 TYR A C 1
ATOM 3040 O O . TYR A 1 395 ? 3.734 -14.732 14.154 1.00 92.44 395 TYR A O 1
ATOM 3048 N N . LEU A 1 396 ? 3.773 -14.262 11.964 1.00 91.00 396 LEU A N 1
ATOM 3049 C CA . LEU A 1 396 ? 2.390 -13.785 11.896 1.00 91.00 396 LEU A CA 1
ATOM 3050 C C . LEU A 1 396 ? 1.379 -14.894 12.210 1.00 91.00 396 LEU A C 1
ATOM 3052 O O . LEU A 1 396 ? 0.371 -14.630 12.859 1.00 91.00 396 LEU A O 1
ATOM 3056 N N . PHE A 1 397 ? 1.651 -16.131 11.796 1.00 86.00 397 PHE A N 1
ATOM 3057 C CA . PHE A 1 397 ? 0.770 -17.267 12.045 1.00 86.00 397 PHE A CA 1
ATOM 3058 C C . PHE A 1 397 ? 0.758 -17.682 13.525 1.00 86.00 397 PHE A C 1
ATOM 3060 O O . PHE A 1 397 ? -0.313 -17.891 14.094 1.00 86.00 397 PHE A O 1
ATOM 3067 N N . PHE A 1 398 ? 1.931 -17.752 14.166 1.00 78.75 398 PHE A N 1
ATOM 3068 C CA . PHE A 1 398 ? 2.071 -18.253 15.539 1.00 78.75 398 PHE A CA 1
ATOM 3069 C C . PHE A 1 398 ? 1.908 -17.178 16.619 1.00 78.75 398 PHE A C 1
ATOM 3071 O O . PHE A 1 398 ? 1.374 -17.458 17.688 1.00 78.75 398 PHE A O 1
ATOM 3078 N N . THR A 1 399 ? 2.329 -15.933 16.375 1.00 68.25 399 THR A N 1
ATOM 3079 C CA . THR A 1 399 ? 2.302 -14.891 17.422 1.00 68.25 399 THR A CA 1
ATOM 3080 C C . THR A 1 399 ? 0.991 -14.113 17.501 1.00 68.25 399 THR A C 1
ATOM 3082 O O . THR A 1 399 ? 0.772 -13.412 18.488 1.00 68.25 399 THR A O 1
ATOM 3085 N N . GLN A 1 400 ? 0.111 -14.227 16.499 1.00 60.53 400 GLN A N 1
ATOM 3086 C CA . GLN A 1 400 ? -1.221 -13.601 16.507 1.00 60.53 400 GLN A CA 1
ATOM 3087 C C . GLN A 1 400 ? -2.372 -14.564 16.812 1.00 60.53 400 GLN A C 1
ATOM 3089 O O . GLN A 1 400 ? -3.513 -14.121 16.900 1.00 60.53 400 GLN A O 1
ATOM 3094 N N . GLN A 1 401 ? -2.105 -15.845 17.097 1.00 46.47 401 GLN A N 1
ATOM 3095 C CA . GLN A 1 401 ? -3.110 -16.692 17.757 1.00 46.47 401 GLN A CA 1
ATOM 3096 C C . GLN A 1 401 ? -3.555 -16.127 19.120 1.00 46.47 401 GLN A C 1
ATOM 3098 O O . GLN A 1 401 ? -4.617 -16.502 19.600 1.00 46.47 401 GLN A O 1
ATOM 3103 N N . ARG A 1 402 ? -2.784 -15.202 19.712 1.00 43.31 402 ARG A N 1
ATOM 3104 C CA . ARG A 1 402 ? -3.122 -14.512 20.965 1.00 43.31 402 ARG A CA 1
ATOM 3105 C C . ARG A 1 402 ? -3.986 -13.253 20.816 1.00 43.31 402 ARG A C 1
ATOM 3107 O O . ARG A 1 402 ? -4.503 -12.811 21.829 1.00 43.31 402 ARG A O 1
ATOM 3114 N N . ASP A 1 403 ? -4.166 -12.716 19.606 1.00 43.28 403 ASP A N 1
ATOM 3115 C CA . ASP A 1 403 ? -4.899 -11.453 19.370 1.00 43.28 403 ASP A CA 1
ATOM 3116 C C . ASP A 1 403 ? -6.289 -11.678 18.727 1.00 43.28 403 ASP A C 1
ATOM 3118 O O . ASP A 1 403 ? -6.822 -10.796 18.052 1.00 43.28 403 ASP A O 1
ATOM 3122 N N . TYR A 1 404 ? -6.888 -12.867 18.885 1.00 40.53 404 TYR A N 1
ATOM 3123 C CA . TYR A 1 404 ? -8.145 -13.218 18.213 1.00 40.53 404 TYR A CA 1
ATOM 3124 C C . TYR A 1 404 ? -9.361 -13.242 19.159 1.00 40.53 404 TYR A C 1
ATOM 3126 O O . TYR A 1 404 ? -9.562 -14.195 19.902 1.00 40.53 404 TYR A O 1
ATOM 3134 N N . ASN A 1 405 ? -10.206 -12.216 18.991 1.00 42.75 405 ASN A N 1
ATOM 3135 C CA . ASN A 1 405 ? -11.643 -12.114 19.291 1.00 42.75 405 ASN A CA 1
ATOM 3136 C C . ASN A 1 405 ? -12.128 -11.972 20.748 1.00 42.75 405 ASN A C 1
ATOM 3138 O O . ASN A 1 405 ? -12.737 -12.881 21.299 1.00 42.75 405 ASN A O 1
ATOM 3142 N N . SER A 1 406 ? -12.170 -10.730 21.239 1.00 44.53 406 SER A N 1
ATOM 3143 C CA . SER A 1 406 ? -13.204 -10.262 22.188 1.00 44.53 406 SER A CA 1
ATOM 3144 C C . SER A 1 406 ? -14.595 -10.076 21.535 1.00 44.53 406 SER A C 1
ATOM 3146 O O . SER A 1 406 ? -15.384 -9.241 21.963 1.00 44.53 406 SER A O 1
ATOM 3148 N N . LYS A 1 407 ? -14.900 -10.795 20.443 1.00 52.22 407 LYS A N 1
ATOM 3149 C CA . LYS A 1 407 ? -16.122 -10.592 19.632 1.00 52.22 407 LYS A CA 1
ATOM 3150 C C . LYS A 1 407 ? -17.036 -11.800 19.516 1.00 52.22 407 LYS A C 1
ATOM 3152 O O . LYS A 1 407 ? -18.088 -11.693 18.896 1.00 52.22 407 LYS A O 1
ATOM 3157 N N . THR A 1 408 ? -16.633 -12.952 20.026 1.00 64.38 408 THR A N 1
ATOM 3158 C CA . THR A 1 408 ? -17.428 -14.165 19.872 1.00 64.38 408 THR A CA 1
ATOM 3159 C C . THR A 1 408 ? -17.596 -14.805 21.223 1.00 64.38 408 THR A C 1
ATOM 3161 O O . THR A 1 408 ? -16.654 -15.397 21.739 1.00 64.38 408 THR A O 1
ATOM 3164 N N . ASP A 1 409 ? -18.808 -14.685 21.748 1.00 80.88 409 ASP A N 1
ATOM 3165 C CA . ASP A 1 409 ? -19.342 -15.597 22.742 1.00 80.88 409 ASP A CA 1
ATOM 3166 C C . ASP A 1 409 ? -19.022 -17.038 22.308 1.00 80.88 409 ASP A C 1
ATOM 3168 O O . ASP A 1 409 ? -19.401 -17.476 21.217 1.00 80.88 409 ASP A O 1
ATOM 3172 N N . PHE A 1 410 ? -18.258 -17.763 23.126 1.00 82.50 410 PHE A N 1
ATOM 3173 C CA . PHE A 1 410 ? -17.827 -19.128 22.807 1.00 82.50 410 PHE A CA 1
ATOM 3174 C C . PHE A 1 410 ? -18.955 -20.166 22.917 1.00 82.50 410 PHE A C 1
ATOM 3176 O O . PHE A 1 410 ? -18.779 -21.329 22.524 1.00 82.50 410 PHE A O 1
ATOM 3183 N N . GLY A 1 411 ? -20.127 -19.747 23.397 1.00 84.00 411 GLY A N 1
ATOM 3184 C CA . GLY A 1 411 ? -21.312 -20.572 23.543 1.00 84.00 411 GLY A CA 1
ATOM 3185 C C . GLY A 1 411 ? -21.045 -21.787 24.415 1.00 84.00 411 GLY A C 1
ATOM 3186 O O . GLY A 1 411 ? -20.210 -21.779 25.305 1.00 84.00 411 GLY A O 1
ATOM 3187 N N . ARG A 1 412 ? -21.700 -22.906 24.110 1.00 85.62 412 ARG A N 1
ATOM 3188 C CA . ARG A 1 412 ? -21.618 -24.133 24.924 1.00 85.62 412 ARG A CA 1
ATOM 3189 C C . ARG A 1 412 ? -20.303 -24.915 24.783 1.00 85.62 412 ARG A C 1
ATOM 3191 O O . ARG A 1 412 ? -20.235 -26.060 25.228 1.00 85.62 412 ARG A O 1
ATOM 3198 N N . LYS A 1 413 ? -19.284 -24.371 24.113 1.00 81.00 413 LYS A N 1
ATOM 3199 C CA . LYS A 1 413 ? -18.003 -25.066 23.923 1.00 81.00 413 LYS A CA 1
ATOM 3200 C C . LYS A 1 413 ? -17.150 -24.962 25.197 1.00 81.00 413 LYS A C 1
ATOM 3202 O O . LYS A 1 413 ? -17.208 -23.931 25.868 1.00 81.00 413 LYS A O 1
ATOM 3207 N N . PRO A 1 414 ? -16.335 -25.986 25.523 1.00 83.38 414 PRO A N 1
ATOM 3208 C CA . PRO A 1 414 ? -15.304 -25.853 26.549 1.00 83.38 414 PRO A CA 1
ATOM 3209 C C . PRO A 1 414 ? -14.388 -24.666 26.234 1.00 83.38 414 PRO A C 1
ATOM 3211 O O . PRO A 1 414 ? -13.928 -24.530 25.098 1.00 83.38 414 PRO A O 1
ATOM 3214 N N . TYR A 1 415 ? -14.147 -23.812 27.226 1.00 81.81 415 TYR A N 1
ATOM 3215 C CA . TYR A 1 415 ? -13.448 -22.542 27.056 1.00 81.81 415 TYR A CA 1
ATOM 3216 C C . TYR A 1 415 ? -12.594 -22.242 28.292 1.00 81.81 415 TYR A C 1
ATOM 3218 O O . TYR A 1 415 ? -13.058 -22.410 29.417 1.00 81.81 415 TYR A O 1
ATOM 3226 N N . VAL A 1 416 ? -11.337 -21.846 28.077 1.00 81.12 416 VAL A N 1
ATOM 3227 C CA . VAL A 1 416 ? -10.372 -21.486 29.126 1.00 81.12 416 VAL A CA 1
ATOM 3228 C C . VAL A 1 416 ? -9.653 -20.229 28.667 1.00 81.12 416 VAL A C 1
ATOM 3230 O O . VAL A 1 416 ? -9.014 -20.255 27.620 1.00 81.12 416 VAL A O 1
ATOM 3233 N N . GLU A 1 417 ? -9.734 -19.156 29.447 1.00 83.44 417 GLU A N 1
ATOM 3234 C CA . GLU A 1 417 ? -9.084 -17.884 29.134 1.00 83.44 417 GLU A CA 1
ATOM 3235 C C . GLU A 1 417 ? -8.682 -17.105 30.390 1.00 83.44 417 GLU A C 1
ATOM 3237 O O . GLU A 1 417 ? -9.112 -17.403 31.504 1.00 83.44 417 GLU A O 1
ATOM 3242 N N . ASP A 1 418 ? -7.853 -16.081 30.183 1.00 83.50 418 ASP A N 1
ATOM 3243 C CA . ASP A 1 418 ? -7.510 -15.082 31.196 1.00 83.50 418 ASP A CA 1
ATOM 3244 C C . ASP A 1 418 ? -8.636 -14.039 31.319 1.00 83.50 418 ASP A C 1
ATOM 3246 O O . ASP A 1 418 ? -8.737 -13.107 30.513 1.00 83.50 418 ASP A O 1
ATOM 3250 N N . ILE A 1 419 ? -9.495 -14.206 32.333 1.00 90.75 419 ILE A N 1
ATOM 3251 C CA . ILE A 1 419 ? -10.648 -13.323 32.568 1.00 90.75 419 ILE A CA 1
ATOM 3252 C C . ILE A 1 419 ? -10.229 -11.880 32.861 1.00 90.75 419 ILE A C 1
ATOM 3254 O O . ILE A 1 419 ? -10.890 -10.942 32.412 1.00 90.75 419 ILE A O 1
ATOM 3258 N N . LYS A 1 420 ? -9.094 -11.684 33.540 1.00 88.94 420 LYS A N 1
ATOM 3259 C CA . LYS A 1 420 ? -8.577 -10.358 33.877 1.00 88.94 420 LYS A CA 1
ATOM 3260 C C . LYS A 1 420 ? -8.185 -9.606 32.617 1.00 88.94 420 LYS A C 1
ATOM 3262 O O . LYS A 1 420 ? -8.607 -8.468 32.418 1.00 88.94 420 LYS A O 1
ATOM 3267 N N . ARG A 1 421 ? -7.433 -10.258 31.725 1.00 86.25 421 ARG A N 1
ATOM 3268 C CA . ARG A 1 421 ? -7.068 -9.676 30.428 1.00 86.25 421 ARG A CA 1
ATOM 3269 C C . ARG A 1 421 ? -8.311 -9.317 29.611 1.00 86.25 421 ARG A C 1
ATOM 3271 O O . ARG A 1 421 ? -8.403 -8.187 29.141 1.00 86.25 421 ARG A O 1
ATOM 3278 N N . LEU A 1 422 ? -9.268 -10.243 29.474 1.00 85.31 422 LEU A N 1
ATOM 3279 C CA . LEU A 1 422 ? -10.502 -10.005 28.708 1.00 85.31 422 LEU A CA 1
ATOM 3280 C C . LEU A 1 422 ? -11.305 -8.817 29.254 1.00 85.31 422 LEU A C 1
ATOM 3282 O O . LEU A 1 422 ? -11.854 -8.039 28.477 1.00 85.31 422 LEU A O 1
ATOM 3286 N N . THR A 1 423 ? -11.336 -8.660 30.576 1.00 90.38 423 THR A N 1
ATOM 3287 C CA . THR A 1 423 ? -12.056 -7.573 31.244 1.00 90.38 423 THR A CA 1
ATOM 3288 C C . THR A 1 423 ? -11.357 -6.227 31.053 1.00 90.38 423 THR A C 1
ATOM 3290 O O . THR A 1 423 ? -12.003 -5.248 30.689 1.00 90.38 423 THR A O 1
ATOM 3293 N N . ILE A 1 424 ? -10.031 -6.171 31.224 1.00 85.88 424 ILE A N 1
ATOM 3294 C CA . ILE A 1 424 ? -9.244 -4.936 31.065 1.00 85.88 424 ILE A CA 1
ATOM 3295 C C . ILE A 1 424 ? -9.246 -4.447 29.609 1.00 85.88 424 ILE A C 1
ATOM 3297 O O . ILE A 1 424 ? -9.355 -3.245 29.365 1.00 85.88 424 ILE A O 1
ATOM 3301 N N . GLU A 1 425 ? -9.128 -5.360 28.642 1.00 83.19 425 GLU A N 1
ATOM 3302 C CA . GLU A 1 425 ? -9.067 -5.031 27.211 1.00 83.19 425 GLU A CA 1
ATOM 3303 C C . GLU A 1 425 ? -10.440 -4.726 26.589 1.00 83.19 425 GLU A C 1
ATOM 3305 O O . GLU A 1 425 ? -10.506 -4.169 25.490 1.00 83.19 425 GLU A O 1
ATOM 3310 N N . ASN A 1 426 ? -11.542 -5.079 27.258 1.00 83.94 426 ASN A N 1
ATOM 3311 C CA . ASN A 1 426 ? -12.885 -4.781 26.775 1.00 83.94 426 ASN A CA 1
ATOM 3312 C C . ASN A 1 426 ? -13.182 -3.281 26.887 1.00 83.94 426 ASN A C 1
ATOM 3314 O O . ASN A 1 426 ? -13.144 -2.718 27.976 1.00 83.94 426 ASN A O 1
ATOM 3318 N N . GLU A 1 427 ? -13.534 -2.644 25.773 1.00 84.38 427 GLU A N 1
ATOM 3319 C CA . GLU A 1 427 ? -13.929 -1.225 25.730 1.00 84.38 427 GLU A CA 1
ATOM 3320 C C . GLU A 1 427 ? -15.437 -1.027 25.520 1.00 84.38 427 GLU A C 1
ATOM 3322 O O . GLU A 1 427 ? -15.919 0.102 25.566 1.00 84.38 427 GLU A O 1
ATOM 3327 N N . ASN A 1 428 ? -16.183 -2.106 25.268 1.00 81.62 428 ASN A N 1
ATOM 3328 C CA . ASN A 1 428 ? -17.635 -2.046 25.119 1.00 81.62 428 ASN A CA 1
ATOM 3329 C C . ASN A 1 428 ? -18.302 -1.923 26.491 1.00 81.62 428 ASN A C 1
ATOM 3331 O O . ASN A 1 428 ? -17.767 -2.413 27.489 1.00 81.62 428 ASN A O 1
ATOM 3335 N N . PHE A 1 429 ? -19.505 -1.352 26.520 1.00 90.75 429 PHE A N 1
ATOM 3336 C CA . PHE A 1 429 ? -20.331 -1.348 27.722 1.00 90.75 429 PHE A CA 1
ATOM 3337 C C . PHE A 1 429 ? -20.567 -2.771 28.245 1.00 90.75 429 PHE A C 1
ATOM 3339 O O . PHE A 1 429 ? -20.259 -3.034 29.403 1.00 90.75 429 PHE A O 1
ATOM 3346 N N . ARG A 1 430 ? -20.988 -3.703 27.374 1.00 92.69 430 ARG A N 1
ATOM 3347 C CA . ARG A 1 430 ? -21.209 -5.121 27.706 1.00 92.69 430 ARG A CA 1
ATOM 3348 C C . ARG A 1 430 ? -20.799 -6.028 26.545 1.00 92.69 430 ARG A C 1
ATOM 3350 O O . ARG 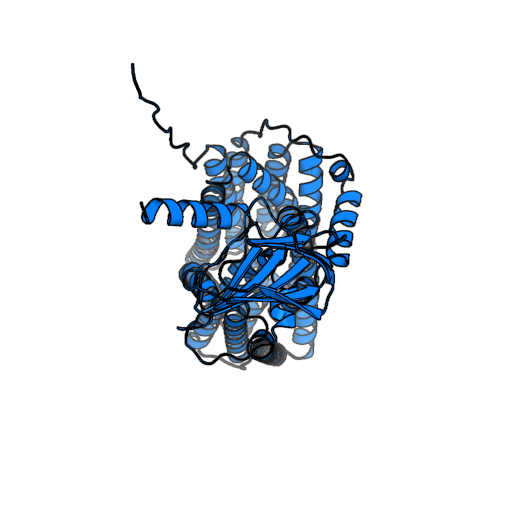A 1 430 ? -21.147 -5.775 25.394 1.00 92.69 430 ARG A O 1
ATOM 3357 N N . THR A 1 431 ? -20.073 -7.103 26.845 1.00 88.88 431 THR A N 1
ATOM 3358 C CA . THR A 1 431 ? -19.709 -8.153 25.882 1.00 88.88 431 THR A CA 1
ATOM 3359 C C . THR A 1 431 ? -19.907 -9.523 26.525 1.00 88.88 431 THR A C 1
ATOM 3361 O O . THR A 1 431 ? -19.222 -9.845 27.497 1.00 88.88 431 THR A O 1
ATOM 3364 N N . ALA A 1 432 ? -20.787 -10.360 25.971 1.00 90.50 432 ALA A N 1
ATOM 3365 C CA . ALA A 1 432 ? -20.877 -11.769 26.349 1.00 90.50 432 ALA A CA 1
ATOM 3366 C C . ALA A 1 432 ? -19.671 -12.542 25.793 1.00 90.50 432 ALA A C 1
ATOM 3368 O O . ALA A 1 432 ? -19.442 -12.576 24.582 1.00 90.50 432 ALA A O 1
ATOM 3369 N N . ILE A 1 433 ? -18.888 -13.166 26.676 1.00 90.56 433 ILE A N 1
ATOM 3370 C CA . ILE A 1 433 ? -17.714 -13.964 26.283 1.00 90.56 433 ILE A CA 1
ATOM 3371 C C . ILE A 1 433 ? -18.007 -15.467 26.285 1.00 90.56 433 ILE A C 1
ATOM 3373 O O . ILE A 1 433 ? -17.327 -16.225 25.590 1.00 90.56 433 ILE A O 1
ATOM 3377 N N . TRP A 1 434 ? -19.029 -15.901 27.029 1.00 92.06 434 TRP A N 1
ATOM 3378 C CA . TRP A 1 434 ? -19.460 -17.295 27.083 1.00 92.06 434 TRP A CA 1
ATOM 3379 C C . TRP A 1 434 ? -20.909 -17.417 27.575 1.00 92.06 434 TRP A C 1
ATOM 3381 O O . TRP A 1 434 ? -21.226 -16.940 28.662 1.00 92.06 434 TRP A O 1
ATOM 3391 N N . THR A 1 435 ? -21.764 -18.108 26.820 1.00 90.81 435 THR A N 1
ATOM 3392 C CA . THR A 1 435 ? -23.159 -18.401 27.188 1.00 90.81 435 THR A CA 1
ATOM 3393 C C . THR A 1 435 ? -23.438 -19.905 27.141 1.00 90.81 435 THR A C 1
ATOM 3395 O O . THR A 1 435 ? -23.449 -20.551 26.086 1.00 90.81 435 THR A O 1
ATOM 3398 N N . GLY A 1 436 ? -23.679 -20.475 28.319 1.00 88.44 436 GLY A N 1
ATOM 3399 C CA . GLY A 1 436 ? -24.014 -21.874 28.542 1.00 88.44 436 GLY A CA 1
ATOM 3400 C C . GLY A 1 436 ? -25.517 -22.155 28.519 1.00 88.44 436 GLY A C 1
ATOM 3401 O O . GLY A 1 436 ? -26.302 -21.481 27.864 1.00 88.44 436 GLY A O 1
ATOM 3402 N N . ARG A 1 437 ? -25.929 -23.230 29.203 1.00 84.50 437 ARG A N 1
ATOM 3403 C CA . ARG A 1 437 ? -27.354 -23.500 29.497 1.00 84.50 437 ARG A CA 1
ATOM 3404 C C . ARG A 1 437 ? -27.800 -22.945 30.848 1.00 84.50 437 ARG A C 1
ATOM 3406 O O . ARG A 1 437 ? -28.985 -22.743 31.052 1.00 84.50 437 ARG A O 1
ATOM 3413 N N . GLN A 1 438 ? -26.860 -22.815 31.775 1.00 88.44 438 GLN A N 1
ATOM 3414 C CA . GLN A 1 438 ? -27.103 -22.515 33.187 1.00 88.44 438 GLN A CA 1
ATOM 3415 C C . GLN A 1 438 ? -26.204 -21.390 33.687 1.00 88.44 438 GLN A C 1
ATOM 3417 O O . GLN A 1 438 ? -26.206 -21.105 34.875 1.00 88.44 438 GLN A O 1
ATOM 3422 N N . LEU A 1 439 ? -25.369 -20.824 32.817 1.00 90.31 439 LEU A N 1
ATOM 3423 C CA . LEU A 1 439 ? -24.405 -19.820 33.219 1.00 90.31 439 LEU A CA 1
ATOM 3424 C C . LEU A 1 439 ? -24.049 -18.949 32.022 1.00 90.31 439 LEU A C 1
ATOM 3426 O O . LEU A 1 439 ? -23.953 -19.449 30.900 1.00 90.31 439 LEU A O 1
ATOM 3430 N N . GLN A 1 440 ? -23.867 -17.659 32.242 1.00 92.62 440 GLN A N 1
ATOM 3431 C CA . GLN A 1 440 ? -23.356 -16.726 31.245 1.00 92.62 440 GLN A CA 1
ATOM 3432 C C . GLN A 1 440 ? -22.281 -15.855 31.880 1.00 92.62 440 GLN A C 1
ATOM 3434 O O . GLN A 1 440 ? -22.402 -15.492 33.042 1.00 92.62 440 GLN A O 1
ATOM 3439 N N . VAL A 1 441 ? -21.235 -15.532 31.119 1.00 94.31 441 VAL A N 1
ATOM 3440 C CA . VAL A 1 441 ? -20.153 -14.643 31.549 1.00 94.31 441 VAL A CA 1
ATOM 3441 C C . VAL A 1 441 ? -20.072 -13.450 30.608 1.00 94.31 441 VAL A C 1
ATOM 3443 O O . VAL A 1 441 ? -19.917 -13.618 29.391 1.00 94.31 441 VAL A O 1
ATOM 3446 N N . THR A 1 442 ? -20.135 -12.249 31.173 1.00 93.50 442 THR A N 1
ATOM 3447 C CA . THR A 1 442 ? -19.997 -10.981 30.453 1.00 93.50 442 THR A CA 1
ATOM 3448 C C . THR A 1 442 ? -18.831 -10.170 31.010 1.00 93.50 442 THR A C 1
ATOM 3450 O O . THR A 1 442 ? -18.483 -10.275 32.182 1.00 93.50 442 THR A O 1
ATOM 3453 N N . VAL A 1 443 ? -18.205 -9.359 30.160 1.00 94.31 443 VAL A N 1
ATOM 3454 C CA . VAL A 1 443 ? -17.214 -8.347 30.552 1.00 94.31 443 VAL A CA 1
ATOM 3455 C C . VAL A 1 443 ? -17.727 -6.966 30.166 1.00 94.31 443 VAL A C 1
ATOM 3457 O O . VAL A 1 443 ? -18.413 -6.816 29.151 1.00 94.31 443 VAL A O 1
ATOM 3460 N N . MET A 1 444 ? -17.410 -5.958 30.972 1.00 94.12 444 MET A N 1
ATOM 3461 C CA . MET A 1 444 ? -17.988 -4.621 30.872 1.00 94.12 444 MET A CA 1
ATOM 3462 C C . MET A 1 444 ? -16.948 -3.528 31.134 1.00 94.12 444 MET A C 1
ATOM 3464 O O . MET A 1 444 ? -15.939 -3.738 31.811 1.00 94.12 444 MET A O 1
ATOM 3468 N N . SER A 1 445 ? -17.197 -2.346 30.570 1.00 94.81 445 SER A N 1
ATOM 3469 C CA . SER A 1 445 ? -16.384 -1.144 30.770 1.00 94.81 445 SER A CA 1
ATOM 3470 C C . SER A 1 445 ? -17.279 0.067 31.001 1.00 94.81 445 SER A C 1
ATOM 3472 O O . SER A 1 445 ? -17.766 0.681 30.050 1.00 94.81 445 SER A O 1
ATOM 3474 N N . ILE A 1 446 ? -17.442 0.449 32.264 1.00 94.69 446 ILE A N 1
ATOM 3475 C CA . ILE A 1 446 ? -18.295 1.565 32.675 1.00 94.69 446 ILE A CA 1
ATOM 3476 C C . ILE A 1 446 ? -17.468 2.849 32.690 1.00 94.69 446 ILE A C 1
ATOM 3478 O O . ILE A 1 446 ? -16.444 2.945 33.372 1.00 94.69 446 ILE A O 1
ATOM 3482 N N . GLN A 1 447 ? -17.878 3.852 31.917 1.00 92.38 447 GLN A N 1
ATOM 3483 C CA . GLN A 1 447 ? -17.172 5.136 31.866 1.00 92.38 447 GLN A CA 1
ATOM 3484 C C . GLN A 1 447 ? -17.278 5.885 33.202 1.00 92.38 447 GLN A C 1
ATOM 3486 O O . GLN A 1 447 ? -18.129 5.578 34.030 1.00 92.38 447 GLN A O 1
ATOM 3491 N N . VAL A 1 448 ? -16.387 6.852 33.433 1.00 90.94 448 VAL A N 1
ATOM 3492 C CA . VAL A 1 448 ? -16.383 7.664 34.665 1.00 90.94 448 VAL A CA 1
ATOM 3493 C C . VAL A 1 448 ? -17.722 8.381 34.832 1.00 90.94 448 VAL A C 1
ATOM 3495 O O . VAL A 1 448 ? -18.163 9.059 33.905 1.00 90.94 448 VAL A O 1
ATOM 3498 N N . GLY A 1 449 ? -18.351 8.233 36.002 1.00 88.00 449 GLY A N 1
ATOM 3499 C CA . GLY A 1 449 ? -19.684 8.768 36.290 1.00 88.00 449 GLY A CA 1
ATOM 3500 C C . GLY A 1 449 ? -20.837 8.016 35.619 1.00 88.00 449 GLY A C 1
ATOM 3501 O O . GLY A 1 449 ? -21.982 8.412 35.797 1.00 88.00 449 GLY A O 1
ATOM 3502 N N . GLY A 1 450 ? -20.551 6.968 34.843 1.00 90.12 450 GLY A N 1
ATOM 3503 C CA . GLY A 1 450 ? -21.557 6.041 34.336 1.00 90.12 450 GLY A CA 1
ATOM 3504 C C . GLY A 1 450 ? -21.890 4.957 35.356 1.00 90.12 450 GLY A C 1
ATOM 3505 O O . GLY A 1 450 ? -21.198 4.792 36.364 1.00 90.12 450 GLY A O 1
ATOM 3506 N N . GLU A 1 451 ? -22.917 4.178 35.053 1.00 92.50 451 GLU A N 1
ATOM 3507 C CA . GLU A 1 451 ? -23.411 3.098 35.901 1.00 92.50 451 GLU A CA 1
ATOM 3508 C C . GLU A 1 451 ? -23.673 1.827 35.090 1.00 92.50 451 GLU A C 1
ATOM 3510 O O . GLU A 1 451 ? -23.674 1.864 33.858 1.00 92.50 451 GLU A O 1
ATOM 3515 N N . VAL A 1 452 ? -23.821 0.696 35.783 1.00 90.12 452 VAL A N 1
ATOM 3516 C CA . VAL A 1 452 ? -24.284 -0.559 35.170 1.00 90.12 452 VAL A CA 1
ATOM 3517 C C . VAL A 1 452 ? -25.755 -0.443 34.778 1.00 90.12 452 VAL A C 1
ATOM 3519 O O . VAL A 1 452 ? -26.111 -0.935 33.717 1.00 90.12 452 VAL A O 1
ATOM 3522 N N . GLY A 1 453 ? -26.551 0.259 35.586 1.00 84.81 453 GLY A N 1
ATOM 3523 C CA . GLY A 1 453 ? -28.001 0.339 35.448 1.00 84.81 453 GLY A CA 1
ATOM 3524 C C . GLY A 1 453 ? -28.672 -0.299 36.658 1.00 84.81 453 GLY A C 1
ATOM 3525 O O . GLY A 1 453 ? -28.133 -1.231 37.257 1.00 84.81 453 GLY A O 1
ATOM 3526 N N . LEU A 1 454 ? -29.820 0.247 37.061 1.00 88.12 454 LEU A N 1
ATOM 3527 C CA . LEU A 1 454 ? -30.612 -0.323 38.144 1.00 88.12 454 LEU A CA 1
ATOM 3528 C C . LEU A 1 454 ? -31.407 -1.517 37.607 1.00 88.12 454 LEU A C 1
ATOM 3530 O O . LEU A 1 454 ? -32.402 -1.340 36.911 1.00 88.12 454 LEU A O 1
ATOM 3534 N N . GLU A 1 455 ? -30.962 -2.724 37.943 1.00 86.81 455 GLU A N 1
ATOM 3535 C CA . GLU A 1 455 ? -31.485 -3.976 37.388 1.00 86.81 455 GLU A CA 1
ATOM 3536 C C . GLU A 1 455 ? -32.027 -4.894 38.501 1.00 86.81 455 GLU A C 1
ATOM 3538 O O . GLU A 1 455 ? -31.607 -4.826 39.661 1.00 86.81 455 GLU A O 1
ATOM 3543 N N . VAL A 1 456 ? -32.956 -5.793 38.158 1.00 89.62 456 VAL A N 1
ATOM 3544 C CA . VAL A 1 456 ? -33.422 -6.875 39.042 1.00 89.62 456 VAL A CA 1
ATOM 3545 C C . VAL A 1 456 ? -33.630 -8.162 38.253 1.00 89.62 456 VAL A C 1
ATOM 3547 O O . VAL A 1 456 ? -34.410 -8.207 37.304 1.00 89.62 456 VAL A O 1
ATOM 3550 N N . HIS A 1 457 ? -33.006 -9.251 38.701 1.00 86.31 457 HIS A N 1
ATOM 3551 C CA . HIS A 1 457 ? -33.205 -10.571 38.102 1.00 86.31 457 HIS A CA 1
ATOM 3552 C C . HIS A 1 457 ? -34.022 -11.452 39.044 1.00 86.31 457 HIS A C 1
ATOM 3554 O O . HIS A 1 457 ? -33.549 -11.879 40.095 1.00 86.31 457 HIS A O 1
ATOM 3560 N N . LYS A 1 458 ? -35.277 -11.744 38.688 1.00 85.25 458 LYS A N 1
ATOM 3561 C CA . LYS A 1 458 ? -36.210 -12.460 39.584 1.00 85.25 458 LYS A CA 1
ATOM 3562 C C . LYS A 1 458 ? -35.785 -13.896 39.902 1.00 85.25 458 LYS A C 1
ATOM 3564 O O . LYS A 1 458 ? -36.111 -14.403 40.968 1.00 85.25 458 LYS A O 1
ATOM 3569 N N . ASN A 1 459 ? -35.090 -14.547 38.970 1.00 85.56 459 ASN A N 1
ATOM 3570 C CA . ASN A 1 459 ? -34.827 -15.989 39.007 1.00 85.56 459 ASN A CA 1
ATOM 3571 C C . ASN A 1 459 ? -33.332 -16.338 38.967 1.00 85.56 459 ASN A C 1
ATOM 3573 O O . ASN A 1 459 ? -32.995 -17.512 38.811 1.00 85.56 459 ASN A O 1
ATOM 3577 N N . ILE A 1 460 ? -32.452 -15.337 39.028 1.00 84.88 460 ILE A N 1
ATOM 3578 C CA . ILE A 1 460 ? -31.027 -15.488 38.733 1.00 84.88 460 ILE A CA 1
ATOM 3579 C C . ILE A 1 460 ? -30.219 -14.793 39.817 1.00 84.88 460 ILE A C 1
ATOM 3581 O O . ILE A 1 460 ? -30.437 -13.616 40.090 1.00 84.88 460 ILE A O 1
ATOM 3585 N N . ASP A 1 461 ? -29.271 -15.521 40.400 1.00 89.50 461 ASP A N 1
ATOM 3586 C CA . ASP A 1 461 ? -28.203 -14.901 41.175 1.00 89.50 461 ASP A CA 1
ATOM 3587 C C . ASP A 1 461 ? -27.132 -14.383 40.215 1.00 89.50 461 ASP A C 1
ATOM 3589 O O . ASP A 1 461 ? -26.790 -15.033 39.217 1.00 89.50 461 ASP A O 1
ATOM 3593 N N . GLN A 1 462 ? -26.560 -13.233 40.546 1.00 93.69 462 GLN A N 1
ATOM 3594 C CA . GLN A 1 462 ? -25.515 -12.617 39.747 1.00 93.69 462 GLN A CA 1
ATOM 3595 C C . GLN A 1 462 ? -24.267 -12.386 40.601 1.00 93.69 462 GLN A C 1
ATOM 3597 O O . GLN A 1 462 ? -24.313 -11.935 41.745 1.00 93.69 462 GLN A O 1
ATOM 3602 N N . PHE A 1 463 ? -23.117 -12.721 40.032 1.00 95.94 463 PHE A N 1
ATOM 3603 C CA . PHE A 1 463 ? -21.810 -12.446 40.606 1.00 95.94 463 PHE A CA 1
ATOM 3604 C C . PHE A 1 463 ? -21.117 -11.393 39.755 1.00 95.94 463 PHE A C 1
ATOM 3606 O O . PHE A 1 463 ? -20.958 -11.608 38.559 1.00 95.94 463 PHE A O 1
ATOM 3613 N N . LEU A 1 464 ? -20.625 -10.311 40.355 1.00 95.75 464 LEU A N 1
ATOM 3614 C CA . LEU A 1 464 ? -19.751 -9.356 39.678 1.00 95.75 464 LEU A CA 1
ATOM 3615 C C . LEU A 1 464 ? -18.396 -9.266 40.372 1.00 95.75 464 LEU A C 1
ATOM 3617 O O . LEU A 1 464 ? -18.284 -9.412 41.590 1.00 95.75 464 LEU A O 1
ATOM 3621 N N . ARG A 1 465 ? -17.352 -8.977 39.598 1.00 97.06 465 ARG A N 1
ATOM 3622 C CA . ARG A 1 465 ? -16.030 -8.648 40.134 1.00 97.06 465 ARG A CA 1
ATOM 3623 C C . ARG A 1 465 ? -15.426 -7.459 39.412 1.00 97.06 465 ARG A C 1
ATOM 3625 O O . ARG A 1 465 ? -15.459 -7.384 38.185 1.00 97.06 465 ARG A O 1
ATOM 3632 N N . ILE A 1 466 ? -14.827 -6.562 40.191 1.00 96.81 466 ILE A N 1
ATOM 3633 C CA . ILE A 1 466 ? -14.075 -5.419 39.674 1.00 96.81 466 ILE A CA 1
ATOM 3634 C C . ILE A 1 466 ? -12.629 -5.848 39.413 1.00 96.81 466 ILE A C 1
ATOM 3636 O O . ILE A 1 466 ? -11.904 -6.204 40.338 1.00 96.81 466 ILE A O 1
ATOM 3640 N N . GLU A 1 467 ? -12.190 -5.788 38.157 1.00 95.81 467 GLU A N 1
ATOM 3641 C CA . GLU A 1 467 ? -10.804 -6.075 37.757 1.00 95.81 467 GLU A CA 1
ATOM 3642 C C . GLU A 1 467 ? -9.931 -4.816 37.730 1.00 95.81 467 GLU A C 1
ATOM 3644 O O . GLU A 1 467 ? -8.723 -4.893 37.963 1.00 95.81 467 GLU A O 1
ATOM 3649 N N . ASP A 1 468 ? -10.520 -3.644 37.468 1.00 93.50 468 ASP A N 1
ATOM 3650 C CA . ASP A 1 468 ? -9.808 -2.369 37.554 1.00 93.50 468 ASP A CA 1
ATOM 3651 C C . ASP A 1 468 ? -10.751 -1.184 37.806 1.00 93.50 468 ASP A C 1
ATOM 3653 O O . ASP A 1 468 ? -11.752 -1.029 37.112 1.00 93.50 468 ASP A O 1
ATOM 3657 N N . GLY A 1 469 ? -10.406 -0.316 38.759 1.00 92.75 469 GLY A N 1
ATOM 3658 C CA . GLY A 1 469 ? -11.199 0.863 39.122 1.00 92.75 469 GLY A CA 1
ATOM 3659 C C . GLY A 1 469 ? -11.902 0.728 40.472 1.00 92.75 469 GLY A C 1
ATOM 3660 O O . GLY A 1 469 ? -11.571 -0.133 41.286 1.00 92.75 469 GLY A O 1
ATOM 3661 N N . GLU A 1 470 ? -12.847 1.627 40.720 1.00 93.62 470 GLU A N 1
ATOM 3662 C CA . GLU A 1 470 ? -13.651 1.663 41.941 1.00 93.62 470 GLU A CA 1
ATOM 3663 C C . GLU A 1 470 ? -15.064 2.159 41.639 1.00 93.62 470 GLU A C 1
ATOM 3665 O O . GLU A 1 470 ? -15.266 2.974 40.736 1.00 93.62 470 GLU A O 1
ATOM 3670 N N . GLY A 1 471 ? -16.037 1.657 42.390 1.00 94.88 471 GLY A N 1
ATOM 3671 C CA . GLY A 1 471 ? -17.433 2.026 42.223 1.00 94.88 471 GLY A CA 1
ATOM 3672 C C . GLY A 1 471 ? -18.242 1.855 43.499 1.00 94.88 471 GLY A C 1
ATOM 3673 O O . GLY A 1 471 ? -17.854 1.117 44.406 1.00 94.88 471 GLY A O 1
ATOM 3674 N N . LEU A 1 472 ? -19.364 2.561 43.557 1.00 96.62 472 LEU A N 1
ATOM 3675 C CA . LEU A 1 472 ? -20.354 2.431 44.615 1.00 96.62 472 LEU A CA 1
ATOM 3676 C C . LEU A 1 472 ? -21.356 1.352 44.212 1.00 96.62 472 LEU A C 1
ATOM 3678 O O . LEU A 1 472 ? -21.957 1.440 43.144 1.00 96.62 472 LEU A O 1
ATOM 3682 N N . VAL A 1 473 ? -21.517 0.342 45.058 1.00 96.81 473 VAL A N 1
ATOM 3683 C CA . VAL A 1 473 ? -22.488 -0.739 44.881 1.00 96.81 473 VAL A CA 1
ATOM 3684 C C . VAL A 1 473 ? -23.710 -0.421 45.721 1.00 96.81 473 VAL A C 1
ATOM 3686 O O . VAL A 1 473 ? -23.570 -0.179 46.920 1.00 96.81 473 VAL A O 1
ATOM 3689 N N . GLN A 1 474 ? -24.886 -0.452 45.107 1.00 96.75 474 GLN A N 1
ATOM 3690 C CA . GLN A 1 474 ? -26.164 -0.237 45.780 1.00 96.75 474 GLN A CA 1
ATOM 3691 C C . GLN A 1 474 ? -27.067 -1.447 45.548 1.00 96.75 474 GLN A C 1
ATOM 3693 O O . GLN A 1 474 ? -27.120 -1.950 44.427 1.00 96.75 474 GLN A O 1
ATOM 3698 N N . MET A 1 475 ? -27.756 -1.933 46.584 1.00 96.94 475 MET A N 1
ATOM 3699 C CA . MET A 1 475 ? -28.719 -3.032 46.469 1.00 96.94 475 MET A CA 1
ATOM 3700 C C . MET A 1 475 ? -29.902 -2.878 47.425 1.00 96.94 475 MET A C 1
ATOM 3702 O O . MET A 1 475 ? -29.772 -2.298 48.504 1.00 96.94 475 MET A O 1
ATOM 3706 N N . GLY A 1 476 ? -31.039 -3.481 47.085 1.00 95.25 476 GLY A N 1
ATOM 3707 C CA . GLY A 1 476 ? -32.159 -3.573 48.013 1.00 95.25 476 GLY A CA 1
ATOM 3708 C C . GLY A 1 476 ? -33.402 -4.278 47.470 1.00 95.25 476 GLY A C 1
ATOM 3709 O O . GLY A 1 476 ? -33.421 -4.744 46.330 1.00 95.25 476 GLY A O 1
ATOM 3710 N N . PRO A 1 477 ? -34.448 -4.417 48.303 1.00 91.75 477 PRO A N 1
ATOM 3711 C CA . PRO A 1 477 ? -35.641 -5.192 47.964 1.00 91.75 477 PRO A CA 1
ATOM 3712 C C . PRO A 1 477 ? -36.588 -4.491 46.978 1.00 91.75 477 PRO A C 1
ATOM 3714 O O . PRO A 1 477 ? -37.503 -5.139 46.468 1.00 91.75 477 PRO A O 1
ATOM 3717 N N . ARG A 1 478 ? -36.437 -3.178 46.749 1.00 90.44 478 ARG A N 1
ATOM 3718 C CA . ARG A 1 478 ? -37.277 -2.381 45.837 1.00 90.44 478 ARG A CA 1
ATOM 3719 C C . ARG A 1 478 ? -36.445 -1.312 45.138 1.00 90.44 478 ARG A C 1
ATOM 3721 O O . ARG A 1 478 ? -35.413 -0.902 45.655 1.00 90.44 478 ARG A O 1
ATOM 3728 N N . GLU A 1 479 ? -36.943 -0.834 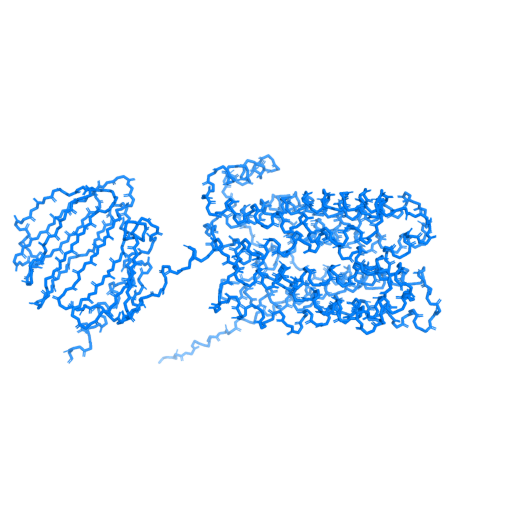44.004 1.00 88.44 479 GLU A N 1
ATOM 3729 C CA . GLU A 1 479 ? -36.318 0.226 43.203 1.00 88.44 479 GLU A CA 1
ATOM 3730 C C . GLU A 1 479 ? -36.087 1.523 44.002 1.00 88.44 479 GLU A C 1
ATOM 3732 O O . GLU A 1 479 ? -35.070 2.189 43.837 1.00 88.44 479 GLU A O 1
ATOM 3737 N N . ASP A 1 480 ? -37.005 1.855 44.915 1.00 89.88 480 ASP A N 1
ATOM 3738 C CA . ASP A 1 480 ? -36.967 3.039 45.778 1.00 89.88 480 ASP A CA 1
ATOM 3739 C C . ASP A 1 480 ? -36.327 2.794 47.159 1.00 89.88 480 ASP A C 1
ATOM 3741 O O . ASP A 1 480 ? -36.234 3.717 47.970 1.00 89.88 480 ASP A O 1
ATOM 3745 N N . ASP A 1 481 ? -35.869 1.569 47.433 1.00 90.06 481 ASP A N 1
ATOM 3746 C CA . ASP A 1 481 ? -35.291 1.149 48.713 1.00 90.06 481 ASP A CA 1
ATOM 3747 C C . ASP A 1 481 ? -33.990 0.364 48.491 1.00 90.06 481 ASP A C 1
ATOM 3749 O O . ASP A 1 481 ? -33.961 -0.865 48.570 1.00 90.06 481 ASP A O 1
ATOM 3753 N N . LEU A 1 482 ? -32.898 1.089 48.225 1.00 92.69 482 LEU A N 1
ATOM 3754 C CA . LEU A 1 482 ? -31.536 0.551 48.093 1.00 92.69 482 LEU A CA 1
ATOM 3755 C C . LEU A 1 482 ? -30.772 0.631 49.422 1.00 92.69 482 LEU A C 1
ATOM 3757 O O . LEU A 1 482 ? -29.747 1.295 49.545 1.00 92.69 482 LEU A O 1
ATOM 3761 N N . SER A 1 483 ? -31.311 -0.024 50.450 1.00 91.56 483 SER A N 1
ATOM 3762 C CA . SER A 1 483 ? -30.790 0.015 51.827 1.00 91.56 483 SER A CA 1
ATOM 3763 C C . SER A 1 483 ? -29.344 -0.474 52.019 1.00 91.56 483 SER A C 1
ATOM 3765 O O . SER A 1 483 ? -28.743 -0.194 53.061 1.00 91.56 483 SER A O 1
ATOM 3767 N N . PHE A 1 484 ? -28.770 -1.199 51.056 1.00 96.12 484 PHE A N 1
ATOM 3768 C CA . PHE A 1 484 ? -27.371 -1.619 51.072 1.00 96.12 484 PHE A CA 1
ATOM 3769 C C . PHE A 1 484 ? -26.535 -0.724 50.155 1.00 96.12 484 PHE A C 1
ATOM 3771 O O . PHE A 1 484 ? -26.734 -0.735 48.945 1.00 96.12 484 PHE A O 1
ATOM 3778 N N . GLU A 1 485 ? -25.549 -0.020 50.714 1.00 96.06 485 GLU A N 1
ATOM 3779 C CA . GLU A 1 485 ? -24.562 0.747 49.951 1.00 96.06 485 GLU A CA 1
ATOM 3780 C C . GLU A 1 485 ? -23.145 0.422 50.425 1.00 96.06 485 GLU A C 1
ATOM 3782 O O . GLU A 1 485 ? -22.843 0.491 51.620 1.00 96.06 485 GLU A O 1
ATOM 3787 N N . GLN A 1 486 ? -22.252 0.086 49.495 1.00 97.00 486 GLN A N 1
ATOM 3788 C CA . GLN A 1 486 ? -20.864 -0.218 49.825 1.00 97.00 486 GLN A CA 1
ATOM 3789 C C . GLN A 1 486 ? -19.909 0.187 48.702 1.00 97.00 486 GLN A C 1
ATOM 3791 O O . GLN A 1 486 ? -20.142 -0.091 47.527 1.00 97.00 486 GLN A O 1
ATOM 3796 N N . GLN A 1 487 ? -18.783 0.802 49.071 1.00 96.25 487 GLN A N 1
ATOM 3797 C CA . GLN A 1 487 ? -17.700 1.060 48.127 1.00 96.25 487 GLN A CA 1
ATOM 3798 C C . GLN A 1 487 ? -16.981 -0.250 47.782 1.00 96.25 487 GLN A C 1
ATOM 3800 O O . GLN A 1 487 ? -16.560 -0.995 48.671 1.00 96.25 487 GLN A O 1
ATOM 3805 N N . ALA A 1 488 ? -16.802 -0.502 46.490 1.00 95.88 488 ALA A N 1
ATOM 3806 C CA . ALA A 1 488 ? -16.047 -1.625 45.964 1.00 95.88 488 ALA A CA 1
ATOM 3807 C C . ALA A 1 488 ? -14.865 -1.123 45.123 1.00 95.88 488 ALA A C 1
ATOM 3809 O O . ALA A 1 488 ? -14.945 -0.120 44.410 1.00 95.88 488 ALA A O 1
ATOM 3810 N N . HIS A 1 489 ? -13.750 -1.839 45.207 1.00 95.00 489 HIS A N 1
ATOM 3811 C CA . HIS A 1 489 ? -12.501 -1.527 44.510 1.00 95.00 489 HIS A CA 1
ATOM 3812 C C . HIS A 1 489 ? -12.022 -2.738 43.704 1.00 95.00 489 HIS A C 1
ATOM 3814 O O . HIS A 1 489 ? -12.630 -3.809 43.767 1.00 95.00 489 HIS A O 1
ATOM 3820 N N . THR A 1 490 ? -10.910 -2.600 42.983 1.00 92.81 490 THR A N 1
ATOM 3821 C CA . THR A 1 490 ? -10.208 -3.727 42.353 1.00 92.81 490 THR A CA 1
ATOM 3822 C C . THR A 1 490 ? -10.135 -4.950 43.275 1.00 92.81 490 THR A C 1
ATOM 3824 O O . THR A 1 490 ? -9.836 -4.829 44.461 1.00 92.81 490 THR A O 1
ATOM 3827 N N . ASP A 1 491 ? -10.414 -6.121 42.705 1.00 92.75 491 ASP A N 1
ATOM 3828 C CA . ASP A 1 491 ? -10.504 -7.429 43.361 1.00 92.75 491 ASP A CA 1
ATOM 3829 C C . ASP A 1 491 ? -11.690 -7.623 44.324 1.00 92.75 491 ASP A C 1
ATOM 3831 O O . ASP A 1 491 ? -11.811 -8.683 44.940 1.00 92.75 491 ASP A O 1
ATOM 3835 N N . SER A 1 492 ? -12.620 -6.666 44.404 1.00 96.44 492 SER A N 1
ATOM 3836 C CA . SER A 1 492 ? -13.878 -6.856 45.139 1.00 96.44 492 SER A CA 1
ATOM 3837 C C . SER A 1 492 ? -14.823 -7.781 44.375 1.00 96.44 492 SER A C 1
ATOM 3839 O O . SER A 1 492 ? -15.034 -7.609 43.172 1.00 96.44 492 SER A O 1
ATOM 3841 N N . ALA A 1 493 ? -15.415 -8.734 45.095 1.00 95.81 493 ALA A N 1
ATOM 3842 C CA . ALA A 1 493 ? -16.504 -9.580 44.624 1.00 95.81 493 ALA A CA 1
ATOM 3843 C C . ALA A 1 493 ? -17.841 -9.053 45.151 1.00 95.81 493 ALA A C 1
ATOM 3845 O O . ALA A 1 493 ? -17.940 -8.639 46.305 1.00 95.81 493 ALA A O 1
ATOM 3846 N N . ILE A 1 494 ? -18.853 -9.085 44.296 1.00 96.56 494 ILE A N 1
ATOM 3847 C CA . ILE A 1 494 ? -20.191 -8.567 44.545 1.00 96.56 494 ILE A CA 1
ATOM 3848 C C . ILE A 1 494 ? -21.161 -9.706 44.246 1.00 96.56 494 ILE A C 1
ATOM 3850 O O . ILE A 1 494 ? -21.176 -10.236 43.137 1.00 96.56 494 ILE A O 1
ATOM 3854 N N . MET A 1 495 ? -21.941 -10.107 45.245 1.00 96.44 495 MET A N 1
ATOM 3855 C CA . MET A 1 495 ? -22.946 -11.160 45.120 1.00 96.44 495 MET A CA 1
ATOM 3856 C C . MET A 1 495 ? -24.319 -10.505 45.187 1.00 96.44 495 MET A C 1
ATOM 3858 O O . MET A 1 495 ? -24.676 -9.955 46.226 1.00 96.44 495 MET A O 1
ATOM 3862 N N . VAL A 1 496 ? -25.061 -10.558 44.086 1.00 94.81 496 VAL A N 1
ATOM 3863 C CA . VAL A 1 496 ? -26.421 -10.033 43.968 1.00 94.81 496 VAL A CA 1
ATOM 3864 C C . VAL A 1 496 ? -27.389 -11.216 44.046 1.00 94.81 496 VAL A C 1
ATOM 3866 O O . VAL A 1 496 ? -27.408 -12.043 43.131 1.00 94.81 496 VAL A O 1
ATOM 3869 N N . PRO A 1 497 ? -28.172 -11.338 45.132 1.00 93.31 497 PRO A N 1
ATOM 3870 C CA . PRO A 1 497 ? -29.188 -12.376 45.243 1.00 93.31 497 PRO A CA 1
ATOM 3871 C C . PRO A 1 497 ? -30.331 -12.165 44.246 1.00 93.31 497 PRO A C 1
ATOM 3873 O O . PRO A 1 497 ? -30.730 -11.027 43.986 1.00 93.31 497 PRO A O 1
ATOM 3876 N N . ALA A 1 498 ? -30.923 -13.257 43.766 1.00 91.38 498 ALA A N 1
ATOM 3877 C CA . ALA A 1 498 ? -32.133 -13.205 42.953 1.00 91.38 498 ALA A CA 1
ATOM 3878 C C . ALA A 1 498 ? -33.245 -12.378 43.633 1.00 91.38 498 ALA A C 1
ATOM 3880 O O . ALA A 1 498 ? -33.527 -12.521 44.825 1.00 91.38 498 ALA A O 1
ATOM 3881 N N . GLY A 1 499 ? -33.897 -11.515 42.854 1.00 90.75 499 GLY A N 1
ATOM 3882 C CA . GLY A 1 499 ? -34.973 -10.631 43.306 1.00 90.75 499 GLY A CA 1
ATOM 3883 C C . GLY A 1 499 ? -34.519 -9.344 44.001 1.00 90.75 499 GLY A C 1
ATOM 3884 O O . GLY A 1 499 ? -35.381 -8.571 44.414 1.00 90.75 499 GLY A O 1
ATOM 3885 N N . MET A 1 500 ? -33.212 -9.088 44.121 1.00 92.56 500 MET A N 1
ATOM 3886 C CA . MET A 1 500 ? -32.689 -7.812 44.619 1.00 92.56 500 MET A CA 1
ATOM 3887 C C . MET A 1 500 ? -32.471 -6.831 43.467 1.00 92.56 500 MET A C 1
ATOM 3889 O O . MET A 1 500 ? -31.854 -7.169 42.455 1.00 92.56 500 MET A O 1
ATOM 3893 N N . PHE A 1 501 ? -32.946 -5.602 43.652 1.00 94.00 501 PHE A N 1
ATOM 3894 C CA . PHE A 1 501 ? -32.528 -4.479 42.827 1.00 94.00 501 PHE A CA 1
ATOM 3895 C C . PHE A 1 501 ? -31.067 -4.176 43.127 1.00 94.00 501 PHE A C 1
ATOM 3897 O O . PHE A 1 501 ? -30.661 -4.214 44.292 1.00 94.00 501 PHE A O 1
ATOM 3904 N N . HIS A 1 502 ? -30.277 -3.891 42.097 1.00 94.25 502 HIS A N 1
ATOM 3905 C CA . HIS A 1 502 ? -28.862 -3.587 42.250 1.00 94.25 502 HIS A CA 1
ATOM 3906 C C . HIS A 1 502 ? -28.370 -2.608 41.185 1.00 94.25 502 HIS A C 1
ATOM 3908 O O . HIS A 1 502 ? -28.885 -2.578 40.073 1.00 94.25 502 HIS A O 1
ATOM 3914 N N . ASN A 1 503 ? -27.358 -1.817 41.536 1.00 93.81 503 ASN A N 1
ATOM 3915 C CA . ASN A 1 503 ? -26.647 -0.938 40.616 1.00 93.81 503 ASN A CA 1
ATOM 3916 C C . ASN A 1 503 ? -25.177 -0.805 41.045 1.00 93.81 503 ASN A C 1
ATOM 3918 O O . ASN A 1 503 ? -24.832 -0.960 42.221 1.00 93.81 503 ASN A O 1
ATOM 3922 N N . ILE A 1 504 ? -24.304 -0.500 40.086 1.00 94.88 504 ILE A N 1
ATOM 3923 C CA . ILE A 1 504 ? -22.903 -0.162 40.336 1.00 94.88 504 ILE A CA 1
ATOM 3924 C C . ILE A 1 504 ? -22.565 1.120 39.592 1.00 94.88 504 ILE A C 1
ATOM 3926 O O . ILE A 1 504 ? -22.591 1.163 38.363 1.00 94.88 504 ILE A O 1
ATOM 3930 N N . ILE A 1 505 ? -22.165 2.140 40.342 1.00 95.06 505 ILE A N 1
ATOM 3931 C CA . ILE A 1 505 ? -21.840 3.464 39.816 1.00 95.06 505 ILE A CA 1
ATOM 3932 C C . ILE A 1 505 ? -20.324 3.642 39.827 1.00 95.06 505 ILE A C 1
ATOM 3934 O O . ILE A 1 505 ? -19.677 3.468 40.860 1.00 95.06 505 ILE A O 1
ATOM 3938 N N . ASN A 1 506 ? -19.733 4.022 38.695 1.00 94.31 506 ASN A N 1
ATOM 3939 C CA . ASN A 1 506 ? -18.309 4.329 38.626 1.00 94.31 506 ASN A CA 1
ATOM 3940 C C . ASN A 1 506 ? -18.019 5.696 39.262 1.00 94.31 506 ASN A C 1
ATOM 3942 O O . ASN A 1 506 ? -18.192 6.744 38.635 1.00 94.31 506 ASN A O 1
ATOM 3946 N N . THR A 1 507 ? -17.514 5.673 40.493 1.00 92.75 507 THR A N 1
ATOM 3947 C CA . THR A 1 507 ? -17.141 6.865 41.268 1.00 92.75 507 THR A CA 1
ATOM 3948 C C . THR A 1 507 ? -15.669 7.262 41.109 1.00 92.75 507 THR A C 1
ATOM 3950 O O . THR A 1 507 ? -15.228 8.229 41.728 1.00 92.75 507 THR A O 1
ATOM 3953 N N . GLY A 1 508 ? -14.887 6.510 40.327 1.00 90.75 508 GLY A N 1
ATOM 3954 C CA . GLY A 1 508 ? -13.446 6.702 40.171 1.00 90.75 508 GLY A CA 1
ATOM 3955 C C . GLY A 1 508 ? -13.048 7.742 39.116 1.00 90.75 508 GLY A C 1
ATOM 3956 O O . GLY A 1 508 ? -13.865 8.446 38.532 1.00 90.75 508 GLY A O 1
ATOM 3957 N N . SER A 1 509 ? -11.743 7.825 38.829 1.00 88.19 509 SER A N 1
ATOM 3958 C CA . SER A 1 509 ? -11.161 8.749 37.828 1.00 88.19 509 SER A CA 1
ATOM 3959 C C . SER A 1 509 ? -10.823 8.100 36.478 1.00 88.19 509 SER A C 1
ATOM 3961 O O . SER A 1 509 ? -10.287 8.753 35.579 1.00 88.19 509 SER A O 1
ATOM 3963 N N . LYS A 1 510 ? -11.124 6.809 36.321 1.00 85.00 510 LYS A N 1
ATOM 3964 C CA . LYS A 1 510 ? -10.886 6.018 35.107 1.00 85.00 510 LYS A CA 1
ATOM 3965 C C . LYS A 1 510 ? -12.063 5.070 34.845 1.00 85.00 510 LYS A C 1
ATOM 3967 O O . LYS A 1 510 ? -12.859 4.849 35.757 1.00 85.00 510 LYS A O 1
ATOM 3972 N N . PRO A 1 511 ? -12.196 4.508 33.630 1.00 90.50 511 PRO A N 1
ATOM 3973 C CA . PRO A 1 511 ? -13.227 3.513 33.360 1.00 90.50 511 PRO A CA 1
ATOM 3974 C C . PRO A 1 511 ? -13.130 2.323 34.322 1.00 90.50 511 PRO A C 1
ATOM 3976 O O . PRO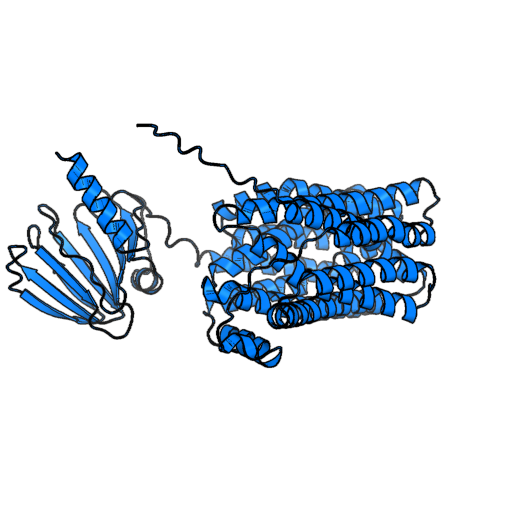 A 1 511 ? -12.037 1.805 34.556 1.00 90.50 511 PRO A O 1
ATOM 3979 N N . LEU A 1 512 ? -14.273 1.912 34.858 1.00 92.81 512 LEU A N 1
ATOM 3980 C CA . LEU A 1 512 ? -14.425 0.773 35.748 1.00 92.81 512 LEU A CA 1
ATOM 3981 C C . LEU A 1 512 ? -14.561 -0.495 34.895 1.00 92.81 512 LEU A C 1
ATOM 3983 O O . LEU A 1 512 ? -15.466 -0.604 34.066 1.00 92.81 512 LEU A O 1
ATOM 3987 N N . LYS A 1 513 ? -13.632 -1.433 35.074 1.00 95.06 513 LYS A N 1
ATOM 3988 C CA . LYS A 1 513 ? -13.557 -2.705 34.350 1.00 95.06 513 LYS A CA 1
ATOM 3989 C C . LYS A 1 513 ? -14.104 -3.811 35.245 1.00 95.06 513 LYS A C 1
ATOM 3991 O O . LYS A 1 513 ? -13.507 -4.114 36.280 1.00 95.06 513 LYS A O 1
ATOM 3996 N N . ILE A 1 514 ? -15.228 -4.402 34.848 1.00 95.56 514 ILE A N 1
ATOM 3997 C CA . ILE A 1 514 ? -15.921 -5.439 35.625 1.00 95.56 514 ILE A CA 1
ATOM 3998 C C . ILE A 1 514 ? -16.275 -6.631 34.743 1.00 95.56 514 ILE A C 1
ATOM 4000 O O . ILE A 1 514 ? -16.463 -6.478 33.536 1.00 95.56 514 ILE A O 1
ATOM 4004 N N . TYR A 1 515 ? -16.405 -7.809 35.341 1.00 94.31 515 TYR A N 1
ATOM 4005 C CA . TYR A 1 515 ? -17.065 -8.941 34.699 1.00 94.31 515 TYR A CA 1
ATOM 4006 C C . TYR A 1 515 ? -18.216 -9.436 35.565 1.00 94.31 515 TYR A C 1
ATOM 4008 O O . TYR A 1 515 ? -18.163 -9.319 36.791 1.00 94.31 515 TYR A O 1
ATOM 4016 N N . SER A 1 516 ? -19.239 -9.985 34.916 1.00 93.44 516 SER A N 1
ATOM 4017 C CA . SER A 1 516 ? -20.427 -10.536 35.558 1.00 93.44 516 SER A CA 1
ATOM 4018 C C . SER A 1 516 ? -20.634 -11.997 35.158 1.00 93.44 516 SER A C 1
ATOM 4020 O O . SER A 1 516 ? -20.330 -12.398 34.031 1.00 93.44 516 SER A O 1
ATOM 4022 N N . ILE A 1 517 ? -21.108 -12.807 36.100 1.00 93.81 517 ILE A N 1
ATOM 4023 C CA . ILE A 1 517 ? -21.518 -14.194 35.915 1.00 93.81 517 ILE A CA 1
ATOM 4024 C C . ILE A 1 517 ? -22.978 -14.304 36.345 1.00 93.81 517 ILE A C 1
ATOM 4026 O O . ILE A 1 517 ? -23.300 -14.085 37.510 1.00 93.81 517 ILE A O 1
ATOM 4030 N N . TYR A 1 518 ? -23.829 -14.703 35.412 1.00 90.06 518 TYR A N 1
ATOM 4031 C CA . TYR A 1 518 ? -25.248 -14.967 35.631 1.00 90.06 518 TYR A CA 1
ATOM 4032 C C . TYR A 1 518 ? -25.465 -16.474 35.718 1.00 90.06 518 TYR A C 1
ATOM 4034 O O . TYR A 1 518 ? -24.845 -17.207 34.941 1.00 90.06 518 TYR A O 1
ATOM 4042 N N . ALA A 1 519 ? -26.331 -16.947 36.616 1.00 86.38 519 ALA A N 1
ATOM 4043 C CA . ALA A 1 519 ? -26.740 -18.352 36.663 1.00 86.38 519 ALA A CA 1
ATOM 4044 C C . ALA A 1 519 ? -28.241 -18.523 37.002 1.00 86.38 519 ALA A C 1
ATOM 4046 O O . ALA A 1 519 ? -28.595 -18.384 38.175 1.00 86.38 519 ALA A O 1
ATOM 4047 N N . PRO A 1 520 ? -29.136 -18.870 36.039 1.00 84.56 520 PRO A N 1
ATOM 4048 C CA . PRO A 1 520 ? -28.908 -19.197 34.620 1.00 84.56 520 PRO A CA 1
ATOM 4049 C C . PRO A 1 520 ? -28.457 -18.031 33.715 1.00 84.56 520 PRO A C 1
ATOM 4051 O O . PRO A 1 520 ? -28.144 -16.948 34.184 1.00 84.56 520 PRO A O 1
ATOM 4054 N N . SER A 1 521 ? -28.320 -18.290 32.408 1.00 82.94 521 SER A N 1
ATOM 4055 C CA . SER A 1 521 ? -27.972 -17.266 31.409 1.00 82.94 521 SER A CA 1
ATOM 4056 C C . SER A 1 521 ? -29.086 -16.222 31.271 1.00 82.94 521 SER A C 1
ATOM 4058 O O . SER A 1 521 ? -30.242 -16.628 31.185 1.00 82.94 521 SER A O 1
ATOM 4060 N N . GLU A 1 522 ? -28.724 -14.938 31.184 1.00 85.62 522 GLU A N 1
ATOM 4061 C CA . GLU A 1 522 ? -29.679 -13.818 31.127 1.00 85.62 522 GLU A CA 1
ATOM 4062 C C . GLU A 1 522 ? -29.865 -13.285 29.699 1.00 85.62 522 GLU A C 1
ATOM 4064 O O . GLU A 1 522 ? -30.963 -13.324 29.159 1.00 85.62 522 GLU A O 1
ATOM 4069 N N . HIS A 1 523 ? -28.789 -12.859 29.032 1.00 85.88 523 HIS A N 1
ATOM 4070 C CA . HIS A 1 523 ? -28.888 -12.215 27.718 1.00 85.88 523 HIS A CA 1
ATOM 4071 C C . HIS A 1 523 ? -28.811 -13.207 26.547 1.00 85.88 523 HIS A C 1
ATOM 4073 O O . HIS A 1 523 ? -28.182 -14.272 26.675 1.00 85.88 523 HIS A O 1
ATOM 4079 N N . PRO A 1 524 ? -29.329 -12.843 25.356 1.00 85.38 524 PRO A N 1
ATOM 4080 C CA . PRO A 1 524 ? -29.176 -13.637 24.143 1.00 85.38 524 PRO A CA 1
ATOM 4081 C C . PRO A 1 524 ? -27.717 -14.013 23.829 1.00 85.38 524 PRO A C 1
ATOM 4083 O O . PRO A 1 524 ? -26.758 -13.288 24.114 1.00 85.38 524 PRO A O 1
ATOM 4086 N N . TYR A 1 525 ? -27.529 -15.170 23.191 1.00 81.06 525 TYR A N 1
ATOM 4087 C CA . TYR A 1 525 ? -26.205 -15.629 22.761 1.00 81.06 525 TYR A CA 1
ATOM 4088 C C . TYR A 1 525 ? -25.547 -14.620 21.806 1.00 81.06 525 TYR A C 1
ATOM 4090 O O . TYR A 1 525 ? -26.130 -14.251 20.785 1.00 81.06 525 TYR A O 1
ATOM 4098 N N . GLY A 1 526 ? -24.299 -14.239 22.097 1.00 80.75 526 GLY A N 1
ATOM 4099 C CA . GLY A 1 526 ? -23.543 -13.293 21.271 1.00 80.75 526 GLY A CA 1
ATOM 4100 C C . GLY A 1 526 ? -23.846 -11.811 21.519 1.00 80.75 526 GLY A C 1
ATOM 4101 O O . GLY A 1 526 ? -23.461 -10.989 20.687 1.00 80.75 526 GLY A O 1
ATOM 4102 N N . THR A 1 527 ? -24.499 -11.467 22.633 1.00 85.94 527 THR A N 1
ATOM 4103 C CA . THR A 1 527 ? -24.809 -10.077 23.012 1.00 85.94 527 THR A CA 1
ATOM 4104 C C . THR A 1 527 ? -23.551 -9.204 23.105 1.00 85.94 527 THR A C 1
ATOM 4106 O O . THR A 1 527 ? -22.579 -9.546 23.788 1.00 85.94 527 THR A O 1
ATOM 4109 N N . VAL A 1 528 ? -23.579 -8.054 22.419 1.00 84.94 528 VAL A N 1
ATOM 4110 C CA . VAL A 1 528 ? -22.545 -7.011 22.480 1.00 84.94 528 VAL A CA 1
ATOM 4111 C C . VAL A 1 528 ? -23.203 -5.633 22.427 1.00 84.94 528 VAL A C 1
ATOM 4113 O O . VAL A 1 528 ? -23.650 -5.196 21.365 1.00 84.94 528 VAL A O 1
ATOM 4116 N N . HIS A 1 529 ? -23.163 -4.911 23.543 1.00 86.44 529 HIS A N 1
ATOM 4117 C CA . HIS A 1 529 ? -23.626 -3.527 23.649 1.00 86.44 529 HIS A CA 1
ATOM 4118 C C . HIS A 1 529 ? -22.427 -2.592 23.645 1.00 86.44 529 HIS A C 1
ATOM 4120 O O . HIS A 1 529 ? -21.566 -2.658 24.527 1.00 86.44 529 HIS A O 1
ATOM 4126 N N . LYS A 1 530 ? -22.328 -1.715 22.641 1.00 83.12 530 LYS A N 1
ATOM 4127 C CA . LYS A 1 530 ? -21.189 -0.788 22.549 1.00 83.12 530 LYS A CA 1
ATOM 4128 C C . LYS A 1 530 ? -21.345 0.370 23.521 1.00 83.12 530 LYS A C 1
ATOM 4130 O O . LYS A 1 530 ? -20.343 0.838 24.056 1.00 83.12 530 LYS A O 1
ATOM 4135 N N . THR A 1 531 ? -22.578 0.814 23.735 1.00 86.69 531 THR A N 1
ATOM 4136 C CA . THR A 1 531 ? -22.944 1.905 24.645 1.00 86.69 531 THR A CA 1
ATOM 4137 C C . THR A 1 531 ? -24.006 1.446 25.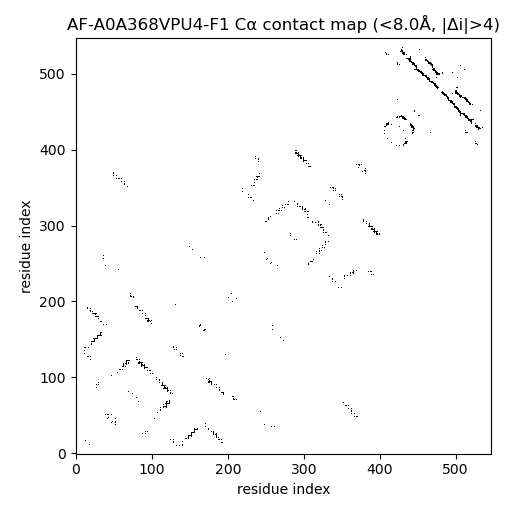640 1.00 86.69 531 THR A C 1
ATOM 4139 O O . THR A 1 531 ? -24.714 0.488 25.349 1.00 86.69 531 THR A O 1
ATOM 4142 N N . ALA A 1 532 ? -24.156 2.160 26.760 1.00 85.62 532 ALA A N 1
ATOM 4143 C CA . ALA A 1 532 ? -25.262 1.942 27.699 1.00 85.62 532 ALA A CA 1
ATOM 4144 C C . ALA A 1 532 ? -26.622 2.039 26.982 1.00 85.62 532 ALA A C 1
ATOM 4146 O O . ALA A 1 532 ? -27.380 1.083 26.998 1.00 85.62 532 ALA A O 1
ATOM 4147 N N . ASP A 1 533 ? -26.819 3.067 26.144 1.00 86.06 533 ASP A N 1
ATOM 4148 C CA . ASP A 1 533 ? -28.043 3.212 25.344 1.00 86.06 533 ASP A CA 1
ATOM 4149 C C . ASP A 1 533 ? -28.361 2.016 24.420 1.00 86.06 533 ASP A C 1
ATOM 4151 O O . ASP A 1 533 ? -29.490 1.896 23.946 1.00 86.06 533 ASP A O 1
ATOM 4155 N N . ASP A 1 534 ? -27.364 1.200 24.038 1.00 82.38 534 ASP A N 1
ATOM 4156 C CA . ASP A 1 534 ? -27.630 -0.008 23.242 1.00 82.38 534 ASP A CA 1
ATOM 4157 C C . ASP A 1 534 ? -28.304 -1.076 24.110 1.00 82.38 534 ASP A C 1
ATOM 4159 O O . ASP A 1 534 ? -29.214 -1.737 23.620 1.00 82.38 534 ASP A O 1
ATOM 4163 N N . ALA A 1 535 ? -27.864 -1.208 25.366 1.00 84.25 535 ALA A N 1
ATOM 4164 C CA . ALA A 1 535 ? -28.430 -2.128 26.345 1.00 84.25 535 ALA A CA 1
ATOM 4165 C C . ALA A 1 535 ? -29.846 -1.691 26.746 1.00 84.25 535 ALA A C 1
ATOM 4167 O O . ALA A 1 535 ? -30.777 -2.474 26.585 1.00 84.25 535 ALA A O 1
ATOM 4168 N N . ASP A 1 536 ? -30.035 -0.415 27.107 1.00 84.12 536 ASP A N 1
ATOM 4169 C CA . ASP A 1 536 ? -31.343 0.128 27.515 1.00 84.12 536 ASP A CA 1
ATOM 4170 C C . ASP A 1 536 ? -32.423 -0.080 26.439 1.00 84.12 536 ASP A C 1
ATOM 4172 O O . ASP A 1 536 ? -33.591 -0.347 26.723 1.00 84.12 536 ASP A O 1
ATOM 4176 N N . ARG A 1 537 ? -32.043 0.057 25.160 1.00 84.25 537 ARG A N 1
ATOM 4177 C CA . ARG A 1 537 ? -32.956 -0.160 24.028 1.00 84.25 537 ARG A CA 1
ATOM 4178 C C . ARG A 1 537 ? -33.376 -1.617 23.875 1.00 84.25 537 ARG A C 1
ATOM 4180 O O . ARG A 1 537 ? -34.478 -1.852 23.384 1.00 84.25 537 ARG A O 1
ATOM 4187 N N . GLU A 1 538 ? -32.491 -2.556 24.191 1.00 81.31 538 GLU A N 1
ATOM 4188 C CA . GLU A 1 538 ? -32.772 -3.989 24.097 1.00 81.31 538 GLU A CA 1
ATOM 4189 C C . GLU A 1 538 ? -33.655 -4.437 25.262 1.00 81.31 538 GLU A C 1
ATOM 4191 O O . GLU A 1 538 ? -34.687 -5.050 25.016 1.00 81.31 538 GLU A O 1
ATOM 4196 N N . GLU A 1 539 ? -33.351 -4.008 26.489 1.00 78.00 539 GLU A N 1
ATOM 4197 C CA . GLU A 1 539 ? -34.200 -4.274 27.661 1.00 78.00 539 GLU A CA 1
ATOM 4198 C C . GLU A 1 539 ? -35.616 -3.711 27.491 1.00 78.00 539 GLU A C 1
ATOM 4200 O O . GLU A 1 539 ? -36.606 -4.390 27.764 1.00 78.00 539 GLU A O 1
ATOM 4205 N N . LEU A 1 540 ? -35.743 -2.491 26.956 1.00 76.38 540 LEU A N 1
ATOM 4206 C CA . LEU A 1 540 ? -37.053 -1.920 26.646 1.00 76.38 540 LEU A CA 1
ATOM 4207 C C . LEU A 1 540 ? -37.801 -2.724 25.571 1.00 76.38 540 LEU A C 1
ATOM 4209 O O . LEU A 1 540 ? -39.028 -2.770 25.593 1.00 76.38 540 LEU A O 1
ATOM 4213 N N . ALA A 1 541 ? -37.091 -3.324 24.612 1.00 73.38 541 ALA A N 1
ATOM 4214 C CA . ALA A 1 541 ? -37.712 -4.149 23.581 1.00 73.38 541 ALA A CA 1
ATOM 4215 C C . ALA A 1 541 ? -38.216 -5.485 24.148 1.00 73.38 541 ALA A C 1
ATOM 4217 O O . ALA A 1 541 ? -39.320 -5.888 23.799 1.00 73.38 541 ALA A O 1
ATOM 4218 N N . GLU A 1 542 ? -37.462 -6.121 25.050 1.00 68.62 542 GLU A N 1
ATOM 4219 C CA . GLU A 1 542 ? -37.877 -7.356 25.733 1.00 68.62 542 GLU A CA 1
ATOM 4220 C C . GLU A 1 542 ? -39.126 -7.132 26.598 1.00 68.62 542 GLU A C 1
ATOM 4222 O O . GLU A 1 542 ? -40.079 -7.905 26.520 1.00 68.62 542 GLU A O 1
ATOM 4227 N N . LEU A 1 543 ? -39.190 -6.012 27.329 1.00 65.56 543 LEU A N 1
ATOM 4228 C CA . LEU A 1 543 ? -40.379 -5.631 28.106 1.00 65.56 543 LEU A CA 1
ATOM 4229 C C . LEU A 1 543 ? -41.638 -5.433 27.245 1.00 65.56 543 LEU A C 1
ATOM 4231 O O . LEU A 1 543 ? -42.745 -5.571 27.752 1.00 65.56 543 LEU A O 1
ATOM 4235 N N . LEU A 1 544 ? -41.482 -5.090 25.962 1.00 64.94 544 LEU A N 1
ATOM 4236 C CA . LEU A 1 544 ? -42.589 -4.885 25.022 1.00 64.94 544 LEU A CA 1
ATOM 4237 C C . LEU A 1 544 ? -42.991 -6.159 24.261 1.00 64.94 544 LEU A C 1
ATOM 4239 O O . LEU A 1 544 ? -44.015 -6.138 23.581 1.00 64.94 544 LEU A O 1
ATOM 4243 N N . GLU A 1 545 ? -42.192 -7.230 24.315 1.00 56.09 545 GLU A N 1
ATOM 4244 C CA . GLU A 1 545 ? -42.518 -8.529 23.705 1.00 56.09 545 GLU A CA 1
ATOM 4245 C C . GLU A 1 545 ? -43.239 -9.485 24.677 1.00 56.09 545 GLU A C 1
ATOM 4247 O O . GLU A 1 545 ? -43.890 -10.426 24.217 1.00 56.09 545 GLU A O 1
ATOM 4252 N N . ASP A 1 546 ? -43.162 -9.228 25.989 1.00 46.44 546 ASP A N 1
ATOM 4253 C CA . ASP A 1 546 ? -43.823 -10.005 27.055 1.00 46.44 546 ASP A CA 1
ATOM 4254 C C . ASP A 1 546 ? -45.237 -9.490 27.448 1.00 46.44 546 ASP A C 1
ATOM 4256 O O . ASP A 1 546 ? -45.908 -10.134 28.263 1.00 46.44 546 ASP A O 1
ATOM 4260 N N . ASP A 1 547 ? -45.710 -8.386 26.846 1.00 37.38 547 ASP A N 1
ATOM 4261 C CA . ASP A 1 547 ? -47.082 -7.823 26.942 1.00 37.38 547 ASP A CA 1
ATOM 4262 C C . ASP A 1 547 ? -47.909 -8.106 25.667 1.00 37.38 547 ASP A C 1
ATOM 4264 O O . ASP A 1 547 ? -49.120 -8.435 25.788 1.00 37.38 547 ASP A O 1
#

Radius of gyration: 28.59 Å; Cα contacts (8 Å, |Δi|>4): 910; chains: 1; bounding box: 81×54×85 Å

Secondary structure (DSSP, 8-state):
-----------S--HHHHHHHHHHHHHHHHHHHHTTTHHHHHHHTT--HHHHHHHHHHHHHHHHHHHHHHHHHHHHHT-HHHHHHHHHHHHHHHHHHHHHS-SHHHHHHHHHHHHHHHHHHHHHHHHHHHHT--TTTHHHHHHHHHHHHHHHHHHHHHHHHHHHHHTTT-HHHHHHHTHHHHHHHHHHHHTPPPP-------GGGGGHHHHHHHHHHHHHHHS-HHHHHHHHHHHHHHHHH--THHHHHHHHHTT--HHHHHHHHHHHHHHHHHHHHHHHHHHHHH-HHHHHHHHHHHHHHHHHHHTSSS--HHHHHHHHHHHHHHHHHHHHHHHHHHHTTS-TTTHHHHHHHHHHHHHHHHHHHHHHHHHHHHHH-HHHHHHHHHHHHHHHHHHHHHHSTTS--TT---TTS-----HHHHHHH--SSEEEEEE-SS-EEEEEEEPTT-B---EE-TT-EEEEEEEESEEEEEEESBTTB--EEEEEETT-EEEE-TT-EEEEE--SSS-EEEEEEEES--SPTT-EESSHHHHHHHHHHHHHH--

Solvent-accessible surface area (backbone atoms only — not comparable to full-atom values): 27522 Å² total; per-residue (Å²): 133,89,92,75,81,76,78,75,75,75,68,72,76,39,72,52,50,52,35,54,20,52,22,40,16,27,43,27,21,36,47,28,38,40,59,75,48,46,59,56,54,43,42,73,80,64,48,49,64,40,56,56,23,41,51,52,14,50,30,48,33,45,20,51,54,34,22,56,51,29,33,47,52,25,66,71,66,65,49,34,55,63,42,25,42,51,11,44,42,40,28,26,55,21,49,24,47,33,42,77,36,82,42,79,66,46,34,52,51,25,51,41,40,25,23,40,11,50,4,33,16,48,39,23,44,56,49,56,53,50,71,80,38,48,94,89,45,36,67,58,46,54,47,56,34,48,51,29,33,52,52,14,44,55,46,9,38,51,50,39,51,51,46,30,70,77,53,77,57,46,56,55,58,58,33,43,54,25,36,57,34,18,48,53,16,42,59,40,43,69,71,52,71,71,71,84,75,81,74,88,71,59,80,78,70,71,44,48,71,66,32,51,54,50,49,38,54,50,46,64,69,73,49,51,73,65,41,54,51,51,48,49,50,54,27,50,50,33,32,62,70,46,56,74,58,58,60,52,55,48,42,42,75,50,68,47,54,69,71,57,47,48,49,34,52,45,49,15,52,54,48,19,67,68,42,37,64,58,53,50,57,44,24,78,73,67,33,56,51,47,44,51,16,53,18,25,40,27,41,12,53,24,26,45,62,67,23,48,85,67,65,59,70,69,58,54,44,47,29,35,48,41,32,16,53,18,48,30,45,55,72,68,40,47,66,56,58,55,50,76,64,41,56,84,92,45,38,67,45,54,53,48,49,48,51,52,46,35,26,53,26,32,27,52,20,22,36,51,49,18,52,44,27,75,75,63,34,58,39,55,47,28,38,51,41,12,51,51,25,40,52,47,15,51,48,33,51,66,67,46,70,79,74,72,65,100,78,55,32,56,35,82,53,93,82,87,79,65,63,62,58,55,16,68,71,38,76,34,34,34,35,36,53,31,37,51,89,54,32,24,35,34,29,19,28,33,45,59,77,33,54,78,51,84,44,67,42,74,83,28,39,36,39,36,36,29,72,36,47,33,28,42,36,35,28,23,81,39,93,91,39,54,84,41,74,46,83,42,38,55,76,35,77,44,80,44,58,49,48,33,27,34,35,40,35,22,74,41,96,48,57,23,18,27,36,39,40,29,41,40,50,80,73,66,86,63,43,69,23,68,42,65,73,51,47,57,53,49,56,54,49,54,65,63,72,79,110

pLDDT: mean 88.25, std 12.1, range [31.62, 98.25]

Mean predicted aligned error: 12.58 Å

Sequence (547 aa):
MNINNKRKTVSFLSRNVIVLSIVSFFTDIATEMLYPIMPLYLSDIGYGIILIGLIEGITQLVAGVIKLASGVYSDHLQQRKGLVNIGYSISALAKPMMGLFPTYWAIFGFRLLDRFGKGVRNAPRDALLADVSTPVNRGRVFGFHRAADTLGATLGPLITLAIMYFYSENIPLIIGLTVIPGICAVVAGWFIKESKKKTDLPAAEKGGIKGLYRRLTTHYRAASPNYKRILYLITLITLIKSTDIYLLLRARELGLSDLLIISAYVAYNLTGTLIIYYLGSLSDRIGFAKTFAIGALSLGATYMLLSQNELPLLLVFASFIIYAVFQSIYEGLTSAWMSLHIKQEERASGLGVMMAFQAVATLIGTLVIGLTWTGFGAKIVFAITGLQAVGLAAYLFFTQQRDYNSKTDFGRKPYVEDIKRLTIENENFRTAIWTGRQLQVTVMSIQVGGEVGLEVHKNIDQFLRIEDGEGLVQMGPREDDLSFEQQAHTDSAIMVPAGMFHNIINTGSKPLKIYSIYAPSEHPYGTVHKTADDADREELAELLEDD

Nearest PDB structures (foldseek):
  2oa2-assembly1_A-2  TM=9.937E-01  e=4.973E-14  Halalkalibacterium halodurans
  7yub-assembly1_R  TM=7.550E-01  e=3.893E-07  Homo sapiens
  8xv2-assembly1_A  TM=6.931E-01  e=1.199E-06  Escherichia coli
  2y5y-assembly1_B  TM=7.140E-01  e=2.434E-06  Escherichia coli K-12
  6vbg-assembly2_B  TM=6.360E-01  e=1.103E-06  Escherichia coli

Foldseek 3Di:
DDPDPPPPPPPLDDLQLVLLLLLLLLLLLLVLLCVLCVLVLCVVLPDALLRSLLLVLVLLLLLLVLLLQLLLVCLQVLWLLVQQLQLLLQLLVLQLQCLVDVDPVSVSVSSSSNSSSNSSNDNSSLVLLVLSDDPVCSCVSVVSSVVSNLNSNLVNLVVSLVCCVPVVNPPSVSSNCSNVSSVSSSVSSVSNDRRPDDDPDPPLSNCRPNSLVCLLVVCVVPADPVLVVLLVLLLLCLLLLADCSLLLVLVVQLPDDSSLSSVLVSLLSVLLVVCLVVLVVVCVVPNLLLSLLQLLLLSLLLLLQSLDNHHPSVSSSVSSSSNSSNVSSSVRCSLVNSQVRDDPVSSVSSVSNSSNSSSNSNSNSSNVLSVCCVVPNSNVSSNVSSVSSNVSSVCSVPVCVVVDDPQAAPEQDDDDDDPLVSQVPDQAQKWWNHAYQFKTKIKGWAFAQGKNDFDAAQPKKKKKAWQAAKWWKFKDQDPVCRPDIDIDGHGDMDIGDHNMTIMITRNGPGITGMMMMITHDDDDGRDTGRDPVSVVVVVVVVVVVVD

Organism: NCBI:txid630520